Protein AF-A0A7V2TAN4-F1 (afdb_monomer)

Mean predicted aligned error: 6.58 Å

Nearest PDB structures (foldseek):
  8fit-assembly1_A  TM=3.257E-01  e=2.589E-01  synthetic construct
  4rl5-assembly1_A  TM=1.713E-01  e=1.790E-01  Arabidopsis thaliana
  7fdp-assembly1_A  TM=2.657E-01  e=7.153E+00  Photorhabdus akhurstii

Radius of gyration: 27.96 Å; Cα contacts (8 Å, |Δi|>4): 404; chains: 1; bounding box: 64×48×74 Å

Sequence (413 aa):
MNELSGFVEQITRALAEADDTKLCKVVGVIDRHPRRGPLDLLIAPHRARLARLRPPRPLSFTRVLTLPLEPALVPEEEWEPGTYRIPRSHLPRLHAAVKEGIAPELESRIRELLAGRSTADVAAELGAGRLLWPAAASVLDERDKGRAQDHELAISLRLAAHLLAIGERLIQTFWHLPAETIHTLAGSDRRAVIALFEAAATRGREALSLVADLVGARCHSPLAILEPLLAGELPLPPRERRECASRIAGACLEGLRVELAAQLADEEADPQTVADLTVRVIAGLAALGDVSTKLDIDKHAVRKLTRQTAELAEQVTRRVLKGIKQAFDDDSNAVPLRRYERAARAVTKIRLVAPEMTIASKLTDLLRCAEGRYAEAFGAFLGRRRQAGKPAALDEPEVMERLRIIELLFGSP

Structure (mmCIF, N/CA/C/O backbone):
data_AF-A0A7V2TAN4-F1
#
_entry.id   AF-A0A7V2TAN4-F1
#
loop_
_atom_site.group_PDB
_atom_site.id
_atom_site.type_symbol
_atom_site.label_atom_id
_atom_site.label_alt_id
_atom_site.label_comp_id
_atom_site.label_asym_id
_atom_site.label_entity_id
_atom_site.label_seq_id
_atom_site.pdbx_PDB_ins_code
_atom_site.Cartn_x
_atom_site.Cartn_y
_atom_site.Cartn_z
_atom_site.occupancy
_atom_site.B_iso_or_equiv
_atom_site.auth_seq_id
_atom_site.auth_comp_id
_atom_site.auth_asym_id
_atom_site.auth_atom_id
_atom_site.pdbx_PDB_model_num
ATOM 1 N N . MET A 1 1 ? 28.956 -8.793 31.783 1.00 56.44 1 MET A N 1
ATOM 2 C CA . MET A 1 1 ? 28.324 -8.401 30.500 1.00 56.44 1 MET A CA 1
ATOM 3 C C . MET A 1 1 ? 28.732 -9.304 29.335 1.00 56.44 1 MET A C 1
ATOM 5 O O . MET A 1 1 ? 27.848 -9.655 28.569 1.00 56.44 1 MET A O 1
ATOM 9 N N . ASN A 1 2 ? 29.988 -9.763 29.229 1.00 62.88 2 ASN A N 1
ATOM 10 C CA . ASN A 1 2 ? 30.426 -10.631 28.116 1.00 62.88 2 ASN A CA 1
ATOM 11 C C . ASN A 1 2 ? 29.731 -12.008 28.034 1.00 62.88 2 ASN A C 1
ATOM 13 O O . ASN A 1 2 ? 29.446 -12.473 26.936 1.00 62.88 2 ASN A O 1
ATOM 17 N N . GLU A 1 3 ? 29.386 -12.641 29.160 1.00 66.75 3 GLU A N 1
ATOM 18 C CA . GLU A 1 3 ? 28.756 -13.979 29.155 1.00 66.75 3 GLU A CA 1
ATOM 19 C C . GLU A 1 3 ? 27.305 -13.976 28.640 1.00 66.75 3 GLU A C 1
ATOM 21 O O . GLU A 1 3 ? 26.885 -14.894 27.937 1.00 66.75 3 GLU A O 1
ATOM 26 N N . LEU A 1 4 ? 26.549 -12.908 28.922 1.00 67.25 4 LEU A N 1
ATOM 27 C CA . LEU A 1 4 ? 25.181 -12.736 28.417 1.00 67.25 4 LEU A CA 1
ATOM 28 C C . LEU A 1 4 ? 25.158 -12.505 26.900 1.00 67.25 4 LEU A C 1
ATOM 30 O O . LEU A 1 4 ? 24.250 -12.991 26.230 1.00 67.25 4 LEU A O 1
ATOM 34 N N . SER A 1 5 ? 26.168 -11.816 26.358 1.00 73.31 5 SER A N 1
ATOM 35 C CA . SER A 1 5 ? 26.306 -11.613 24.909 1.00 73.31 5 SER A CA 1
ATOM 36 C C . SER A 1 5 ? 26.552 -12.940 24.184 1.00 73.31 5 SER A C 1
ATOM 38 O O . SER A 1 5 ? 25.858 -13.248 23.217 1.00 73.31 5 SER A O 1
ATOM 40 N N . GLY A 1 6 ? 27.460 -13.776 24.704 1.00 77.31 6 GLY A N 1
ATOM 41 C CA . GLY A 1 6 ? 27.759 -15.087 24.119 1.00 77.31 6 GLY A CA 1
ATOM 42 C C . GLY A 1 6 ? 26.565 -16.050 24.133 1.00 77.31 6 GLY A C 1
ATOM 43 O O . GLY A 1 6 ? 26.336 -16.770 23.162 1.00 77.31 6 GLY A O 1
ATOM 44 N N . PHE A 1 7 ? 25.750 -16.022 25.192 1.00 78.75 7 PHE A N 1
ATOM 45 C CA . PHE A 1 7 ? 24.534 -16.837 25.279 1.00 78.75 7 PHE A CA 1
ATOM 46 C C . PHE A 1 7 ? 23.457 -16.405 24.270 1.00 78.75 7 PHE A C 1
ATOM 48 O O . PHE A 1 7 ? 22.847 -17.246 23.608 1.00 78.75 7 PHE A O 1
ATOM 55 N N . VAL A 1 8 ? 23.245 -15.094 24.109 1.00 79.06 8 VAL A N 1
ATOM 56 C CA . VAL A 1 8 ? 22.291 -14.539 23.131 1.00 79.06 8 VAL A CA 1
ATOM 57 C C . VAL A 1 8 ? 22.702 -14.892 21.699 1.00 79.06 8 VAL A C 1
ATOM 59 O O . VAL A 1 8 ? 21.860 -15.313 20.903 1.00 79.06 8 VAL A O 1
ATOM 62 N N . GLU A 1 9 ? 23.991 -14.800 21.373 1.00 79.88 9 GLU A N 1
ATOM 63 C CA . GLU A 1 9 ? 24.519 -15.207 20.065 1.00 79.88 9 GLU A CA 1
ATOM 64 C C . GLU A 1 9 ? 24.360 -16.711 19.812 1.00 79.88 9 GLU A C 1
ATOM 66 O O . GLU A 1 9 ? 23.994 -17.124 18.707 1.00 79.88 9 GLU A O 1
ATOM 71 N N . GLN A 1 10 ? 24.593 -17.544 20.829 1.00 83.69 10 GLN A N 1
ATOM 72 C CA . GLN A 1 10 ? 24.425 -18.992 20.722 1.00 83.69 10 GLN A CA 1
ATOM 73 C C . GLN A 1 10 ? 22.961 -19.378 20.466 1.00 83.69 10 GLN A C 1
ATOM 75 O O . GLN A 1 10 ? 22.691 -20.194 19.584 1.00 83.69 10 GLN A O 1
ATOM 80 N N . ILE A 1 11 ? 22.012 -18.753 21.173 1.00 83.00 11 ILE A N 1
ATOM 81 C CA . ILE A 1 11 ? 20.574 -18.956 20.935 1.00 83.00 11 ILE A CA 1
ATOM 82 C C . ILE A 1 11 ? 20.177 -18.474 19.540 1.00 83.00 11 ILE A C 1
ATOM 84 O O . ILE A 1 11 ? 19.465 -19.183 18.833 1.00 83.00 11 ILE A O 1
ATOM 88 N N . THR A 1 12 ? 20.644 -17.299 19.119 1.00 83.25 12 THR A N 1
ATOM 89 C CA . THR A 1 12 ? 20.307 -16.735 17.801 1.00 83.25 12 THR A CA 1
ATOM 90 C C . THR A 1 12 ? 20.765 -17.661 16.671 1.00 83.25 12 THR A C 1
ATOM 92 O O . THR A 1 12 ? 20.021 -17.916 15.726 1.00 83.25 12 THR A O 1
ATOM 95 N N . ARG A 1 13 ? 21.959 -18.251 16.800 1.00 84.44 13 ARG A N 1
ATOM 96 C CA . ARG A 1 13 ? 22.477 -19.245 15.850 1.00 84.44 13 ARG A CA 1
ATOM 97 C C . ARG A 1 13 ? 21.642 -20.525 15.840 1.00 84.44 13 ARG A C 1
ATOM 99 O O . ARG A 1 13 ? 21.250 -20.990 14.775 1.00 84.44 13 ARG A O 1
ATOM 106 N N . ALA A 1 14 ? 21.294 -21.039 17.019 1.00 86.00 14 ALA A N 1
ATOM 107 C CA . ALA A 1 14 ? 20.437 -22.216 17.138 1.00 86.00 14 ALA A CA 1
ATOM 108 C C . ALA A 1 14 ? 19.040 -21.987 16.526 1.00 86.00 14 ALA A C 1
ATOM 110 O O . ALA A 1 14 ? 18.470 -22.903 15.938 1.00 86.00 14 ALA A O 1
ATOM 111 N N . LEU A 1 15 ? 18.490 -20.769 16.613 1.00 87.88 15 LEU A N 1
ATOM 112 C CA . LEU A 1 15 ? 17.225 -20.399 15.966 1.00 87.88 15 LEU A CA 1
ATOM 113 C C . LEU A 1 15 ? 17.346 -20.239 14.447 1.00 87.88 15 LEU A C 1
ATOM 115 O O . LEU A 1 15 ? 16.388 -20.537 13.730 1.00 87.88 15 LEU A O 1
ATOM 119 N N . ALA A 1 16 ? 18.508 -19.813 13.946 1.00 87.12 16 ALA A N 1
ATOM 120 C CA . ALA A 1 16 ? 18.778 -19.758 12.512 1.00 87.12 16 ALA A CA 1
ATOM 121 C C . ALA A 1 16 ? 18.764 -21.159 11.878 1.00 87.12 16 ALA A C 1
ATOM 123 O O . ALA A 1 16 ? 18.186 -21.336 10.807 1.00 87.12 16 ALA A O 1
ATOM 124 N N . GLU A 1 17 ? 19.339 -22.146 12.570 1.00 89.69 17 GLU A N 1
ATOM 125 C CA . GLU A 1 17 ? 19.435 -23.544 12.125 1.00 89.69 17 GLU A CA 1
ATOM 126 C C . GLU A 1 17 ? 18.187 -24.382 12.452 1.00 89.69 17 GLU A C 1
ATOM 128 O O . GLU A 1 17 ? 17.984 -25.455 11.881 1.00 89.69 17 GLU A O 1
ATOM 133 N N . ALA A 1 18 ? 17.329 -23.913 13.364 1.00 88.56 18 ALA A N 1
ATOM 134 C CA . ALA A 1 18 ? 16.109 -24.615 13.740 1.00 88.56 18 ALA A CA 1
ATOM 135 C C . ALA A 1 18 ? 15.167 -24.791 12.540 1.00 88.56 18 ALA A C 1
ATOM 137 O O . ALA A 1 18 ? 14.961 -23.866 11.751 1.00 88.56 18 ALA A O 1
ATOM 138 N N . ASP A 1 19 ? 14.529 -25.959 12.439 1.00 92.69 19 ASP A N 1
ATOM 139 C CA . ASP A 1 19 ? 13.418 -26.183 11.512 1.00 92.69 19 ASP A CA 1
ATOM 140 C C . ASP A 1 19 ? 12.205 -25.289 11.847 1.00 92.69 19 ASP A C 1
ATOM 142 O O . ASP A 1 19 ? 12.083 -24.743 12.949 1.00 92.69 19 ASP A O 1
ATOM 146 N N . ASP A 1 20 ? 11.299 -25.118 10.879 1.00 91.00 20 ASP A N 1
ATOM 147 C CA . ASP A 1 20 ? 10.144 -24.219 11.018 1.00 91.00 20 ASP A CA 1
ATOM 148 C C . ASP A 1 20 ? 9.251 -24.605 12.205 1.00 91.00 20 ASP A C 1
ATOM 150 O O . ASP A 1 20 ? 8.723 -23.741 12.905 1.00 91.00 20 ASP A O 1
ATOM 154 N N . THR A 1 21 ? 9.132 -25.904 12.494 1.00 89.06 21 THR A N 1
ATOM 155 C CA . THR A 1 21 ? 8.303 -26.405 13.597 1.00 89.06 21 THR A CA 1
ATOM 156 C C . THR A 1 21 ? 8.875 -25.993 14.952 1.00 89.06 21 THR A C 1
ATOM 158 O O . THR A 1 21 ? 8.136 -25.531 15.827 1.00 89.06 21 THR A O 1
ATOM 161 N N . LYS A 1 22 ? 10.190 -26.130 15.146 1.00 90.81 22 LYS A N 1
ATOM 162 C CA . LYS A 1 22 ? 10.885 -25.687 16.362 1.00 90.81 22 LYS A CA 1
ATOM 163 C C . LYS A 1 22 ? 10.826 -24.177 16.514 1.00 90.81 22 LYS A C 1
ATOM 165 O O . LYS A 1 22 ? 10.521 -23.702 17.607 1.00 90.81 22 LYS A O 1
ATOM 170 N N . LEU A 1 23 ? 11.045 -23.433 15.431 1.00 90.12 23 LEU A N 1
ATOM 171 C CA . LEU A 1 23 ? 10.967 -21.976 15.452 1.00 90.12 23 LEU A CA 1
ATOM 172 C C . LEU A 1 23 ? 9.568 -21.500 15.888 1.00 90.12 23 LEU A C 1
ATOM 174 O O . LEU A 1 23 ? 9.456 -20.663 16.785 1.00 90.12 23 LEU A O 1
ATOM 178 N N . CYS A 1 24 ? 8.499 -22.095 15.349 1.00 87.69 24 CYS A N 1
ATOM 179 C CA . CYS A 1 24 ? 7.121 -21.815 15.766 1.00 87.69 24 CYS A CA 1
ATOM 180 C C . CYS A 1 24 ? 6.883 -22.111 17.259 1.00 87.69 24 CYS A C 1
ATOM 182 O O . CYS A 1 24 ? 6.254 -21.309 17.955 1.00 87.69 24 CYS A O 1
ATOM 184 N N . LYS A 1 25 ? 7.414 -23.227 17.783 1.00 87.06 25 LYS A N 1
ATOM 185 C CA . LYS A 1 25 ? 7.313 -23.573 19.213 1.00 87.06 25 LYS A CA 1
ATOM 186 C C . LYS A 1 25 ? 8.032 -22.560 20.102 1.00 87.06 25 LYS A C 1
ATOM 188 O O . LYS A 1 25 ? 7.457 -22.134 21.101 1.00 87.06 25 LYS A O 1
ATOM 193 N N . VAL A 1 26 ? 9.250 -22.152 19.735 1.00 88.88 26 VAL A N 1
ATOM 194 C CA . VAL A 1 26 ? 10.021 -21.154 20.495 1.00 88.88 26 VAL A CA 1
ATOM 195 C C . VAL A 1 26 ? 9.283 -19.821 20.540 1.00 88.88 26 VAL A C 1
ATOM 197 O O . VAL A 1 26 ? 9.132 -19.251 21.619 1.00 88.88 26 VAL A O 1
ATOM 200 N N . VAL A 1 27 ? 8.747 -19.355 19.408 1.00 88.25 27 VAL A N 1
ATOM 201 C CA . VAL A 1 27 ? 7.931 -18.130 19.374 1.00 88.25 27 VAL A CA 1
ATOM 202 C C . VAL A 1 27 ? 6.718 -18.252 20.295 1.00 88.25 27 VAL A C 1
ATOM 204 O O . VAL A 1 27 ? 6.459 -17.344 21.079 1.00 88.25 27 VAL A O 1
ATOM 207 N N . GLY A 1 28 ? 6.031 -19.397 20.287 1.00 85.81 28 GLY A N 1
ATOM 208 C CA . GLY A 1 28 ? 4.913 -19.651 21.197 1.00 85.81 28 GLY A CA 1
ATOM 209 C C . GLY A 1 28 ? 5.293 -19.644 22.686 1.00 85.81 28 GLY A C 1
ATOM 210 O O . GLY A 1 28 ? 4.447 -19.337 23.526 1.00 85.81 28 GLY A O 1
ATOM 211 N N . VAL A 1 29 ? 6.539 -19.975 23.042 1.00 87.00 29 VAL A N 1
ATOM 212 C CA . VAL A 1 29 ? 7.053 -19.854 24.419 1.00 87.00 29 VAL A CA 1
ATOM 213 C C . VAL A 1 29 ? 7.367 -18.395 24.750 1.00 87.00 29 VAL A C 1
ATOM 215 O O . VAL A 1 29 ? 6.915 -17.899 25.782 1.00 87.00 29 VAL A O 1
ATOM 218 N N . ILE A 1 30 ? 8.077 -17.692 23.863 1.00 87.25 30 ILE A N 1
ATOM 219 C CA . ILE A 1 30 ? 8.438 -16.278 24.046 1.00 87.25 30 ILE A CA 1
ATOM 220 C C . ILE A 1 30 ? 7.186 -15.406 24.196 1.00 87.25 30 ILE A C 1
ATOM 222 O O . ILE A 1 30 ? 7.133 -14.553 25.080 1.00 87.25 30 ILE A O 1
ATOM 226 N N . ASP A 1 31 ? 6.145 -15.660 23.400 1.00 84.75 31 ASP A N 1
ATOM 227 C CA . ASP A 1 31 ? 4.895 -14.896 23.446 1.00 84.75 31 ASP A CA 1
ATOM 228 C C . ASP A 1 31 ? 4.121 -15.048 24.765 1.00 84.75 31 ASP A C 1
ATOM 230 O O . ASP A 1 31 ? 3.325 -14.172 25.103 1.00 84.75 31 ASP A O 1
ATOM 234 N N . ARG A 1 32 ? 4.342 -16.132 25.521 1.00 83.31 32 ARG A N 1
ATOM 235 C CA . ARG A 1 32 ? 3.743 -16.338 26.853 1.00 83.31 32 ARG A CA 1
ATOM 236 C C . ARG A 1 32 ? 4.607 -15.783 27.983 1.00 83.31 32 ARG A C 1
ATOM 238 O O . ARG A 1 32 ? 4.170 -15.771 29.132 1.00 83.31 32 ARG A O 1
ATOM 245 N N . HIS A 1 33 ? 5.832 -15.355 27.688 1.00 85.06 33 HIS A N 1
ATOM 246 C CA . HIS A 1 33 ? 6.774 -14.941 28.714 1.00 85.06 33 HIS A CA 1
ATOM 247 C C . HIS A 1 33 ? 6.429 -13.537 29.254 1.00 85.06 33 HIS A C 1
ATOM 249 O O . HIS A 1 33 ? 6.303 -12.597 28.464 1.00 85.06 33 HIS A O 1
ATOM 255 N N . PRO A 1 34 ? 6.353 -13.331 30.587 1.00 75.31 34 PRO A N 1
ATOM 256 C CA . PRO A 1 34 ? 6.020 -12.028 31.179 1.00 75.31 34 PRO A CA 1
ATOM 257 C C . PRO A 1 34 ? 6.976 -10.893 30.785 1.00 75.31 34 PRO A C 1
ATOM 259 O O . PRO A 1 34 ? 6.587 -9.731 30.729 1.00 75.31 34 PRO A O 1
ATOM 262 N N . ARG A 1 35 ? 8.239 -11.224 30.484 1.00 80.56 35 ARG A N 1
ATOM 263 C CA . ARG A 1 35 ? 9.267 -10.280 30.013 1.00 80.56 35 ARG A CA 1
ATOM 264 C C . ARG A 1 35 ? 9.533 -10.457 28.518 1.00 80.56 35 ARG A C 1
ATOM 266 O O . ARG A 1 35 ? 10.638 -10.826 28.132 1.00 80.56 35 ARG A O 1
ATOM 273 N N . ARG A 1 36 ? 8.514 -10.249 27.682 1.00 80.19 36 ARG A N 1
ATOM 274 C CA . ARG A 1 36 ? 8.616 -10.403 26.218 1.00 80.19 36 ARG A CA 1
ATOM 275 C C . ARG A 1 36 ? 9.605 -9.422 25.574 1.00 80.19 36 ARG A C 1
ATOM 277 O O . ARG A 1 36 ? 10.316 -9.816 24.664 1.00 80.19 36 ARG A O 1
ATOM 284 N N . GLY A 1 37 ? 9.698 -8.184 26.071 1.00 79.00 37 GLY A N 1
ATOM 285 C CA . GLY A 1 37 ? 10.502 -7.112 25.454 1.00 79.00 37 GLY A CA 1
ATOM 286 C C . GLY A 1 37 ? 11.950 -7.507 25.116 1.00 79.00 37 GLY A C 1
ATOM 287 O O . GLY A 1 37 ? 12.309 -7.497 23.944 1.00 79.00 37 GLY A O 1
ATOM 288 N N . PRO A 1 38 ? 12.773 -7.931 26.092 1.00 79.81 38 PRO A N 1
ATOM 289 C CA . PRO A 1 38 ? 14.137 -8.390 25.815 1.00 79.81 38 PRO A CA 1
ATOM 290 C C . PRO A 1 38 ? 14.211 -9.635 24.915 1.00 79.81 38 PRO A C 1
ATOM 292 O O . PRO A 1 38 ? 15.172 -9.798 24.172 1.00 79.81 38 PRO A O 1
ATOM 295 N N . LEU A 1 39 ? 13.197 -10.508 24.954 1.00 83.88 39 LEU A N 1
ATOM 296 C CA . LEU A 1 39 ? 13.141 -11.718 24.128 1.00 83.88 39 LEU A CA 1
ATOM 297 C C . LEU A 1 39 ? 12.758 -11.425 22.669 1.00 83.88 39 LEU A C 1
ATOM 299 O O . LEU A 1 39 ? 13.116 -12.201 21.786 1.00 83.88 39 LEU A O 1
ATOM 303 N N . ASP A 1 40 ? 12.099 -10.298 22.385 1.00 82.38 40 ASP A N 1
ATOM 304 C CA . ASP A 1 40 ? 11.806 -9.873 21.010 1.00 82.38 40 ASP A CA 1
ATOM 305 C C . ASP A 1 40 ? 13.093 -9.593 20.210 1.00 82.38 40 ASP A C 1
ATOM 307 O O . ASP A 1 40 ? 13.082 -9.725 18.983 1.00 82.38 40 ASP A O 1
ATOM 311 N N . LEU A 1 41 ? 14.215 -9.289 20.881 1.00 83.25 41 LEU A N 1
ATOM 312 C CA . LEU A 1 41 ? 15.533 -9.158 20.246 1.00 83.25 41 LEU A CA 1
ATOM 313 C C . LEU A 1 41 ? 16.037 -10.491 19.673 1.00 83.25 41 LEU A C 1
ATOM 315 O O . LEU A 1 41 ? 16.649 -10.493 18.611 1.00 83.25 41 LEU A O 1
ATOM 319 N N . LEU A 1 42 ? 15.716 -11.624 20.312 1.00 86.81 42 LEU A N 1
ATOM 320 C CA . LEU A 1 42 ? 16.057 -12.965 19.808 1.00 86.81 42 LEU A CA 1
ATOM 321 C C . LEU A 1 42 ? 15.257 -13.322 18.550 1.00 86.81 42 LEU A C 1
ATOM 323 O O . LEU A 1 42 ? 15.704 -14.094 17.708 1.00 86.81 42 LEU A O 1
ATOM 327 N N . ILE A 1 43 ? 14.054 -12.763 18.425 1.00 87.56 43 ILE A N 1
ATOM 328 C CA . ILE A 1 43 ? 13.154 -13.006 17.297 1.00 87.56 43 ILE A CA 1
ATOM 329 C C . ILE A 1 43 ? 13.444 -12.051 16.131 1.00 87.56 43 ILE A C 1
ATOM 331 O O . ILE A 1 43 ? 13.165 -12.392 14.978 1.00 87.56 43 ILE A O 1
ATOM 335 N N . ALA A 1 44 ? 13.987 -10.861 16.406 1.00 85.94 44 ALA A N 1
ATOM 336 C CA . ALA A 1 44 ? 14.173 -9.800 15.419 1.00 85.94 44 ALA A CA 1
ATOM 337 C C . ALA A 1 44 ? 14.871 -10.260 14.117 1.00 85.94 44 ALA A C 1
ATOM 339 O O . ALA A 1 44 ? 14.310 -9.986 13.050 1.00 85.94 44 ALA A O 1
ATOM 340 N N . PRO A 1 45 ? 15.974 -11.041 14.152 1.00 89.31 45 PRO A N 1
ATOM 341 C CA . PRO A 1 45 ? 16.640 -11.536 12.941 1.00 89.31 45 PRO A CA 1
ATOM 342 C C . PRO A 1 45 ? 15.783 -12.495 12.099 1.00 89.31 45 PRO A C 1
ATOM 344 O O . PRO A 1 45 ? 16.008 -12.662 10.903 1.00 89.31 45 PRO A O 1
ATOM 347 N N . HIS A 1 46 ? 14.775 -13.127 12.704 1.00 88.75 46 HIS A N 1
ATOM 348 C CA . HIS A 1 46 ? 13.937 -14.145 12.068 1.00 88.75 46 HIS A CA 1
ATOM 349 C C . HIS A 1 46 ? 12.566 -13.618 11.625 1.00 88.75 46 HIS A C 1
ATOM 351 O O . HIS A 1 46 ? 11.748 -14.396 11.129 1.00 88.75 46 HIS A O 1
ATOM 357 N N . ARG A 1 47 ? 12.292 -12.311 11.755 1.00 85.50 47 ARG A N 1
ATOM 358 C CA . ARG A 1 47 ? 10.985 -11.711 11.420 1.00 85.50 47 ARG A CA 1
ATOM 359 C C . ARG A 1 47 ? 10.528 -12.022 9.995 1.00 85.50 47 ARG A C 1
ATOM 361 O O . ARG A 1 47 ? 9.374 -12.391 9.817 1.00 85.50 47 ARG A O 1
ATOM 368 N N . ALA A 1 48 ? 11.422 -11.974 9.004 1.00 81.31 48 ALA A N 1
ATOM 369 C CA . ALA A 1 48 ? 11.084 -12.298 7.613 1.00 81.31 48 ALA A CA 1
ATOM 370 C C . ALA A 1 48 ? 10.677 -13.773 7.422 1.00 81.31 48 ALA A C 1
ATOM 372 O O . ALA A 1 48 ? 9.779 -14.095 6.645 1.00 81.31 48 ALA A O 1
ATOM 373 N N . ARG A 1 49 ? 11.313 -14.700 8.152 1.00 88.81 49 ARG A N 1
ATOM 374 C CA . ARG A 1 49 ? 10.928 -16.120 8.152 1.00 88.81 49 ARG A CA 1
ATOM 375 C C . ARG A 1 49 ? 9.591 -16.316 8.866 1.00 88.81 49 ARG A C 1
ATOM 377 O O . ARG A 1 49 ? 8.700 -16.953 8.321 1.00 88.81 49 ARG A O 1
ATOM 384 N N . LEU A 1 50 ? 9.408 -15.696 10.027 1.00 86.81 50 LEU A N 1
ATOM 385 C CA . LEU A 1 50 ? 8.165 -15.775 10.798 1.00 86.81 50 LEU A CA 1
ATOM 386 C C . LEU A 1 50 ? 6.966 -15.130 10.101 1.00 86.81 50 LEU A C 1
ATOM 388 O O . LEU A 1 50 ? 5.855 -15.630 10.244 1.00 86.81 50 LEU A O 1
ATOM 392 N N . ALA A 1 51 ? 7.179 -14.069 9.323 1.00 82.38 51 ALA A N 1
ATOM 393 C CA . ALA A 1 51 ? 6.145 -13.453 8.494 1.00 82.38 51 ALA A CA 1
ATOM 394 C C . ALA A 1 51 ? 5.598 -14.429 7.438 1.00 82.38 51 ALA A C 1
ATOM 396 O O . ALA A 1 51 ? 4.408 -14.391 7.124 1.00 82.38 51 ALA A O 1
ATOM 397 N N . ARG A 1 52 ? 6.450 -15.338 6.936 1.00 82.56 52 ARG A N 1
ATOM 398 C CA . ARG A 1 52 ? 6.054 -16.422 6.026 1.00 82.56 52 ARG A CA 1
ATOM 399 C C . ARG A 1 52 ? 5.367 -17.571 6.764 1.00 82.56 52 ARG A C 1
ATOM 401 O O . ARG A 1 52 ? 4.337 -18.043 6.305 1.00 82.56 52 ARG A O 1
ATOM 408 N N . LEU A 1 53 ? 5.913 -17.992 7.909 1.00 86.25 53 LEU A N 1
ATOM 409 C CA . LEU A 1 53 ? 5.391 -19.133 8.676 1.00 86.25 53 LEU A CA 1
ATOM 410 C C . LEU A 1 53 ? 4.077 -18.851 9.401 1.00 86.25 53 LEU A C 1
ATOM 412 O O . LEU A 1 53 ? 3.310 -19.780 9.631 1.00 86.25 53 LEU A O 1
ATOM 416 N N . ARG A 1 54 ? 3.840 -17.594 9.795 1.00 85.62 54 ARG A N 1
ATOM 417 C CA . ARG A 1 54 ? 2.650 -17.147 10.536 1.00 85.62 54 ARG A CA 1
ATOM 418 C C . ARG A 1 54 ? 2.280 -18.099 11.691 1.00 85.62 54 ARG A C 1
ATOM 420 O O . ARG A 1 54 ? 1.161 -18.610 11.720 1.00 85.62 54 ARG A O 1
ATOM 427 N N . PRO A 1 55 ? 3.205 -18.365 12.640 1.00 88.50 55 PRO A N 1
ATOM 428 C CA . PRO A 1 55 ? 2.922 -19.274 13.746 1.00 88.50 55 PRO A CA 1
ATOM 429 C C . PRO A 1 55 ? 1.676 -18.829 14.522 1.00 88.50 55 PRO A C 1
ATOM 431 O O . PRO A 1 55 ? 1.527 -17.627 14.764 1.00 88.50 55 PRO A O 1
ATOM 434 N N . PRO A 1 56 ? 0.822 -19.765 14.973 1.00 88.38 56 PRO A N 1
ATOM 435 C CA . PRO A 1 56 ? -0.311 -19.432 15.823 1.00 88.38 56 PRO A CA 1
ATOM 436 C C . PRO A 1 56 ? 0.197 -18.836 17.137 1.00 88.38 56 PRO A C 1
ATOM 438 O O . PRO A 1 56 ? 0.935 -19.482 17.886 1.00 88.38 56 PRO A O 1
ATOM 441 N N . ARG A 1 57 ? -0.192 -17.593 17.422 1.00 89.31 57 ARG A N 1
ATOM 442 C CA . ARG A 1 57 ? 0.202 -16.886 18.646 1.00 89.31 57 ARG A CA 1
ATOM 443 C C . ARG A 1 57 ? -0.922 -16.966 19.671 1.00 89.31 57 ARG A C 1
ATOM 445 O O . ARG A 1 57 ? -2.080 -16.892 19.273 1.00 89.31 57 ARG A O 1
ATOM 452 N N . PRO A 1 58 ? -0.636 -17.091 20.977 1.00 91.50 58 PRO A N 1
ATOM 453 C CA . PRO A 1 58 ? -1.672 -17.025 22.005 1.00 91.50 58 PRO A CA 1
ATOM 454 C C . PRO A 1 58 ? -2.487 -15.731 21.890 1.00 91.50 58 PRO A C 1
ATOM 456 O O . PRO A 1 58 ? -1.909 -14.649 21.734 1.00 91.50 58 PRO A O 1
ATOM 459 N N . LEU A 1 59 ? -3.815 -15.820 21.972 1.00 94.12 59 LEU A N 1
ATOM 460 C CA . LEU A 1 59 ? -4.638 -14.616 22.039 1.00 94.12 59 LEU A CA 1
ATOM 461 C C . LEU A 1 59 ? -4.498 -13.970 23.418 1.00 94.12 59 LEU A C 1
ATOM 463 O O . LEU A 1 59 ? -4.400 -14.641 24.443 1.00 94.12 59 LEU A O 1
ATOM 467 N N . SER A 1 60 ? -4.473 -12.643 23.436 1.00 94.81 60 SER A N 1
ATOM 468 C CA . SER A 1 60 ? -4.460 -11.847 24.658 1.00 94.81 60 SER A CA 1
ATOM 469 C C . SER A 1 60 ? -5.383 -10.651 24.491 1.00 94.81 60 SER A C 1
ATOM 471 O O . SER A 1 60 ? -5.643 -10.213 23.369 1.00 94.81 60 SER A O 1
ATOM 473 N N . PHE A 1 61 ? -5.834 -10.090 25.614 1.00 96.50 61 PHE A N 1
ATOM 474 C CA . PHE A 1 61 ? -6.669 -8.891 25.624 1.00 96.50 61 PHE A CA 1
ATOM 475 C C . PHE A 1 61 ? -6.063 -7.762 24.772 1.00 96.50 61 PHE A C 1
ATOM 477 O O . PHE A 1 61 ? -6.731 -7.195 23.915 1.00 96.50 61 PHE A O 1
ATOM 484 N N . THR A 1 62 ? -4.769 -7.472 24.953 1.00 95.94 62 THR A N 1
ATOM 485 C CA . THR A 1 62 ? -4.084 -6.395 24.222 1.00 95.94 62 THR A CA 1
ATOM 486 C C . THR A 1 62 ? -3.891 -6.710 22.742 1.00 95.94 62 THR A C 1
ATOM 488 O O . THR A 1 62 ? -3.925 -5.791 21.930 1.00 95.94 62 THR A O 1
ATOM 491 N N . ARG A 1 63 ? -3.717 -7.984 22.365 1.00 95.19 63 ARG A N 1
ATOM 492 C CA . ARG A 1 63 ? -3.598 -8.392 20.958 1.00 95.19 63 ARG A CA 1
ATOM 493 C C . ARG A 1 63 ? -4.917 -8.198 20.220 1.00 95.19 63 ARG A C 1
ATOM 495 O O . ARG A 1 63 ? -4.927 -7.534 19.193 1.00 95.19 63 ARG A O 1
ATOM 502 N N . VAL A 1 64 ? -6.019 -8.668 20.804 1.00 97.62 64 VAL A N 1
ATOM 503 C CA . VAL A 1 64 ? -7.358 -8.444 20.242 1.00 97.62 64 VAL A CA 1
ATOM 504 C C . VAL A 1 64 ? -7.665 -6.949 20.180 1.00 97.62 64 VAL A C 1
ATOM 506 O O . VAL A 1 64 ? -8.121 -6.474 19.147 1.00 97.62 64 VAL A O 1
ATOM 509 N N . LEU A 1 65 ? -7.344 -6.179 21.227 1.00 98.38 65 LEU A N 1
ATOM 510 C CA . LEU A 1 65 ? -7.524 -4.721 21.231 1.00 98.38 65 LEU A CA 1
ATOM 511 C C . LEU A 1 65 ? -6.743 -4.017 20.110 1.00 98.38 65 LEU A C 1
ATOM 513 O O . LEU A 1 65 ? -7.234 -3.055 19.533 1.00 98.38 65 LEU A O 1
ATOM 517 N N . THR A 1 66 ? -5.526 -4.475 19.813 1.00 97.88 66 THR A N 1
ATOM 518 C CA . THR A 1 66 ? -4.643 -3.826 18.830 1.00 97.88 66 THR A CA 1
ATOM 519 C C . THR A 1 66 ? -5.012 -4.176 17.394 1.00 97.88 66 THR A C 1
ATOM 521 O O . THR A 1 66 ? -4.675 -3.417 16.494 1.00 97.88 66 THR A O 1
ATOM 524 N N . LEU A 1 67 ? -5.718 -5.286 17.169 1.00 96.62 67 LEU A N 1
ATOM 525 C CA . LEU A 1 67 ? -5.950 -5.828 15.834 1.00 96.62 67 LEU A CA 1
ATOM 526 C C . LEU A 1 67 ? -6.553 -4.797 14.850 1.00 96.62 67 LEU A C 1
ATOM 528 O O . LEU A 1 67 ? -5.956 -4.600 13.793 1.00 96.62 67 LEU A O 1
ATOM 532 N N . PRO A 1 68 ? -7.636 -4.048 15.170 1.00 98.25 68 PRO A N 1
ATOM 533 C CA . PRO A 1 68 ? -8.169 -3.017 14.265 1.00 98.25 68 PRO A CA 1
ATOM 534 C C . PRO A 1 68 ? -7.227 -1.831 14.034 1.00 98.25 68 PRO A C 1
ATOM 536 O O . PRO A 1 68 ? -7.404 -1.075 13.084 1.00 98.25 68 PRO A O 1
ATOM 539 N N . LEU A 1 69 ? -6.244 -1.641 14.913 1.00 98.38 69 LEU A N 1
ATOM 540 C CA . LEU A 1 69 ? -5.293 -0.538 14.843 1.00 98.38 69 LEU A CA 1
ATOM 541 C C . LEU A 1 69 ? -4.099 -0.874 13.952 1.00 98.38 69 LEU A C 1
ATOM 543 O O . LEU A 1 69 ? -3.470 0.050 13.448 1.00 98.38 69 LEU A O 1
ATOM 547 N N . GLU A 1 70 ? -3.786 -2.161 13.749 1.00 96.19 70 GLU A N 1
ATOM 548 C CA . GLU A 1 70 ? -2.571 -2.610 13.057 1.00 96.19 70 GLU A CA 1
ATOM 549 C C . GLU A 1 70 ? -2.297 -1.898 11.725 1.00 96.19 70 GLU A C 1
ATOM 551 O O . GLU A 1 70 ? -1.159 -1.457 11.546 1.00 96.19 70 GLU A O 1
ATOM 556 N N . PRO A 1 71 ? -3.287 -1.691 10.832 1.00 95.06 71 PRO A N 1
ATOM 557 C CA . PRO A 1 71 ? -3.053 -0.990 9.570 1.00 95.06 71 PRO A CA 1
ATOM 558 C C . PRO A 1 71 ? -2.608 0.471 9.733 1.00 95.06 71 PRO A C 1
ATOM 560 O O . PRO A 1 71 ? -1.974 1.020 8.838 1.00 95.06 71 PRO A O 1
ATOM 563 N N . ALA A 1 72 ? -2.947 1.114 10.853 1.00 97.00 72 ALA A N 1
ATOM 564 C CA . ALA A 1 72 ? -2.605 2.507 11.133 1.00 97.00 72 ALA A CA 1
ATOM 565 C C . ALA A 1 72 ? -1.279 2.666 11.894 1.00 97.00 72 ALA A C 1
ATOM 567 O O . ALA A 1 72 ? -0.837 3.798 12.098 1.00 97.00 72 ALA A O 1
ATOM 568 N N . LEU A 1 73 ? -0.656 1.568 12.340 1.00 96.69 73 LEU A N 1
ATOM 569 C CA . LEU A 1 73 ? 0.532 1.616 13.188 1.00 96.69 73 LEU A CA 1
ATOM 570 C C . LEU A 1 73 ? 1.823 1.826 12.394 1.00 96.69 73 LEU A C 1
ATOM 572 O O . LEU A 1 73 ? 2.211 0.980 11.583 1.00 96.69 73 LEU A O 1
ATOM 576 N N . VAL A 1 74 ? 2.567 2.872 12.748 1.00 95.12 74 VAL A N 1
ATOM 577 C CA . VAL A 1 74 ? 3.881 3.206 12.169 1.00 95.12 74 VAL A CA 1
ATOM 578 C C . VAL A 1 74 ? 4.982 3.218 13.235 1.00 95.12 74 VAL A C 1
ATOM 580 O O . VAL A 1 74 ? 4.683 3.312 14.432 1.00 95.12 74 VAL A O 1
ATOM 583 N N . PRO A 1 75 ? 6.256 3.016 12.854 1.00 93.88 75 PRO A N 1
ATOM 584 C CA . PRO A 1 75 ? 7.392 3.390 13.695 1.00 93.88 75 PRO A CA 1
ATOM 585 C C . PRO A 1 75 ? 7.323 4.870 14.092 1.00 93.88 75 PRO A C 1
ATOM 587 O O . PRO A 1 75 ? 6.669 5.661 13.417 1.00 93.88 75 PRO A O 1
ATOM 590 N N . GLU A 1 76 ? 7.981 5.233 15.192 1.00 92.12 76 GLU A N 1
ATOM 591 C CA . GLU A 1 76 ? 7.999 6.623 15.675 1.00 92.12 76 GLU A CA 1
ATOM 592 C C . GLU A 1 76 ? 8.618 7.557 14.629 1.00 92.12 76 GLU A C 1
ATOM 594 O O . GLU A 1 76 ? 8.141 8.658 14.396 1.00 92.12 76 GLU A O 1
ATOM 599 N N . GLU A 1 77 ? 9.657 7.073 13.955 1.00 92.38 77 GLU A N 1
ATOM 600 C CA . GLU A 1 77 ? 10.472 7.822 13.005 1.00 92.38 77 GLU A CA 1
ATOM 601 C C . GLU A 1 77 ? 9.738 8.121 11.689 1.00 92.38 77 GLU A C 1
ATOM 603 O O . GLU A 1 77 ? 10.139 9.011 10.946 1.00 92.38 77 GLU A O 1
ATOM 608 N N . GLU A 1 78 ? 8.676 7.366 11.398 1.00 91.12 78 GLU A N 1
ATOM 609 C CA . GLU A 1 78 ? 7.822 7.530 10.215 1.00 91.12 78 GLU A CA 1
ATOM 610 C C . GLU A 1 78 ? 6.535 8.303 10.537 1.00 91.12 78 GLU A C 1
ATOM 612 O O . GLU A 1 78 ? 5.703 8.527 9.655 1.00 91.12 78 GLU A O 1
ATOM 617 N N . TRP A 1 79 ? 6.317 8.659 11.806 1.00 94.38 79 TRP A N 1
ATOM 618 C CA . TRP A 1 79 ? 5.118 9.370 12.213 1.00 94.38 79 TRP A CA 1
ATOM 619 C C . TRP A 1 79 ? 5.266 10.872 11.980 1.00 94.38 79 TRP A C 1
ATOM 621 O O . TRP A 1 79 ? 6.208 11.507 12.447 1.00 94.38 79 TRP A O 1
ATOM 631 N N . GLU A 1 80 ? 4.281 11.451 11.296 1.00 89.50 80 GLU A N 1
ATOM 632 C CA . GLU A 1 80 ? 4.189 12.892 11.081 1.00 89.50 80 GLU A CA 1
ATOM 633 C C . GLU A 1 80 ? 2.878 13.438 11.673 1.00 89.50 80 GLU A C 1
ATOM 635 O O . GLU A 1 80 ? 1.804 12.849 11.457 1.00 89.50 80 GLU A O 1
ATOM 640 N N . PRO A 1 81 ? 2.918 14.581 12.383 1.00 85.12 81 PRO A N 1
ATOM 641 C CA . PRO A 1 81 ? 1.716 15.238 12.876 1.00 85.12 81 PRO A CA 1
ATOM 642 C C . PRO A 1 81 ? 0.706 15.527 11.758 1.00 85.12 81 PRO A C 1
ATOM 644 O O . PRO A 1 81 ? 1.050 16.008 10.682 1.00 85.12 81 PRO A O 1
ATOM 647 N N . GLY A 1 82 ? -0.573 15.254 12.026 1.00 83.44 82 GLY A N 1
ATOM 648 C CA . GLY A 1 82 ? -1.660 15.455 11.060 1.00 83.44 82 GLY A CA 1
ATOM 649 C C . GLY A 1 82 ? -1.878 14.293 10.085 1.00 83.44 82 GLY A C 1
ATOM 650 O O . GLY A 1 82 ? -2.849 14.317 9.327 1.00 83.44 82 GLY A O 1
ATOM 651 N N . THR A 1 83 ? -1.041 13.253 10.128 1.00 88.31 83 THR A N 1
ATOM 652 C CA . THR A 1 83 ? -1.293 12.011 9.387 1.00 88.31 83 THR A CA 1
ATOM 653 C C . THR A 1 83 ? -2.328 11.128 10.086 1.00 88.31 83 THR A C 1
ATOM 655 O O . THR A 1 83 ? -2.522 11.172 11.301 1.00 88.31 83 THR A O 1
ATOM 658 N N . TYR A 1 84 ? -2.985 10.264 9.311 1.00 93.12 84 TYR A N 1
ATOM 659 C CA . TYR A 1 84 ? -3.893 9.227 9.813 1.00 93.12 84 TYR A CA 1
ATOM 660 C C . TYR A 1 84 ? -3.122 7.981 10.280 1.00 93.12 84 TYR A C 1
ATOM 662 O O . TYR A 1 84 ? -3.451 6.845 9.923 1.00 93.12 84 TYR A O 1
ATOM 670 N N . ARG A 1 85 ? -2.043 8.200 11.038 1.00 95.56 85 ARG A N 1
ATOM 671 C CA . ARG A 1 85 ? -1.155 7.160 11.564 1.00 95.56 85 ARG A CA 1
ATOM 672 C C . ARG A 1 85 ? -1.010 7.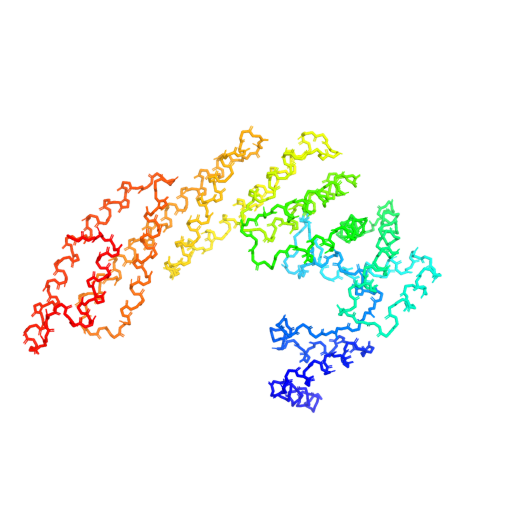287 13.073 1.00 95.56 85 ARG A C 1
ATOM 674 O O . ARG A 1 85 ? -1.099 8.375 13.636 1.00 95.56 85 ARG A O 1
ATOM 681 N N . ILE A 1 86 ? -0.805 6.144 13.716 1.00 96.88 86 ILE A N 1
ATOM 682 C CA . ILE A 1 86 ? -0.629 6.010 15.160 1.00 96.88 86 ILE A CA 1
ATOM 683 C C . ILE A 1 86 ? 0.791 5.483 15.390 1.00 96.88 86 ILE A C 1
ATOM 685 O O . ILE A 1 86 ? 1.100 4.376 14.935 1.00 96.88 86 ILE A O 1
ATOM 689 N N . PRO A 1 87 ? 1.669 6.217 16.086 1.00 96.75 87 PRO A N 1
ATOM 690 C CA . PRO A 1 87 ? 2.995 5.708 16.375 1.00 96.75 87 PRO A CA 1
ATOM 691 C C . PRO A 1 87 ? 2.890 4.562 17.387 1.00 96.75 87 PRO A C 1
ATOM 693 O O . PRO A 1 87 ? 2.110 4.595 18.346 1.00 96.75 87 PRO A O 1
ATOM 696 N N . ARG A 1 88 ? 3.678 3.502 17.187 1.00 95.75 88 ARG A N 1
ATOM 697 C CA . ARG A 1 88 ? 3.648 2.310 18.059 1.00 95.75 88 ARG A CA 1
ATOM 698 C C . ARG A 1 88 ? 3.981 2.626 19.519 1.00 95.75 88 ARG A C 1
ATOM 700 O O . ARG A 1 88 ? 3.517 1.906 20.405 1.00 95.75 88 ARG A O 1
ATOM 707 N N . SER A 1 89 ? 4.742 3.689 19.771 1.00 95.00 89 SER A N 1
ATOM 708 C CA . SER A 1 89 ? 5.071 4.195 21.109 1.00 95.00 89 SER A CA 1
ATOM 709 C C . SER A 1 89 ? 3.828 4.578 21.929 1.00 95.00 89 SER A C 1
ATOM 711 O O . SER A 1 89 ? 3.863 4.511 23.159 1.00 95.00 89 SER A O 1
ATOM 713 N N . HIS A 1 90 ? 2.705 4.903 21.276 1.00 95.81 90 HIS A N 1
ATOM 714 C CA . HIS A 1 90 ? 1.454 5.283 21.936 1.00 95.81 90 HIS A CA 1
ATOM 715 C C . HIS A 1 90 ? 0.615 4.082 22.395 1.00 95.81 90 HIS A C 1
ATOM 717 O O . HIS A 1 90 ? -0.240 4.232 23.275 1.00 95.81 90 HIS A O 1
ATOM 723 N N . LEU A 1 91 ? 0.866 2.873 21.873 1.00 96.50 91 LEU A N 1
ATOM 724 C CA . LEU A 1 91 ? 0.080 1.679 22.212 1.00 96.50 91 LEU A CA 1
ATOM 725 C C . LEU A 1 91 ? 0.033 1.360 23.715 1.00 96.50 91 LEU A C 1
ATOM 727 O O . LEU A 1 91 ? -1.063 1.086 24.201 1.00 96.50 91 LEU A O 1
ATOM 731 N N . PRO A 1 92 ? 1.139 1.405 24.487 1.00 95.25 92 PRO A N 1
ATOM 732 C CA . PRO A 1 92 ? 1.082 1.123 25.920 1.00 95.25 92 PRO A CA 1
ATOM 733 C C . PRO A 1 92 ? 0.143 2.067 26.680 1.00 95.25 92 PRO A C 1
ATOM 735 O O . PRO A 1 92 ? -0.617 1.612 27.535 1.00 95.25 92 PRO A O 1
ATOM 738 N N . ARG A 1 93 ? 0.153 3.365 26.343 1.00 95.81 93 ARG A N 1
ATOM 739 C CA . ARG A 1 93 ? -0.730 4.368 26.962 1.00 95.81 93 ARG A CA 1
ATOM 740 C C . ARG A 1 93 ? -2.187 4.154 26.558 1.00 95.81 93 ARG A C 1
ATOM 742 O O . ARG A 1 93 ? -3.066 4.215 27.411 1.00 95.81 93 ARG A O 1
ATOM 749 N N . LEU A 1 94 ? -2.437 3.826 25.291 1.00 96.62 94 LEU A N 1
ATOM 750 C CA . LEU A 1 94 ? -3.764 3.456 24.795 1.00 96.62 94 LEU A CA 1
ATOM 751 C C . LEU A 1 94 ? -4.303 2.209 25.510 1.00 96.62 94 LEU A C 1
ATOM 753 O O . LEU A 1 94 ? -5.439 2.201 25.978 1.00 96.62 94 LEU A O 1
ATOM 757 N N . HIS A 1 95 ? -3.488 1.158 25.642 1.00 97.56 95 HIS A N 1
ATOM 758 C CA . HIS A 1 95 ? -3.875 -0.074 26.336 1.00 97.56 95 HIS A CA 1
ATOM 759 C C . HIS A 1 95 ? -4.194 0.179 27.808 1.00 97.56 95 HIS A C 1
ATOM 761 O O . HIS A 1 95 ? -5.168 -0.381 28.308 1.00 97.56 95 HIS A O 1
ATOM 767 N N . ALA A 1 96 ? -3.393 0.999 28.494 1.00 96.62 96 ALA A N 1
ATOM 768 C CA . ALA A 1 96 ? -3.658 1.399 29.874 1.00 96.62 96 ALA A CA 1
ATOM 769 C C . ALA A 1 96 ? -4.981 2.170 29.980 1.00 96.62 96 ALA A C 1
ATOM 771 O O . ALA A 1 96 ? -5.835 1.804 30.782 1.00 96.62 96 ALA A O 1
ATOM 772 N N . ALA A 1 97 ? -5.198 3.146 29.093 1.00 96.19 97 ALA A N 1
ATOM 773 C CA . ALA A 1 97 ? -6.412 3.951 29.071 1.00 96.19 97 ALA A CA 1
ATOM 774 C C . ALA A 1 97 ? -7.686 3.112 28.905 1.00 96.19 97 ALA A C 1
ATOM 776 O O . ALA A 1 97 ? -8.662 3.326 29.623 1.00 96.19 97 ALA A O 1
ATOM 777 N N . VAL A 1 98 ? -7.661 2.134 27.993 1.00 97.94 98 VAL A N 1
ATOM 778 C CA . VAL A 1 98 ? -8.781 1.207 27.793 1.00 97.94 98 VAL A CA 1
ATOM 779 C C . VAL A 1 98 ? -8.979 0.327 29.024 1.00 97.94 98 VAL A C 1
ATOM 781 O O . VAL A 1 98 ? -10.096 0.245 29.517 1.00 97.94 98 VAL A O 1
ATOM 784 N N . LYS A 1 99 ? -7.919 -0.296 29.555 1.00 97.25 99 LYS A N 1
ATOM 785 C CA . LYS A 1 99 ? -8.017 -1.178 30.734 1.00 97.25 99 LYS A CA 1
ATOM 786 C C . LYS A 1 99 ? -8.577 -0.475 31.967 1.00 97.25 99 LYS A C 1
ATOM 788 O O . LYS A 1 99 ? -9.360 -1.067 32.691 1.00 97.25 99 LYS A O 1
ATOM 793 N N . GLU A 1 100 ? -8.179 0.771 32.194 1.00 96.88 100 GLU A N 1
ATOM 794 C CA . GLU A 1 100 ? -8.674 1.583 33.309 1.00 96.88 100 GLU A CA 1
ATOM 795 C C . GLU A 1 100 ? -10.143 1.991 33.140 1.00 96.88 100 GLU A C 1
ATOM 797 O O . GLU A 1 100 ? -10.816 2.246 34.134 1.00 96.88 100 GLU A O 1
ATOM 802 N N . GLY A 1 101 ? -10.629 2.112 31.899 1.00 97.06 101 GLY A N 1
ATOM 803 C CA . GLY A 1 101 ? -11.976 2.611 31.617 1.00 97.06 101 GLY A CA 1
ATOM 804 C C . GLY A 1 101 ? -13.030 1.539 31.337 1.00 97.06 101 GLY A C 1
ATOM 805 O O . GLY A 1 101 ? -14.218 1.837 31.437 1.00 97.06 101 GLY A O 1
ATOM 806 N N . ILE A 1 102 ? -12.643 0.314 30.969 1.00 97.94 102 ILE A N 1
ATOM 807 C CA . ILE A 1 102 ? -13.616 -0.763 30.741 1.00 97.94 102 ILE A CA 1
ATOM 808 C C . ILE A 1 102 ? -14.103 -1.374 32.058 1.00 97.94 102 ILE A C 1
ATOM 810 O O . ILE A 1 102 ? -13.378 -1.431 33.049 1.00 97.94 102 ILE A O 1
ATOM 814 N N . ALA A 1 103 ? -15.333 -1.891 32.047 1.00 97.94 103 ALA A N 1
ATOM 815 C CA . ALA A 1 103 ? -15.887 -2.609 33.189 1.00 97.94 103 ALA A CA 1
ATOM 816 C C . ALA A 1 103 ? -15.050 -3.872 33.509 1.00 97.94 103 ALA A C 1
ATOM 818 O O . ALA A 1 103 ? -14.782 -4.660 32.589 1.00 97.94 103 ALA A O 1
ATOM 819 N N . PRO A 1 104 ? -14.671 -4.114 34.780 1.00 97.62 104 PRO A N 1
ATOM 820 C CA . PRO A 1 104 ? -13.889 -5.290 35.171 1.00 97.62 104 PRO A CA 1
ATOM 821 C C . PRO A 1 104 ? -14.529 -6.625 34.761 1.00 97.62 104 PRO A C 1
ATOM 823 O O . PRO A 1 104 ? -13.834 -7.564 34.371 1.00 97.62 104 PRO A O 1
ATOM 826 N N . GLU A 1 105 ? -15.860 -6.707 34.785 1.00 98.06 105 GLU A N 1
ATOM 827 C CA . GLU A 1 105 ? -16.622 -7.902 34.412 1.00 98.06 105 GLU A CA 1
ATOM 828 C C . GLU A 1 105 ? -16.480 -8.206 32.917 1.00 98.06 105 GLU A C 1
ATOM 830 O O . GLU A 1 105 ? -16.331 -9.363 32.514 1.00 98.06 105 GLU A O 1
ATOM 835 N N . LEU A 1 106 ? -16.480 -7.159 32.085 1.00 98.12 106 LEU A N 1
ATOM 836 C CA . LEU A 1 106 ? -16.243 -7.284 30.652 1.00 98.12 106 LEU A CA 1
ATOM 837 C C . LEU A 1 106 ? -14.806 -7.743 30.383 1.00 98.12 106 LEU A C 1
ATOM 839 O O . LEU A 1 106 ? -14.598 -8.623 29.546 1.00 98.12 106 LEU A O 1
ATOM 843 N N . GLU A 1 107 ? -13.824 -7.198 31.108 1.00 97.75 107 GLU A N 1
ATOM 844 C CA . GLU A 1 107 ? -12.433 -7.635 30.984 1.00 97.75 107 GLU A CA 1
ATOM 845 C C . GLU A 1 107 ? -12.268 -9.120 31.337 1.00 97.75 107 GLU A C 1
ATOM 847 O O . GLU A 1 107 ? -11.653 -9.862 30.564 1.00 97.75 107 GLU A O 1
ATOM 852 N N . SER A 1 108 ? -12.838 -9.571 32.464 1.00 97.62 108 SER A N 1
ATOM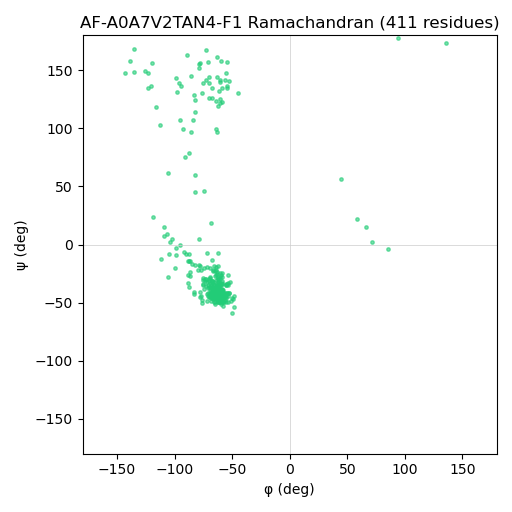 853 C CA . SER A 1 108 ? -12.794 -10.983 32.879 1.00 97.62 108 SER A CA 1
ATOM 854 C C . SER A 1 108 ? -13.402 -11.885 31.813 1.00 97.62 108 SER A C 1
ATOM 856 O O . SER A 1 108 ? -12.753 -12.823 31.349 1.00 97.62 108 SER A O 1
ATOM 858 N N . ARG A 1 109 ? -14.598 -11.532 31.327 1.00 98.06 109 ARG A N 1
ATOM 859 C CA . ARG A 1 109 ? -15.295 -12.285 30.281 1.00 98.06 109 ARG A CA 1
ATOM 860 C C . ARG A 1 109 ? -14.472 -12.398 28.998 1.00 98.06 109 ARG A C 1
ATOM 862 O O . ARG A 1 109 ? -14.418 -13.464 28.389 1.00 98.06 109 ARG A O 1
ATOM 869 N N . ILE A 1 110 ? -13.817 -11.317 28.569 1.00 98.12 110 ILE A N 1
ATOM 870 C CA . ILE A 1 110 ? -12.935 -11.352 27.396 1.00 98.12 110 ILE A CA 1
ATOM 871 C C . ILE A 1 110 ? -11.743 -12.275 27.661 1.00 98.12 110 ILE A C 1
ATOM 873 O O . ILE A 1 110 ? -11.418 -13.105 26.818 1.00 98.12 110 ILE A O 1
ATOM 877 N N . ARG A 1 111 ? -11.093 -12.179 28.826 1.00 97.06 111 ARG A N 1
ATOM 878 C CA . ARG A 1 111 ? -9.953 -13.048 29.165 1.00 97.06 111 ARG A CA 1
ATOM 879 C C . ARG A 1 111 ? -10.342 -14.528 29.186 1.00 97.06 111 ARG A C 1
ATOM 881 O O . ARG A 1 111 ? -9.569 -15.345 28.695 1.00 97.06 111 ARG A O 1
ATOM 888 N N . GLU A 1 112 ? -11.529 -14.859 29.682 1.00 97.56 112 GLU A N 1
ATOM 889 C CA . GLU A 1 112 ? -12.086 -16.216 29.650 1.00 97.56 112 GLU A CA 1
ATOM 890 C C . GLU A 1 112 ? -12.305 -16.715 28.216 1.00 97.56 112 GLU A C 1
ATOM 892 O O . GLU A 1 112 ? -11.886 -17.824 27.888 1.00 97.56 112 GLU A O 1
ATOM 897 N N . LEU A 1 113 ? -12.873 -15.886 27.328 1.00 97.19 113 LEU A N 1
ATOM 898 C CA . LEU A 1 113 ? -13.041 -16.228 25.906 1.00 97.19 113 LEU A CA 1
ATOM 899 C C . LEU A 1 113 ? -11.704 -16.499 25.201 1.00 97.19 113 LEU A C 1
ATOM 901 O O . LEU A 1 113 ? -11.635 -17.338 24.302 1.00 97.19 113 LEU A O 1
ATOM 905 N N . LEU A 1 114 ? -10.645 -15.793 25.601 1.00 97.00 114 LEU A N 1
ATOM 906 C CA . LEU A 1 114 ? -9.313 -15.910 25.007 1.00 97.00 114 LEU A CA 1
ATOM 907 C C . LEU A 1 114 ? -8.451 -17.009 25.643 1.00 97.00 114 LEU A C 1
ATOM 909 O O . LEU A 1 114 ? -7.425 -17.387 25.071 1.00 97.00 114 LEU A O 1
ATOM 913 N N . ALA A 1 115 ? -8.839 -17.534 26.807 1.00 95.50 115 ALA A N 1
ATOM 914 C CA . ALA A 1 115 ? -8.048 -18.502 27.553 1.00 95.50 115 ALA A CA 1
ATOM 915 C C . ALA A 1 115 ? -7.780 -19.768 26.720 1.00 95.50 115 ALA A C 1
ATOM 917 O O . ALA A 1 115 ? -8.690 -20.431 26.226 1.00 95.50 115 ALA A O 1
ATOM 918 N N . GLY A 1 116 ? -6.497 -20.094 26.538 1.00 93.06 116 GLY A N 1
ATOM 919 C CA . GLY A 1 116 ? -6.059 -21.251 25.749 1.00 93.06 116 GLY A CA 1
ATOM 920 C C . GLY A 1 116 ? -6.240 -21.118 24.230 1.00 93.06 116 GLY A C 1
ATOM 921 O O . GLY A 1 116 ? -5.905 -22.055 23.507 1.00 93.06 116 GLY A O 1
ATOM 922 N N . ARG A 1 117 ? -6.732 -19.978 23.726 1.00 95.75 117 ARG A N 1
ATOM 923 C CA . ARG A 1 117 ? -6.951 -19.734 22.293 1.00 95.75 117 ARG A CA 1
ATOM 924 C C . ARG A 1 117 ? -5.718 -19.143 21.614 1.00 95.75 117 ARG A C 1
ATOM 926 O O . ARG A 1 117 ? -4.797 -18.634 22.258 1.00 95.75 117 ARG A O 1
ATOM 933 N N . SER A 1 118 ? -5.694 -19.216 20.286 1.00 94.25 118 SER A N 1
ATOM 934 C CA . SER A 1 118 ? -4.607 -18.680 19.461 1.00 94.25 118 SER A CA 1
ATOM 935 C C . SER A 1 118 ? -5.148 -17.914 18.259 1.00 94.25 118 SER A C 1
ATOM 937 O O . SER A 1 118 ? -6.326 -18.037 17.948 1.00 94.25 118 SER A O 1
ATOM 939 N N . THR A 1 119 ? -4.294 -17.171 17.560 1.00 91.38 119 THR A N 1
ATOM 940 C CA . THR A 1 119 ? -4.632 -16.437 16.325 1.00 91.38 119 THR A CA 1
ATOM 941 C C . THR A 1 119 ? -5.083 -17.340 15.170 1.00 91.38 119 THR A C 1
ATOM 943 O O . THR A 1 119 ? -5.507 -16.841 14.138 1.00 91.38 119 THR A O 1
ATOM 946 N N . ALA A 1 120 ? -4.989 -18.668 15.305 1.00 91.00 120 ALA A N 1
ATOM 947 C CA . ALA A 1 120 ? -5.631 -19.595 14.373 1.00 91.00 120 ALA A CA 1
ATOM 948 C C . ALA A 1 120 ? -7.146 -19.745 14.631 1.00 91.00 120 ALA A C 1
ATOM 950 O O . ALA A 1 120 ? -7.876 -20.199 13.753 1.00 91.00 120 ALA A O 1
ATOM 951 N N . ASP A 1 121 ? -7.629 -19.372 15.820 1.00 95.25 121 ASP A N 1
ATOM 952 C CA . ASP A 1 121 ? -9.045 -19.400 16.194 1.00 95.25 121 ASP A CA 1
ATOM 953 C C . ASP A 1 121 ? -9.709 -18.055 15.861 1.00 95.25 121 ASP A C 1
ATOM 955 O O . ASP A 1 121 ? -9.976 -17.214 16.723 1.00 95.25 121 ASP A O 1
ATOM 959 N N . VAL A 1 122 ? -9.961 -17.862 14.565 1.00 93.88 122 VAL A N 1
ATOM 960 C CA . VAL A 1 122 ? -10.584 -16.655 13.995 1.00 93.88 122 VAL A CA 1
ATOM 961 C C . VAL A 1 122 ? -11.937 -16.350 14.653 1.00 93.88 122 VAL A C 1
ATOM 963 O O . VAL A 1 122 ? -12.295 -15.189 14.861 1.00 93.88 122 VAL A O 1
ATOM 966 N N . ALA A 1 123 ? -12.695 -17.390 15.016 1.00 95.69 123 ALA A N 1
ATOM 967 C CA . ALA A 1 123 ? -13.999 -17.240 15.652 1.00 95.69 123 ALA A CA 1
ATOM 968 C C . ALA A 1 123 ? -13.876 -16.693 17.081 1.00 95.69 123 ALA A C 1
ATOM 970 O O . ALA A 1 123 ? -14.638 -15.794 17.450 1.00 95.69 123 ALA A O 1
ATOM 971 N N . ALA A 1 124 ? -12.913 -17.189 17.867 1.00 96.31 124 ALA A N 1
ATOM 972 C CA . ALA A 1 124 ? -12.627 -16.660 19.198 1.00 96.31 124 ALA A CA 1
ATOM 973 C C . ALA A 1 124 ? -12.129 -15.208 19.140 1.00 96.31 124 ALA A C 1
ATOM 975 O O . ALA A 1 124 ? -12.581 -14.377 19.929 1.00 96.31 124 ALA A O 1
ATOM 976 N N . GLU A 1 125 ? -11.253 -14.885 18.184 1.00 95.56 125 GLU A N 1
ATOM 977 C CA . GLU A 1 125 ? -10.723 -13.531 17.995 1.00 95.56 125 GLU A CA 1
ATOM 978 C C . GLU A 1 125 ? -11.828 -12.521 17.651 1.00 95.56 125 GLU A C 1
ATOM 980 O O . GLU A 1 125 ? -11.969 -11.509 18.342 1.00 95.56 125 GLU A O 1
ATOM 985 N N . LEU A 1 126 ? -12.688 -12.826 16.670 1.00 96.94 126 LEU A N 1
ATOM 986 C CA . LEU A 1 126 ? -13.843 -11.979 16.340 1.00 96.94 126 LEU A CA 1
ATOM 987 C C . LEU A 1 126 ? -14.881 -11.934 17.467 1.00 96.94 126 LEU A C 1
ATOM 989 O O . LEU A 1 126 ? -15.487 -10.892 17.706 1.00 96.94 126 LEU A O 1
ATOM 993 N N . GLY A 1 127 ? -15.102 -13.052 18.163 1.00 97.69 127 GLY A N 1
ATOM 994 C CA . GLY A 1 127 ? -16.033 -13.132 19.288 1.00 97.69 127 GLY A CA 1
ATOM 995 C C . GLY A 1 127 ? -15.637 -12.212 20.440 1.00 97.69 127 GLY A C 1
ATOM 996 O O . GLY A 1 127 ? -16.474 -11.461 20.939 1.00 97.69 127 GLY A O 1
ATOM 997 N N . ALA A 1 128 ? -14.359 -12.223 20.820 1.00 98.25 128 ALA A N 1
ATOM 998 C CA . ALA A 1 128 ? -13.815 -11.300 21.808 1.00 98.25 128 ALA A CA 1
ATOM 999 C C . ALA A 1 128 ? -13.800 -9.853 21.291 1.00 98.25 128 ALA A C 1
ATOM 1001 O O . ALA A 1 128 ? -14.182 -8.940 22.022 1.00 98.25 128 ALA A O 1
ATOM 1002 N N . GLY A 1 129 ? -13.415 -9.645 20.028 1.00 98.19 129 GLY A N 1
ATOM 1003 C CA . GLY A 1 129 ? -13.371 -8.330 19.390 1.00 98.19 129 GLY A CA 1
ATOM 1004 C C . GLY A 1 129 ? -14.723 -7.616 19.375 1.00 98.19 129 GLY A C 1
ATOM 1005 O O . GLY A 1 129 ? -14.802 -6.452 19.758 1.00 98.19 129 GLY A O 1
ATOM 1006 N N . ARG A 1 130 ? -15.810 -8.326 19.045 1.00 98.31 130 ARG A N 1
ATOM 1007 C CA . ARG A 1 130 ? -17.184 -7.788 19.077 1.00 98.31 130 ARG A CA 1
ATOM 1008 C C . ARG A 1 130 ? -17.591 -7.203 20.427 1.00 98.31 130 ARG A C 1
ATOM 1010 O O . ARG A 1 130 ? -18.366 -6.253 20.467 1.00 98.31 130 ARG A O 1
ATOM 1017 N N . LEU A 1 131 ? -17.095 -7.780 21.519 1.00 98.44 131 LEU A N 1
ATOM 1018 C CA . LEU A 1 131 ? -17.354 -7.284 22.870 1.00 98.44 131 LEU A CA 1
ATOM 1019 C C . LEU A 1 131 ? -16.394 -6.148 23.240 1.00 98.44 131 LEU A C 1
ATOM 1021 O O . LEU A 1 131 ? -16.803 -5.153 23.833 1.00 98.44 131 LEU A O 1
ATOM 1025 N N . LEU A 1 132 ? -15.114 -6.306 22.896 1.00 98.62 132 LEU A N 1
ATOM 1026 C CA . LEU A 1 132 ? -14.043 -5.413 23.317 1.00 98.62 132 LEU A CA 1
ATOM 1027 C C . LEU A 1 132 ? -14.020 -4.092 22.546 1.00 98.62 132 LEU A C 1
ATOM 1029 O O . LEU A 1 132 ? -13.926 -3.035 23.163 1.00 98.62 132 LEU A O 1
ATOM 1033 N N . TRP A 1 133 ? -14.061 -4.128 21.214 1.00 98.69 133 TRP A N 1
ATOM 1034 C CA . TRP A 1 133 ? -13.759 -2.949 20.402 1.00 98.69 133 TRP A CA 1
ATOM 1035 C C . TRP A 1 133 ? -14.767 -1.808 20.583 1.00 98.69 133 TRP A C 1
ATOM 1037 O O . TRP A 1 133 ? -14.313 -0.690 20.828 1.00 98.69 133 TRP A O 1
ATOM 1047 N N . PRO A 1 134 ? -16.097 -2.039 20.583 1.00 98.62 134 PRO A N 1
ATOM 1048 C CA . PRO A 1 134 ? -17.052 -0.961 20.837 1.00 98.62 134 PRO A CA 1
ATOM 1049 C C . PRO A 1 134 ? -16.906 -0.364 22.243 1.00 98.62 134 PRO A C 1
ATOM 1051 O O . PRO A 1 134 ? -16.961 0.850 22.405 1.00 98.62 134 PRO A O 1
ATOM 1054 N N . ALA A 1 135 ? -16.659 -1.199 23.260 1.00 98.56 135 ALA A N 1
ATOM 1055 C CA . ALA A 1 135 ? -16.452 -0.728 24.628 1.00 98.56 135 ALA A CA 1
ATOM 1056 C C . ALA A 1 135 ? -15.172 0.113 24.753 1.00 98.56 135 ALA A C 1
ATOM 1058 O O . ALA A 1 135 ? -15.182 1.179 25.366 1.00 98.56 135 ALA A O 1
ATOM 1059 N N . ALA A 1 136 ? -14.080 -0.338 24.132 1.00 98.62 136 ALA A N 1
ATOM 1060 C CA . ALA A 1 136 ? -12.824 0.395 24.091 1.00 98.62 136 ALA A CA 1
ATOM 1061 C C . ALA A 1 136 ? -12.964 1.731 23.345 1.00 98.62 136 ALA A C 1
ATOM 1063 O O . ALA A 1 136 ? -12.439 2.737 23.814 1.00 98.62 136 ALA A O 1
ATOM 1064 N N . ALA A 1 137 ? -13.702 1.761 22.230 1.00 98.38 137 ALA A N 1
ATOM 1065 C CA . ALA A 1 137 ? -13.986 2.991 21.496 1.00 98.38 137 ALA A CA 1
ATOM 1066 C C . ALA A 1 137 ? -14.705 4.025 22.375 1.00 98.38 137 ALA A C 1
ATOM 1068 O O . ALA A 1 137 ? -14.247 5.161 22.462 1.00 98.38 137 ALA A O 1
ATOM 1069 N N . SER A 1 138 ? -15.756 3.617 23.096 1.00 98.00 138 SER A N 1
ATOM 1070 C CA . SER A 1 138 ? -16.481 4.501 24.020 1.00 98.00 138 SER A CA 1
ATOM 1071 C C . SER A 1 138 ? -15.586 5.060 25.129 1.00 98.00 138 SER A C 1
ATOM 1073 O O . SER A 1 138 ? -15.666 6.242 25.449 1.00 98.00 138 SER A O 1
ATOM 1075 N N . VAL A 1 139 ? -14.697 4.239 25.701 1.00 97.81 139 VAL A N 1
ATOM 1076 C CA . VAL A 1 139 ? -13.738 4.698 26.723 1.00 97.81 139 VAL A CA 1
ATOM 1077 C C . VAL A 1 139 ? -12.803 5.775 26.172 1.00 97.81 139 VAL A C 1
ATOM 1079 O O . VAL A 1 139 ? -12.527 6.762 26.854 1.00 97.81 139 VAL A O 1
ATOM 1082 N N . LEU A 1 140 ? -12.300 5.590 24.949 1.00 96.88 140 LEU A N 1
ATOM 1083 C CA . LEU A 1 140 ? -11.402 6.555 24.320 1.00 96.88 140 LEU A CA 1
ATOM 1084 C C . LEU A 1 140 ? -12.131 7.847 23.921 1.00 96.88 140 LEU A C 1
ATOM 1086 O O . LEU A 1 140 ? -11.575 8.922 24.134 1.00 96.88 140 LEU A O 1
ATOM 1090 N N . ASP A 1 141 ? -13.376 7.759 23.445 1.00 95.25 141 ASP A N 1
ATOM 1091 C CA . ASP A 1 141 ? -14.228 8.921 23.149 1.00 95.25 141 ASP A CA 1
ATOM 1092 C C . ASP A 1 141 ? -14.467 9.799 24.382 1.00 95.25 141 ASP A C 1
ATOM 1094 O O . ASP A 1 141 ? -14.374 11.024 24.309 1.00 95.25 141 ASP A O 1
ATOM 1098 N N . GLU A 1 142 ? -14.769 9.193 25.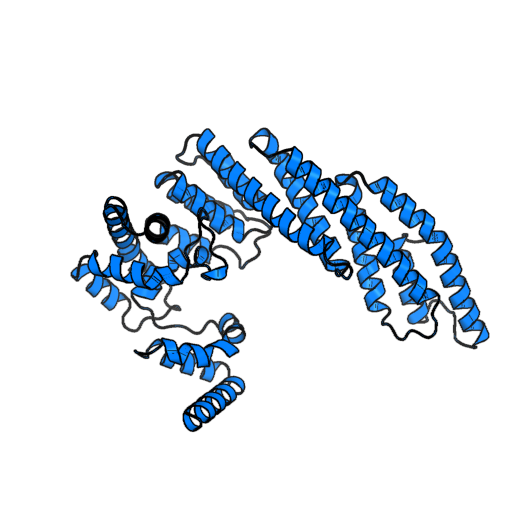533 1.00 94.12 142 GLU A N 1
ATOM 1099 C CA . GLU A 1 142 ? -14.975 9.953 26.771 1.00 94.12 142 GLU A CA 1
ATOM 1100 C C . GLU A 1 142 ? -13.683 10.613 27.264 1.00 94.12 142 GLU A C 1
ATOM 1102 O O . GLU A 1 142 ? -13.713 11.723 27.797 1.00 94.12 142 GLU A O 1
ATOM 1107 N N . ARG A 1 143 ? -12.528 9.971 27.046 1.00 90.62 143 ARG A N 1
ATOM 1108 C CA . ARG A 1 143 ? -11.228 10.565 27.385 1.00 90.62 143 ARG A CA 1
ATOM 1109 C C . ARG A 1 143 ? -10.854 11.729 26.473 1.00 90.62 143 ARG A C 1
ATOM 1111 O O . ARG A 1 143 ? -10.281 12.689 26.978 1.00 90.62 143 ARG A O 1
ATOM 1118 N N . ASP A 1 144 ? -11.186 11.668 25.185 1.00 86.19 144 ASP A N 1
ATOM 1119 C CA . ASP A 1 144 ? -10.919 12.747 24.219 1.00 86.19 144 ASP A CA 1
ATOM 1120 C C . ASP A 1 144 ? -11.697 14.035 24.549 1.00 86.19 144 ASP A C 1
ATOM 1122 O O . ASP A 1 144 ? -11.201 15.143 24.354 1.00 86.19 144 ASP A O 1
ATOM 1126 N N . LYS A 1 145 ? -12.888 13.911 25.155 1.00 84.94 145 LYS A N 1
ATOM 1127 C CA . LYS A 1 145 ? -13.643 15.063 25.688 1.00 84.94 145 LYS A CA 1
ATOM 1128 C C . LYS A 1 145 ? -12.943 15.734 26.877 1.00 84.94 145 LYS A C 1
ATOM 1130 O O . LYS A 1 145 ? -13.206 16.903 27.172 1.00 84.94 145 LYS A O 1
ATOM 1135 N N . GLY A 1 146 ? -12.074 15.009 27.580 1.00 75.81 146 GLY A N 1
ATOM 1136 C CA . GLY A 1 146 ? -11.219 15.555 28.626 1.00 75.81 146 GLY A CA 1
ATOM 1137 C C . GLY A 1 146 ? -10.057 16.341 28.019 1.00 75.81 146 GLY A C 1
ATOM 1138 O O . GLY A 1 146 ? -9.452 15.917 27.043 1.00 75.81 146 GLY A O 1
ATOM 1139 N N . ARG A 1 147 ? -9.699 17.496 28.597 1.00 66.56 147 ARG A N 1
ATOM 1140 C CA . ARG A 1 147 ? -8.514 18.252 28.153 1.00 66.56 147 ARG A CA 1
ATOM 1141 C C . ARG A 1 147 ? -7.247 17.421 28.385 1.00 66.56 147 ARG A C 1
ATOM 1143 O O . ARG A 1 147 ? -6.703 17.419 29.488 1.00 66.56 147 ARG A O 1
ATOM 1150 N N . ALA A 1 148 ? -6.775 16.733 27.351 1.00 67.38 148 ALA A N 1
ATOM 1151 C CA . ALA A 1 148 ? -5.480 16.076 27.367 1.00 67.38 148 ALA A CA 1
ATOM 1152 C C . ALA A 1 148 ? -4.364 17.131 27.410 1.00 67.38 148 ALA A C 1
ATOM 1154 O O . ALA A 1 148 ? -4.394 18.116 26.675 1.00 67.38 148 ALA A O 1
ATOM 1155 N N . GLN A 1 149 ? -3.374 16.920 28.277 1.00 75.50 149 GLN A N 1
ATOM 1156 C CA . GLN A 1 149 ? -2.162 17.749 28.320 1.00 75.50 149 GLN A CA 1
ATOM 1157 C C . GLN A 1 149 ? -1.217 17.445 27.143 1.00 75.50 149 GLN A C 1
ATOM 1159 O O . GLN A 1 149 ? -0.384 18.276 26.798 1.00 75.50 149 GLN A O 1
ATOM 1164 N N . ASP A 1 150 ? -1.371 16.270 26.525 1.00 90.31 150 ASP A N 1
ATOM 1165 C CA . ASP A 1 150 ? -0.559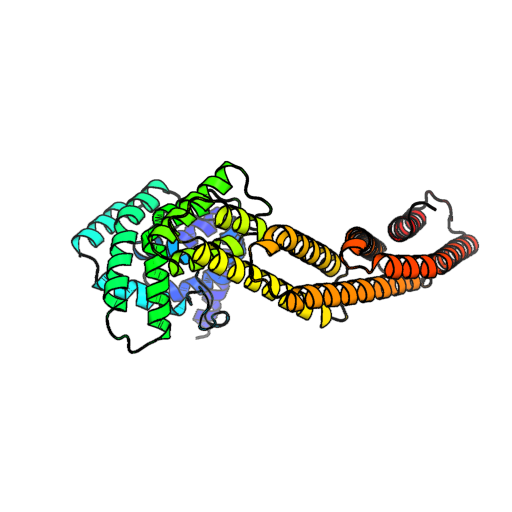 15.757 25.421 1.00 90.31 150 ASP A CA 1
ATOM 1166 C C . ASP A 1 150 ? -1.415 15.687 24.143 1.00 90.31 150 ASP A C 1
ATOM 1168 O O . ASP A 1 150 ? -2.285 14.821 24.001 1.00 90.31 150 ASP A O 1
ATOM 1172 N N . HIS A 1 151 ? -1.212 16.651 23.241 1.00 90.75 151 HIS A N 1
ATOM 1173 C CA . HIS A 1 151 ? -2.012 16.806 22.023 1.00 90.75 151 HIS A CA 1
ATOM 1174 C C . HIS A 1 151 ? -1.806 15.653 21.029 1.00 90.75 151 HIS A C 1
ATOM 1176 O O . HIS A 1 151 ? -2.758 15.208 20.387 1.00 90.75 151 HIS A O 1
ATOM 1182 N N . GLU A 1 152 ? -0.583 15.137 20.921 1.00 92.44 152 GLU A N 1
ATOM 1183 C CA . GLU A 1 152 ? -0.227 14.081 19.968 1.00 92.44 152 GLU A CA 1
ATOM 1184 C C . GLU A 1 152 ? -0.829 12.738 20.386 1.00 92.44 152 GLU A C 1
ATOM 1186 O O . GLU A 1 152 ? -1.423 12.014 19.573 1.00 92.44 152 GLU A O 1
ATOM 1191 N N . LEU A 1 153 ? -0.765 12.440 21.687 1.00 92.38 153 LEU A N 1
ATOM 1192 C CA . LEU A 1 153 ? -1.453 11.287 22.247 1.00 92.38 153 LEU A CA 1
ATOM 1193 C C . LEU A 1 153 ? -2.970 11.405 22.061 1.00 92.38 153 LEU A C 1
ATOM 1195 O O . LEU A 1 153 ? -3.598 10.420 21.677 1.00 92.38 153 LEU A O 1
ATOM 1199 N N . ALA A 1 154 ? -3.559 12.586 22.277 1.00 93.06 154 ALA A N 1
ATOM 1200 C CA . ALA A 1 154 ? -4.996 12.800 22.086 1.00 93.06 154 ALA A CA 1
ATOM 1201 C C . ALA A 1 154 ? -5.439 12.480 20.649 1.00 93.06 154 ALA A C 1
ATOM 1203 O O . ALA A 1 154 ? -6.398 11.732 20.450 1.00 93.06 154 ALA A O 1
ATOM 1204 N N . ILE A 1 155 ? -4.682 12.939 19.642 1.00 93.50 155 ILE A N 1
ATOM 1205 C CA . ILE A 1 155 ? -4.926 12.579 18.237 1.00 93.50 155 ILE A CA 1
ATOM 1206 C C . ILE A 1 155 ? -4.908 11.056 18.065 1.00 93.50 155 ILE A C 1
ATOM 1208 O O . ILE A 1 155 ? -5.832 10.494 17.480 1.00 93.50 155 ILE A O 1
ATOM 1212 N N . SER A 1 156 ? -3.902 10.374 18.611 1.00 95.19 156 SER A N 1
ATOM 1213 C CA . SER A 1 156 ? -3.776 8.917 18.482 1.00 95.19 156 SER A CA 1
ATOM 1214 C C . SER A 1 156 ? -4.916 8.148 19.153 1.00 95.19 156 SER A C 1
ATOM 1216 O O . SER A 1 156 ? -5.411 7.172 18.587 1.00 95.19 156 SER A O 1
ATOM 1218 N N . LEU A 1 157 ? -5.366 8.586 20.334 1.00 95.50 157 LEU A N 1
ATOM 1219 C CA . LEU A 1 157 ? -6.508 7.985 21.028 1.00 95.50 157 LEU A CA 1
ATOM 1220 C C . LEU A 1 157 ? -7.808 8.183 20.238 1.00 95.50 157 LEU A C 1
ATOM 1222 O O . LEU A 1 157 ? -8.576 7.234 20.095 1.00 95.50 157 LEU A O 1
ATOM 1226 N N . ARG A 1 158 ? -8.018 9.371 19.663 1.00 96.12 158 ARG A N 1
ATOM 1227 C CA . ARG A 1 158 ? -9.180 9.683 18.820 1.00 96.12 158 ARG A CA 1
ATOM 1228 C C . ARG A 1 158 ? -9.208 8.854 17.534 1.00 96.12 158 ARG A C 1
ATOM 1230 O O . ARG A 1 158 ? -10.238 8.274 17.195 1.00 96.12 158 ARG A O 1
ATOM 1237 N N . LEU A 1 159 ? -8.070 8.719 16.845 1.00 97.12 159 LEU A N 1
ATOM 1238 C CA . LEU A 1 159 ? -7.952 7.834 15.677 1.00 97.12 159 LEU A CA 1
ATOM 1239 C C . LEU A 1 159 ? -8.232 6.373 16.051 1.00 97.12 159 LEU A C 1
ATOM 1241 O O . LEU A 1 159 ? -8.963 5.680 15.342 1.00 97.12 159 LEU A O 1
ATOM 1245 N N . ALA A 1 160 ? -7.700 5.911 17.185 1.00 97.94 160 ALA A N 1
ATOM 1246 C CA . ALA A 1 160 ? -7.967 4.566 17.671 1.00 97.94 160 ALA A CA 1
ATOM 1247 C C . ALA A 1 160 ? -9.445 4.345 18.011 1.00 97.94 160 ALA A C 1
ATOM 1249 O O . ALA A 1 160 ? -9.983 3.292 17.673 1.00 97.94 160 ALA A O 1
ATOM 1250 N N . ALA A 1 161 ? -10.115 5.326 18.621 1.00 98.25 161 ALA A N 1
ATOM 1251 C CA . ALA A 1 161 ? -11.542 5.253 18.920 1.00 98.25 161 ALA A CA 1
ATOM 1252 C C . ALA A 1 161 ? -12.372 5.033 17.646 1.00 98.25 161 ALA A C 1
ATOM 1254 O O . ALA A 1 161 ? -13.230 4.150 17.613 1.00 98.25 161 ALA A O 1
ATOM 1255 N N . HIS A 1 162 ? -12.062 5.760 16.564 1.00 98.31 162 HIS A N 1
ATOM 1256 C CA . HIS A 1 162 ? -12.716 5.571 15.264 1.00 98.31 162 HIS A CA 1
ATOM 1257 C C . HIS A 1 162 ? -12.534 4.158 14.708 1.00 98.31 162 HIS A C 1
ATOM 1259 O O . HIS A 1 162 ? -13.516 3.549 14.291 1.00 98.31 162 HIS A O 1
ATOM 1265 N N . LEU A 1 163 ? -11.309 3.621 14.722 1.00 98.56 163 LEU A N 1
ATOM 1266 C CA . LEU A 1 163 ? -11.024 2.274 14.204 1.00 98.56 163 LEU A CA 1
ATOM 1267 C C . LEU A 1 163 ? -11.656 1.174 15.055 1.00 98.56 163 LEU A C 1
ATOM 1269 O O . LEU A 1 163 ? -12.184 0.206 14.514 1.00 98.56 163 LEU A O 1
ATOM 1273 N N . LEU A 1 164 ? -11.629 1.325 16.380 1.00 98.62 164 LEU A N 1
ATOM 1274 C CA . LEU A 1 164 ? -12.231 0.374 17.311 1.00 98.62 164 LEU A CA 1
ATOM 1275 C C . LEU A 1 164 ? -13.757 0.350 17.177 1.00 98.62 164 LEU A C 1
ATOM 1277 O O . LEU A 1 164 ? -14.347 -0.730 17.172 1.00 98.62 164 LEU A O 1
ATOM 1281 N N . ALA A 1 165 ? -14.400 1.503 16.973 1.00 98.50 165 ALA A N 1
ATOM 1282 C CA . ALA A 1 165 ? -15.851 1.581 16.796 1.00 98.50 165 ALA A CA 1
ATOM 1283 C C . ALA A 1 165 ? -16.351 0.743 15.604 1.00 98.50 165 ALA A C 1
ATOM 1285 O O . ALA A 1 165 ? -17.450 0.193 15.646 1.00 98.50 165 ALA A O 1
ATOM 1286 N N . ILE A 1 166 ? -15.530 0.605 14.560 1.00 98.44 166 ILE A N 1
ATOM 1287 C CA . ILE A 1 166 ? -15.826 -0.186 13.354 1.00 98.44 166 ILE A CA 1
ATOM 1288 C C . ILE A 1 166 ? -14.980 -1.466 13.261 1.00 98.44 166 ILE A C 1
ATOM 1290 O O . ILE A 1 166 ? -14.899 -2.076 12.190 1.00 98.44 166 ILE A O 1
ATOM 1294 N N . GLY A 1 167 ? -14.345 -1.878 14.364 1.00 98.00 167 GLY A N 1
ATOM 1295 C CA . GLY A 1 167 ? -13.257 -2.856 14.357 1.00 98.00 167 GLY A CA 1
ATOM 1296 C C . GLY A 1 167 ? -13.623 -4.186 13.705 1.00 98.00 167 GLY A C 1
ATOM 1297 O O . GLY A 1 167 ? -12.864 -4.698 12.888 1.00 98.00 167 GLY A O 1
ATOM 1298 N N . GLU A 1 168 ? -14.824 -4.710 13.962 1.00 97.56 168 GLU A N 1
ATOM 1299 C CA . GLU A 1 168 ? -15.267 -5.967 13.346 1.00 97.56 168 GLU A CA 1
ATOM 1300 C C . GLU A 1 168 ? -15.348 -5.868 11.826 1.00 97.56 168 GLU A C 1
ATOM 1302 O O . GLU A 1 168 ? -14.813 -6.727 11.121 1.00 97.56 168 GLU A O 1
ATOM 1307 N N . ARG A 1 169 ? -15.975 -4.805 11.315 1.00 98.00 169 ARG A N 1
ATOM 1308 C CA . ARG A 1 169 ? -16.108 -4.598 9.873 1.00 98.00 169 ARG A CA 1
ATOM 1309 C C . ARG A 1 169 ? -14.742 -4.395 9.230 1.00 98.00 169 ARG A C 1
ATOM 1311 O O . ARG A 1 169 ? -14.497 -4.946 8.157 1.00 98.00 169 ARG A O 1
ATOM 1318 N N . LEU A 1 170 ? -13.862 -3.635 9.883 1.00 98.00 170 LEU A N 1
ATOM 1319 C CA . LEU A 1 170 ? -12.504 -3.384 9.413 1.00 98.00 170 LEU A CA 1
ATOM 1320 C C . LEU A 1 170 ? -11.719 -4.690 9.276 1.00 98.00 170 LEU A C 1
ATOM 1322 O O . LEU A 1 170 ? -11.194 -4.973 8.202 1.00 98.00 170 LEU A O 1
ATOM 1326 N N . ILE A 1 171 ? -11.712 -5.521 10.318 1.00 96.50 171 ILE A N 1
ATOM 1327 C CA . ILE A 1 171 ? -10.973 -6.787 10.331 1.00 96.50 171 ILE A CA 1
ATOM 1328 C C . ILE A 1 171 ? -11.529 -7.790 9.329 1.00 96.50 171 ILE A C 1
ATOM 1330 O O . ILE A 1 171 ? -10.765 -8.342 8.539 1.00 96.50 171 ILE A O 1
ATOM 1334 N N . GLN A 1 172 ? -12.850 -7.970 9.281 1.00 95.94 172 GLN A N 1
ATOM 1335 C CA . GLN A 1 172 ? -13.480 -8.838 8.282 1.00 95.94 172 GLN A CA 1
ATOM 1336 C C . GLN A 1 172 ? -13.130 -8.403 6.858 1.00 95.94 172 GLN A C 1
ATOM 1338 O O . GLN A 1 172 ? -12.804 -9.240 6.020 1.00 95.94 172 GLN A O 1
ATOM 1343 N N . THR A 1 173 ? -13.147 -7.094 6.593 1.00 96.19 173 THR A N 1
ATOM 1344 C CA . THR A 1 173 ? -12.772 -6.555 5.283 1.00 96.19 173 THR A CA 1
ATOM 1345 C C . THR A 1 173 ? -11.301 -6.830 4.994 1.00 96.19 173 THR A C 1
ATOM 1347 O O . THR A 1 173 ? -10.978 -7.369 3.944 1.00 96.19 173 THR A O 1
ATOM 1350 N N . PHE A 1 174 ? -10.396 -6.529 5.926 1.00 94.44 174 PHE A N 1
ATOM 1351 C CA . PHE A 1 174 ? -8.957 -6.666 5.700 1.00 94.44 174 PHE A CA 1
ATOM 1352 C C . PHE A 1 174 ? -8.493 -8.115 5.543 1.00 94.44 174 PHE A C 1
ATOM 1354 O O . PHE A 1 174 ? -7.544 -8.339 4.789 1.00 94.44 174 PHE A O 1
ATOM 1361 N N . TRP A 1 175 ? -9.152 -9.065 6.211 1.00 92.50 175 TRP A N 1
ATOM 1362 C CA . TRP A 1 175 ? -8.927 -10.502 6.035 1.00 92.50 175 TRP A CA 1
ATOM 1363 C C . TRP A 1 175 ? -9.525 -11.055 4.743 1.00 92.50 175 TRP A C 1
ATOM 1365 O O . TRP A 1 175 ? -8.982 -12.008 4.191 1.00 92.50 175 TRP A O 1
ATOM 1375 N N . HIS A 1 176 ? -10.630 -10.475 4.267 1.00 92.88 176 HIS A N 1
ATOM 1376 C CA . HIS A 1 176 ? -11.250 -10.847 2.994 1.00 92.88 176 HIS A CA 1
ATOM 1377 C C . HIS A 1 176 ? -10.465 -10.302 1.792 1.00 92.88 176 HIS A C 1
ATOM 1379 O O . HIS A 1 176 ? -10.384 -10.957 0.756 1.00 92.88 176 HIS A O 1
ATOM 1385 N N . LEU A 1 177 ? -9.873 -9.111 1.925 1.00 91.75 177 LEU A N 1
ATOM 1386 C CA . LEU A 1 177 ? -9.080 -8.491 0.867 1.00 91.75 177 LEU A CA 1
ATOM 1387 C C . LEU A 1 177 ? -7.826 -9.317 0.522 1.00 91.75 177 LEU A C 1
ATOM 1389 O O . LEU A 1 177 ? -7.175 -9.854 1.425 1.00 91.75 177 LEU A O 1
ATOM 1393 N N . PRO A 1 178 ? -7.423 -9.354 -0.763 1.00 87.25 178 PRO A N 1
ATOM 1394 C CA . PRO A 1 178 ? -6.202 -10.032 -1.174 1.00 87.25 178 PRO A CA 1
ATOM 1395 C C . PRO A 1 178 ? -4.970 -9.447 -0.474 1.00 87.25 178 PRO A C 1
ATOM 1397 O O . PRO A 1 178 ? -4.965 -8.306 0.004 1.00 87.25 178 PRO A O 1
ATOM 1400 N N . ALA A 1 179 ? -3.904 -10.247 -0.409 1.00 81.75 179 ALA A N 1
ATOM 1401 C CA . ALA A 1 179 ? -2.618 -9.774 0.088 1.00 81.75 179 ALA A CA 1
ATOM 1402 C C . ALA A 1 179 ? -2.160 -8.531 -0.699 1.00 81.75 179 ALA A C 1
ATOM 1404 O O . ALA A 1 179 ? -2.464 -8.385 -1.882 1.00 81.75 179 ALA A O 1
ATOM 1405 N N . GLU A 1 180 ? -1.454 -7.625 -0.027 1.00 77.69 180 GLU A N 1
ATOM 1406 C CA . GLU A 1 180 ? -0.898 -6.428 -0.664 1.00 77.69 180 GLU A CA 1
ATOM 1407 C C . GLU A 1 180 ? 0.096 -6.814 -1.775 1.00 77.69 180 GLU A C 1
ATOM 1409 O O . GLU A 1 180 ? 0.860 -7.765 -1.611 1.00 77.69 180 GLU A O 1
ATOM 1414 N N . THR A 1 181 ? 0.144 -6.120 -2.917 1.00 82.06 181 THR A N 1
ATOM 1415 C CA . THR A 1 181 ? -0.587 -4.902 -3.330 1.00 82.06 181 THR A CA 1
ATOM 1416 C C . THR A 1 181 ? -1.867 -5.215 -4.133 1.00 82.06 181 THR A C 1
ATOM 1418 O O . THR A 1 181 ? -1.848 -6.027 -5.055 1.00 82.06 181 THR A O 1
ATOM 1421 N N . ILE A 1 182 ? -2.983 -4.532 -3.843 1.00 86.19 182 ILE A N 1
ATOM 1422 C CA . ILE A 1 182 ? -4.277 -4.732 -4.522 1.00 86.19 182 ILE A CA 1
ATOM 1423 C C . ILE A 1 182 ? -4.316 -3.947 -5.841 1.00 86.19 182 ILE A C 1
ATOM 1425 O O . ILE A 1 182 ? -4.333 -2.716 -5.838 1.00 86.19 182 ILE A O 1
ATOM 1429 N N . HIS A 1 183 ? -4.368 -4.639 -6.982 1.00 82.88 183 HIS A N 1
ATOM 1430 C CA . HIS A 1 183 ? -4.449 -3.988 -8.299 1.00 82.88 183 HIS A CA 1
ATOM 1431 C C . HIS A 1 183 ? -5.873 -3.58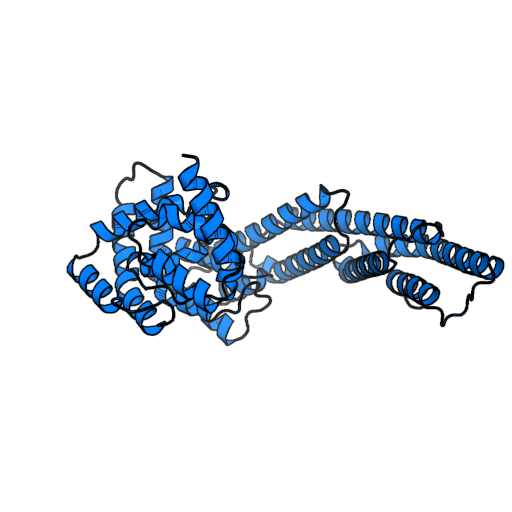4 -8.691 1.00 82.88 183 HIS A C 1
ATOM 1433 O O . HIS A 1 183 ? -6.079 -2.512 -9.253 1.00 82.88 183 HIS A O 1
ATOM 1439 N N . THR A 1 184 ? -6.855 -4.441 -8.404 1.00 84.19 184 THR A N 1
ATOM 1440 C CA . THR A 1 184 ? -8.275 -4.215 -8.705 1.00 84.19 184 THR A CA 1
ATOM 1441 C C . THR A 1 184 ? -9.135 -4.787 -7.580 1.00 84.19 184 THR A C 1
ATOM 1443 O O . THR A 1 184 ? -8.756 -5.782 -6.963 1.00 84.19 184 THR A O 1
ATOM 1446 N N . LEU A 1 185 ? -10.284 -4.163 -7.301 1.00 87.38 185 LEU A N 1
ATOM 1447 C CA . LEU A 1 185 ? -11.285 -4.712 -6.383 1.00 87.38 185 LEU A CA 1
ATOM 1448 C C . LEU A 1 185 ? -12.349 -5.464 -7.186 1.00 87.38 185 LEU A C 1
ATOM 1450 O O . LEU A 1 185 ? -13.183 -4.850 -7.855 1.00 87.38 185 LEU A O 1
ATOM 1454 N N . ALA A 1 186 ? -12.330 -6.793 -7.108 1.00 88.69 186 ALA A N 1
ATOM 1455 C CA . ALA A 1 186 ? -13.371 -7.634 -7.691 1.00 88.69 186 ALA A CA 1
ATOM 1456 C C . ALA A 1 186 ? -14.680 -7.543 -6.880 1.00 88.69 186 ALA A C 1
ATOM 1458 O O . ALA A 1 186 ? -14.706 -7.027 -5.765 1.00 88.69 186 ALA A O 1
ATOM 1459 N N . GLY A 1 187 ? -15.791 -8.046 -7.428 1.00 88.50 187 GLY A N 1
ATOM 1460 C CA . GLY A 1 187 ? -17.146 -7.789 -6.915 1.00 88.50 187 GLY A CA 1
ATOM 1461 C C . GLY A 1 187 ? -17.355 -7.994 -5.405 1.00 88.50 187 GLY A C 1
ATOM 1462 O O . GLY A 1 187 ? -17.945 -7.130 -4.759 1.00 88.50 187 GLY A O 1
ATOM 1463 N N . SER A 1 188 ? -16.884 -9.102 -4.822 1.00 92.62 188 SER A N 1
ATOM 1464 C CA . SER A 1 188 ? -16.977 -9.345 -3.369 1.00 92.62 188 SER A CA 1
ATOM 1465 C C . SER A 1 188 ? -16.157 -8.352 -2.551 1.00 92.62 188 SER A C 1
ATOM 1467 O O . SER A 1 188 ? -16.637 -7.834 -1.546 1.00 92.62 188 SER A O 1
ATOM 1469 N N . ASP A 1 189 ? -14.952 -8.055 -3.017 1.00 93.19 189 ASP A N 1
ATOM 1470 C CA . ASP A 1 189 ? -13.963 -7.233 -2.324 1.00 93.19 189 ASP A CA 1
ATOM 1471 C C . ASP A 1 189 ? -14.415 -5.776 -2.331 1.00 93.19 189 ASP A C 1
ATOM 1473 O O . ASP A 1 189 ? -14.404 -5.094 -1.308 1.00 93.19 189 ASP A O 1
ATOM 1477 N N . ARG A 1 190 ? -14.938 -5.333 -3.478 1.00 92.75 190 ARG A N 1
ATOM 1478 C CA . ARG A 1 190 ? -15.567 -4.027 -3.642 1.00 92.75 190 ARG A CA 1
ATOM 1479 C C . ARG A 1 190 ? -16.754 -3.856 -2.696 1.00 92.75 190 ARG A C 1
ATOM 1481 O O . ARG A 1 190 ? -16.858 -2.814 -2.058 1.00 92.75 190 ARG A O 1
ATOM 1488 N N . ARG A 1 191 ? -17.626 -4.864 -2.560 1.00 93.44 191 ARG A N 1
ATOM 1489 C CA . ARG A 1 191 ? -18.746 -4.813 -1.599 1.00 93.44 191 ARG A CA 1
ATOM 1490 C C . ARG A 1 191 ? -18.261 -4.727 -0.153 1.00 93.44 191 ARG A C 1
ATOM 1492 O O . ARG A 1 191 ? -18.831 -3.961 0.616 1.00 93.44 191 ARG A O 1
ATOM 1499 N N . ALA A 1 192 ? -17.212 -5.467 0.206 1.00 94.75 192 ALA A N 1
ATOM 1500 C CA . ALA A 1 192 ? -16.632 -5.406 1.547 1.00 94.75 192 ALA A CA 1
ATOM 1501 C C . ALA A 1 192 ? -16.068 -4.007 1.858 1.00 94.75 192 ALA A C 1
ATOM 1503 O O . ALA A 1 192 ? -16.358 -3.450 2.915 1.00 94.75 192 ALA A O 1
ATOM 1504 N N . VAL A 1 193 ? -15.344 -3.398 0.911 1.00 95.31 193 VAL A N 1
ATOM 1505 C CA . VAL A 1 193 ? -14.821 -2.027 1.048 1.00 95.31 193 VAL A CA 1
ATOM 1506 C C . VAL A 1 193 ? -15.945 -0.992 1.140 1.00 95.31 193 VAL A C 1
ATOM 1508 O O . VAL A 1 193 ? -15.868 -0.104 1.983 1.00 95.31 193 VAL A O 1
ATOM 1511 N N . ILE A 1 194 ? -17.011 -1.117 0.340 1.00 94.75 194 ILE A N 1
ATOM 1512 C CA . ILE A 1 194 ? -18.183 -0.227 0.430 1.00 94.75 194 ILE A CA 1
ATOM 1513 C C . ILE A 1 194 ? -18.827 -0.325 1.816 1.00 94.75 194 ILE A C 1
ATOM 1515 O O . ILE A 1 194 ? -19.001 0.700 2.468 1.00 94.75 194 ILE A O 1
ATOM 1519 N N . ALA A 1 195 ? -19.094 -1.537 2.310 1.00 95.50 195 ALA A N 1
ATOM 1520 C CA . ALA A 1 195 ? -19.684 -1.737 3.636 1.00 95.50 195 ALA A CA 1
ATOM 1521 C C . ALA A 1 195 ? -18.793 -1.186 4.767 1.00 95.50 195 ALA A C 1
ATOM 1523 O O . ALA A 1 195 ? -19.283 -0.693 5.785 1.00 95.50 195 ALA A O 1
ATOM 1524 N N . LEU A 1 196 ? -17.470 -1.253 4.600 1.00 97.06 196 LEU A N 1
ATOM 1525 C CA . LEU A 1 196 ? -16.521 -0.631 5.518 1.00 97.06 196 LEU A CA 1
ATOM 1526 C C . LEU A 1 196 ? -16.582 0.904 5.453 1.00 97.06 196 LEU A C 1
ATOM 1528 O O . LEU A 1 196 ? -16.601 1.555 6.498 1.00 97.06 196 LEU A O 1
ATOM 1532 N N . PHE A 1 197 ? -16.660 1.491 4.257 1.00 96.75 197 PHE A N 1
ATOM 1533 C CA . PHE A 1 197 ? -16.844 2.934 4.093 1.00 96.75 197 PHE A CA 1
ATOM 1534 C C . PHE A 1 197 ? -18.186 3.415 4.647 1.00 96.75 197 PHE A C 1
ATOM 1536 O O . PHE A 1 197 ? -18.219 4.481 5.247 1.00 96.75 197 PHE A O 1
ATOM 1543 N N . GLU A 1 198 ? -19.268 2.646 4.526 1.00 96.44 198 GLU A N 1
ATOM 1544 C CA . GLU A 1 198 ? -20.572 2.964 5.130 1.00 96.44 198 GLU A CA 1
ATOM 1545 C C . GLU A 1 198 ? -20.494 3.008 6.661 1.00 96.44 198 GLU A C 1
ATOM 1547 O O . GLU A 1 198 ? -20.959 3.967 7.285 1.00 96.44 198 GLU A O 1
ATOM 1552 N N . ALA A 1 199 ? -19.846 2.010 7.273 1.00 96.94 199 ALA A N 1
ATOM 1553 C CA . ALA A 1 199 ? -19.627 1.976 8.717 1.00 96.94 199 ALA A CA 1
ATOM 1554 C C . ALA A 1 199 ? -18.779 3.172 9.188 1.00 96.94 199 ALA A C 1
ATOM 1556 O O . ALA A 1 199 ? -19.122 3.840 10.164 1.00 96.94 199 ALA A O 1
ATOM 1557 N N . ALA A 1 200 ? -17.704 3.486 8.461 1.00 97.31 200 ALA A N 1
ATOM 1558 C CA . ALA A 1 200 ? -16.837 4.621 8.764 1.00 97.31 200 ALA A CA 1
ATOM 1559 C C . ALA A 1 200 ? -17.548 5.971 8.559 1.00 97.31 200 ALA A C 1
ATOM 1561 O O . ALA A 1 200 ? -17.428 6.872 9.381 1.00 97.31 200 ALA A O 1
ATOM 1562 N N . ALA A 1 201 ? -18.342 6.102 7.497 1.00 96.19 201 ALA A N 1
ATOM 1563 C CA . ALA A 1 201 ? -19.139 7.287 7.199 1.00 96.19 201 ALA A CA 1
ATOM 1564 C C . ALA A 1 201 ? -20.200 7.555 8.275 1.00 96.19 201 ALA A C 1
ATOM 1566 O O . ALA A 1 201 ? -20.357 8.698 8.692 1.00 96.19 201 ALA A O 1
ATOM 1567 N N . THR A 1 202 ? -20.857 6.503 8.779 1.00 96.56 202 THR A N 1
ATOM 1568 C CA . THR A 1 202 ? -21.810 6.593 9.903 1.00 96.56 202 THR A CA 1
ATOM 1569 C C . THR A 1 202 ? -21.142 7.142 11.162 1.00 96.56 202 THR A C 1
ATOM 1571 O O . THR A 1 202 ? -21.755 7.877 11.933 1.00 96.56 202 THR A O 1
ATOM 1574 N N . ARG A 1 203 ? -19.865 6.803 11.366 1.00 95.81 203 ARG A N 1
ATOM 1575 C CA . ARG A 1 203 ? -19.062 7.303 12.482 1.00 95.81 203 ARG A CA 1
ATOM 1576 C C . ARG A 1 203 ? -18.609 8.754 12.284 1.00 95.81 203 ARG A C 1
ATOM 1578 O O . ARG A 1 203 ? -18.444 9.479 13.261 1.00 95.81 203 ARG A O 1
ATOM 1585 N N . GLY A 1 204 ? -18.434 9.180 11.037 1.00 95.12 204 GLY A N 1
ATOM 1586 C CA . GLY A 1 204 ? -18.201 10.567 10.653 1.00 95.12 204 GLY A CA 1
ATOM 1587 C C . GLY A 1 204 ? -17.092 10.734 9.619 1.00 95.12 204 GLY A C 1
ATOM 1588 O O . GLY A 1 204 ? -16.362 9.803 9.271 1.00 95.12 204 GLY A O 1
ATOM 1589 N N . ARG A 1 205 ? -16.930 11.971 9.142 1.00 94.88 205 ARG A N 1
ATOM 1590 C CA . ARG A 1 205 ? -15.951 12.345 8.107 1.00 94.88 205 ARG A CA 1
ATOM 1591 C C . ARG A 1 205 ? -14.520 11.903 8.420 1.00 94.88 205 ARG A C 1
ATOM 1593 O O . ARG A 1 205 ? -13.798 11.475 7.517 1.00 94.88 205 ARG A O 1
ATOM 1600 N N . GLU A 1 206 ? -14.088 12.049 9.669 1.00 94.75 206 GLU A N 1
ATOM 1601 C CA . GLU A 1 206 ? -12.723 11.706 10.074 1.00 94.75 206 GLU A CA 1
ATOM 1602 C C . GLU A 1 206 ? -12.479 10.196 10.028 1.00 94.75 206 GLU A C 1
ATOM 1604 O O . GLU A 1 206 ? -11.475 9.766 9.466 1.00 94.75 206 GLU A O 1
ATOM 1609 N N . ALA A 1 207 ? -13.423 9.392 10.525 1.00 96.81 207 ALA A N 1
ATOM 1610 C CA . ALA A 1 207 ? -13.350 7.937 10.446 1.00 96.81 207 ALA A CA 1
ATOM 1611 C C . ALA A 1 207 ? -13.328 7.454 8.990 1.00 96.81 207 ALA A C 1
ATOM 1613 O O . ALA A 1 207 ? -12.491 6.624 8.636 1.00 96.81 207 ALA A O 1
ATOM 1614 N N . LEU A 1 208 ? -14.182 8.013 8.121 1.00 96.19 208 LEU A N 1
ATOM 1615 C CA . LEU A 1 208 ? -14.136 7.715 6.686 1.00 96.19 208 LEU A CA 1
ATOM 1616 C C . LEU A 1 208 ? -12.776 8.073 6.079 1.00 96.19 208 LEU A C 1
ATOM 1618 O O . LEU A 1 208 ? -12.217 7.293 5.312 1.00 96.19 208 LEU A O 1
ATOM 1622 N N . SER A 1 209 ? -12.232 9.234 6.444 1.00 94.12 209 SER A N 1
ATOM 1623 C CA . SER A 1 209 ? -10.939 9.700 5.948 1.00 94.12 209 SER A CA 1
ATOM 1624 C C . SER A 1 209 ? -9.796 8.772 6.352 1.00 94.12 209 SER A C 1
ATOM 1626 O O . SER A 1 209 ? -8.995 8.387 5.498 1.00 94.12 209 SER A O 1
ATOM 1628 N N . LEU A 1 210 ? -9.763 8.381 7.623 1.00 95.81 210 LEU A N 1
ATOM 1629 C CA . LEU A 1 210 ? -8.819 7.418 8.170 1.00 95.81 210 LEU A CA 1
ATOM 1630 C C . LEU A 1 210 ? -8.921 6.074 7.441 1.00 95.81 210 LEU A C 1
ATOM 1632 O O . LEU A 1 210 ? -7.936 5.584 6.907 1.00 95.81 210 LEU A O 1
ATOM 1636 N N . VAL A 1 211 ? -10.116 5.497 7.346 1.00 96.88 211 VAL A N 1
ATOM 1637 C CA . VAL A 1 211 ? -10.320 4.187 6.712 1.00 96.88 211 VAL A CA 1
ATOM 1638 C C . VAL A 1 211 ? -9.958 4.200 5.233 1.00 96.88 211 VAL A C 1
ATOM 1640 O O . VAL A 1 211 ? -9.310 3.277 4.749 1.00 96.88 211 VAL A O 1
ATOM 1643 N N . ALA A 1 212 ? -10.353 5.238 4.503 1.00 94.56 212 ALA A N 1
ATOM 1644 C CA . ALA A 1 212 ? -10.047 5.338 3.087 1.00 94.56 212 ALA A CA 1
ATOM 1645 C C . ALA A 1 212 ? -8.542 5.527 2.833 1.00 94.56 212 ALA A C 1
ATOM 1647 O O . ALA A 1 212 ? -8.024 5.005 1.848 1.00 94.56 212 ALA A O 1
ATOM 1648 N N . ASP A 1 213 ? -7.830 6.184 3.751 1.00 92.75 213 ASP A N 1
ATOM 1649 C CA . ASP A 1 213 ? -6.368 6.250 3.743 1.00 92.75 213 ASP A CA 1
ATOM 1650 C C . ASP A 1 213 ? -5.729 4.865 3.966 1.00 92.75 213 ASP A C 1
ATOM 1652 O O . ASP A 1 213 ? -4.857 4.453 3.201 1.00 92.75 213 ASP A O 1
ATOM 1656 N N . LEU A 1 214 ? -6.230 4.095 4.941 1.00 94.12 214 LEU A N 1
ATOM 1657 C CA . LEU A 1 214 ? -5.755 2.734 5.229 1.00 94.12 214 LEU A CA 1
ATOM 1658 C C . LEU A 1 214 ? -5.990 1.761 4.068 1.00 94.12 214 LEU A C 1
ATOM 1660 O O . LEU A 1 214 ? -5.103 0.986 3.720 1.00 94.12 214 LEU A O 1
ATOM 1664 N N . VAL A 1 215 ? -7.176 1.785 3.453 1.00 93.94 215 VAL A N 1
ATOM 1665 C CA . VAL A 1 215 ? -7.459 0.945 2.277 1.00 93.94 215 VAL A CA 1
ATOM 1666 C C . VAL A 1 215 ? -6.636 1.425 1.077 1.00 93.94 215 VAL A C 1
ATOM 1668 O O . VAL A 1 215 ? -6.118 0.601 0.323 1.00 93.94 215 VAL A O 1
ATOM 1671 N N . GLY A 1 216 ? -6.459 2.741 0.924 1.00 90.94 216 GLY A N 1
ATOM 1672 C CA . GLY A 1 216 ? -5.641 3.341 -0.130 1.00 90.94 216 GLY A CA 1
ATOM 1673 C C . GLY A 1 216 ? -4.187 2.895 -0.086 1.00 90.94 216 GLY A C 1
ATOM 1674 O O . GLY A 1 216 ? -3.644 2.536 -1.126 1.00 90.94 216 GLY A O 1
ATOM 1675 N N . ALA A 1 217 ? -3.596 2.802 1.107 1.00 88.69 217 ALA A N 1
ATOM 1676 C CA . ALA A 1 217 ? -2.233 2.307 1.296 1.00 88.69 217 ALA A CA 1
ATOM 1677 C C . ALA A 1 217 ? -2.030 0.856 0.808 1.00 88.69 217 ALA A C 1
ATOM 1679 O O . ALA A 1 217 ? -0.918 0.479 0.448 1.00 88.69 217 ALA A O 1
ATOM 1680 N N . ARG A 1 218 ? -3.099 0.046 0.743 1.00 89.44 218 A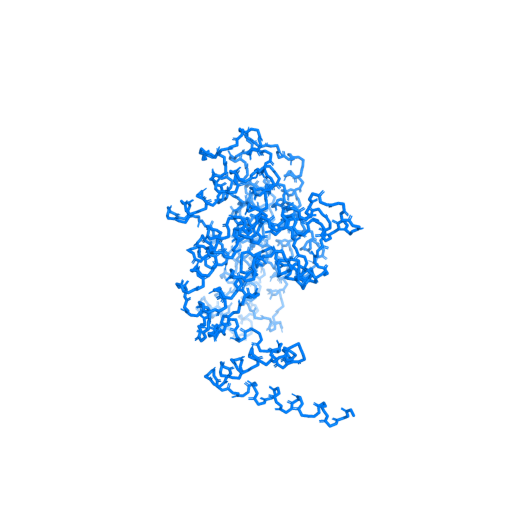RG A N 1
ATOM 1681 C CA . ARG A 1 218 ? -3.054 -1.334 0.223 1.00 89.44 218 ARG A CA 1
ATOM 1682 C C . ARG A 1 218 ? -3.237 -1.422 -1.291 1.00 89.44 218 ARG A C 1
ATOM 1684 O O . ARG A 1 218 ? -3.004 -2.485 -1.871 1.00 89.44 218 ARG A O 1
ATOM 1691 N N . CYS A 1 219 ? -3.687 -0.348 -1.934 1.00 88.12 219 CYS A N 1
ATOM 1692 C CA . CYS A 1 219 ? -4.051 -0.340 -3.345 1.00 88.12 219 CYS A CA 1
ATOM 1693 C C . CYS A 1 219 ? -2.903 0.172 -4.219 1.00 88.12 219 CYS A C 1
ATOM 1695 O O . CYS A 1 219 ? -2.252 1.162 -3.911 1.00 88.12 219 CYS A O 1
ATOM 1697 N N . HIS A 1 220 ? -2.695 -0.475 -5.366 1.00 83.62 220 HIS A N 1
ATOM 1698 C CA . HIS A 1 220 ? -1.738 -0.014 -6.372 1.00 83.62 220 HIS A CA 1
ATOM 1699 C C . HIS A 1 220 ? -2.237 1.243 -7.094 1.00 83.62 220 HIS A C 1
ATOM 1701 O O . HIS A 1 220 ? -1.444 2.077 -7.521 1.00 83.62 220 HIS A O 1
ATOM 1707 N N . SER A 1 221 ? -3.559 1.350 -7.261 1.00 83.50 221 SER A N 1
ATOM 1708 C CA . SER A 1 221 ? -4.222 2.456 -7.945 1.00 83.50 221 SER A CA 1
ATOM 1709 C C . SER A 1 221 ? -5.238 3.118 -7.016 1.00 83.50 221 SER A C 1
ATOM 1711 O O . SER A 1 221 ? -6.050 2.409 -6.410 1.00 83.50 221 SER A O 1
ATOM 1713 N N . PRO A 1 222 ? -5.271 4.460 -6.940 1.00 82.62 222 PRO A N 1
ATOM 1714 C CA . PRO A 1 222 ? -6.259 5.169 -6.136 1.00 82.62 222 PRO A CA 1
ATOM 1715 C C . PRO A 1 222 ? -7.687 4.937 -6.652 1.00 82.62 222 PRO A C 1
ATOM 1717 O O . PRO A 1 222 ? -8.631 4.971 -5.867 1.00 82.62 222 PRO A O 1
ATOM 1720 N N . LEU A 1 223 ? -7.879 4.632 -7.943 1.00 83.69 223 LEU A N 1
ATOM 1721 C CA . LEU A 1 223 ? -9.216 4.393 -8.503 1.00 83.69 223 LEU A CA 1
ATOM 1722 C C . LEU A 1 223 ? -9.965 3.254 -7.821 1.00 83.69 223 LEU A C 1
ATOM 1724 O O . LEU A 1 223 ? -11.185 3.342 -7.675 1.00 83.69 223 LEU A O 1
ATOM 1728 N N . ALA A 1 224 ? -9.234 2.231 -7.368 1.00 86.56 224 ALA A N 1
ATOM 1729 C CA . ALA A 1 224 ? -9.811 1.093 -6.669 1.00 86.56 224 ALA A CA 1
ATOM 1730 C C . ALA A 1 224 ? -10.669 1.540 -5.475 1.00 86.56 224 ALA A C 1
ATOM 1732 O O . ALA A 1 224 ? -11.692 0.924 -5.198 1.00 86.56 224 ALA A O 1
ATOM 1733 N N . ILE A 1 225 ? -10.302 2.641 -4.813 1.00 89.25 225 ILE A N 1
ATOM 1734 C CA . ILE A 1 225 ? -11.028 3.174 -3.657 1.00 89.25 225 ILE A CA 1
ATOM 1735 C C . ILE A 1 225 ? -11.846 4.430 -3.967 1.00 89.25 225 ILE A C 1
ATOM 1737 O O . ILE A 1 225 ? -12.880 4.645 -3.333 1.00 89.25 225 ILE A O 1
ATOM 1741 N N . LEU A 1 226 ? -11.440 5.240 -4.952 1.00 89.75 226 LEU A N 1
ATOM 1742 C CA . LEU A 1 226 ? -12.160 6.465 -5.314 1.00 89.75 226 LEU A CA 1
ATOM 1743 C C . LEU A 1 226 ? -13.539 6.163 -5.903 1.00 89.75 226 LEU A C 1
ATOM 1745 O O . LEU A 1 226 ? -14.502 6.857 -5.581 1.00 89.75 226 LEU A O 1
ATOM 1749 N N . GLU A 1 227 ? -13.661 5.127 -6.735 1.00 88.06 227 GLU A N 1
ATOM 1750 C CA . GLU A 1 227 ? -14.946 4.781 -7.343 1.00 88.06 227 GLU A CA 1
ATOM 1751 C C . GLU A 1 227 ? -15.980 4.334 -6.285 1.00 88.06 227 GLU A C 1
ATOM 1753 O O . GLU A 1 227 ? -17.053 4.939 -6.244 1.00 88.06 227 GLU A O 1
ATOM 1758 N N . PRO A 1 228 ? -15.691 3.383 -5.368 1.00 88.12 228 PRO A N 1
ATOM 1759 C CA . PRO A 1 228 ? -16.575 3.076 -4.238 1.00 88.12 228 PRO A CA 1
ATOM 1760 C C . PRO A 1 228 ? -16.968 4.295 -3.394 1.00 88.12 228 PRO A C 1
ATOM 1762 O O . PRO A 1 228 ? -18.133 4.442 -3.026 1.00 88.12 228 PRO A O 1
ATOM 1765 N N . LEU A 1 229 ? -16.010 5.183 -3.117 1.00 89.44 229 LEU A N 1
ATOM 1766 C CA . LEU A 1 229 ? -16.211 6.364 -2.277 1.00 89.44 229 LEU A CA 1
ATOM 1767 C C . LEU A 1 229 ? -17.157 7.394 -2.923 1.00 89.44 229 LEU A C 1
ATOM 1769 O O . LEU A 1 229 ? -17.964 8.029 -2.239 1.00 89.44 229 LEU A O 1
ATOM 1773 N N . LEU A 1 230 ? -17.066 7.555 -4.247 1.00 89.06 230 LEU A N 1
ATOM 1774 C CA . LEU A 1 230 ? -17.858 8.519 -5.014 1.00 89.06 230 LEU A CA 1
ATOM 1775 C C . LEU A 1 230 ? -19.204 7.964 -5.492 1.00 89.06 230 LEU A C 1
ATOM 1777 O O . LEU A 1 230 ? -20.158 8.733 -5.606 1.00 89.06 230 LEU A O 1
ATOM 1781 N N . ALA A 1 231 ? -19.279 6.669 -5.804 1.00 85.00 231 ALA A N 1
ATOM 1782 C CA . ALA A 1 231 ? -20.468 6.044 -6.380 1.00 85.00 231 ALA A CA 1
ATOM 1783 C C . ALA A 1 231 ? -21.465 5.532 -5.328 1.00 85.00 231 ALA A C 1
ATOM 1785 O O . ALA A 1 231 ? -22.650 5.437 -5.631 1.00 85.00 231 ALA A O 1
ATOM 1786 N N . GLY A 1 232 ? -21.010 5.197 -4.116 1.00 74.81 232 GLY A N 1
ATOM 1787 C CA . GLY A 1 232 ? -21.867 4.598 -3.090 1.00 74.81 232 GLY A CA 1
ATOM 1788 C C . GLY A 1 232 ? -22.901 5.557 -2.491 1.00 74.81 232 GLY A C 1
ATOM 1789 O O . GLY A 1 232 ? -22.710 6.775 -2.469 1.00 74.81 232 GLY A O 1
ATOM 1790 N N . GLU A 1 233 ? -23.974 5.005 -1.928 1.00 85.94 233 GLU A N 1
ATOM 1791 C CA . GLU A 1 233 ? -24.919 5.716 -1.055 1.00 85.94 233 GLU A CA 1
ATOM 1792 C C . GLU A 1 233 ? -24.367 5.781 0.375 1.00 85.94 233 GLU A C 1
ATOM 1794 O O . GLU A 1 233 ? -24.942 5.262 1.325 1.00 85.94 233 GLU A O 1
ATOM 1799 N N . LEU A 1 234 ? -23.195 6.397 0.540 1.00 91.00 234 LEU A N 1
ATOM 1800 C CA . LEU A 1 234 ? -22.629 6.573 1.875 1.00 91.00 234 LEU A CA 1
ATOM 1801 C C . LEU A 1 234 ? -23.457 7.611 2.658 1.00 91.00 234 LEU A C 1
ATOM 1803 O O . LEU A 1 234 ? -23.862 8.618 2.064 1.00 91.00 234 LEU A O 1
ATOM 1807 N N . PRO A 1 235 ? -23.636 7.439 3.983 1.00 92.94 235 PRO A N 1
ATOM 1808 C CA . PRO A 1 235 ? -24.402 8.338 4.853 1.00 92.94 235 PRO A CA 1
ATOM 1809 C C . PRO A 1 235 ? -23.655 9.651 5.159 1.00 92.94 235 PRO A C 1
ATOM 1811 O O . PRO A 1 235 ? -23.577 10.091 6.301 1.00 92.94 235 PRO A O 1
ATOM 1814 N N . LEU A 1 236 ? -23.083 10.286 4.134 1.00 91.06 236 LEU A N 1
ATOM 1815 C CA . LEU A 1 236 ? -22.442 11.594 4.209 1.00 91.06 236 LEU A CA 1
ATOM 1816 C C . LEU A 1 236 ? -22.855 12.476 3.026 1.00 91.06 236 LEU A C 1
ATOM 1818 O O . LEU A 1 236 ? -23.038 11.979 1.902 1.00 91.06 236 LEU A O 1
ATOM 1822 N N . PRO A 1 237 ? -22.917 13.805 3.229 1.00 92.69 237 PRO A N 1
ATOM 1823 C CA . PRO A 1 237 ? -23.154 14.745 2.147 1.00 92.69 237 PRO A CA 1
ATOM 1824 C C . PRO A 1 237 ? -22.167 14.529 0.984 1.00 92.69 237 PRO A C 1
ATOM 1826 O O . PRO A 1 237 ? -20.973 14.317 1.219 1.00 92.69 237 PRO A O 1
ATOM 1829 N N . PRO A 1 238 ? -22.603 14.633 -0.288 1.00 91.38 238 PRO A N 1
ATOM 1830 C CA . PRO A 1 238 ? -21.725 14.462 -1.451 1.00 91.38 238 PRO A CA 1
ATOM 1831 C C . PRO A 1 238 ? -20.456 15.322 -1.416 1.00 91.38 238 PRO A C 1
ATOM 1833 O O . PRO A 1 238 ? -19.413 14.900 -1.910 1.00 91.38 238 PRO A O 1
ATOM 1836 N N . ARG A 1 239 ? -20.530 16.515 -0.813 1.00 92.00 239 ARG A N 1
ATOM 1837 C CA . ARG A 1 239 ? -19.382 17.408 -0.625 1.00 92.00 239 ARG A CA 1
ATOM 1838 C C . ARG A 1 239 ? -18.288 16.764 0.227 1.00 92.00 239 ARG A C 1
ATOM 1840 O O . ARG A 1 239 ? -17.142 16.734 -0.199 1.00 92.00 239 ARG A O 1
ATOM 1847 N N . GLU A 1 240 ? -18.637 16.202 1.380 1.00 91.88 240 GLU A N 1
ATOM 1848 C CA . GLU A 1 240 ? -17.663 15.580 2.286 1.00 91.88 240 GLU A CA 1
ATOM 1849 C C . GLU A 1 240 ? -17.016 14.341 1.663 1.00 91.88 240 GLU A C 1
ATOM 1851 O O . GLU A 1 240 ? -15.819 14.107 1.822 1.00 91.88 240 GLU A O 1
ATOM 1856 N N . ARG A 1 241 ? -17.787 13.585 0.872 1.00 92.00 241 ARG A N 1
ATOM 1857 C CA . ARG A 1 241 ? -17.277 12.435 0.112 1.00 92.00 241 ARG A CA 1
ATOM 1858 C C . ARG A 1 241 ? -16.251 12.863 -0.932 1.00 92.00 241 ARG A C 1
ATOM 1860 O O . ARG A 1 241 ? -15.194 12.247 -1.034 1.00 92.00 241 ARG A O 1
ATOM 1867 N N . ARG A 1 242 ? -16.525 13.950 -1.664 1.00 91.94 242 ARG A N 1
ATOM 1868 C CA . ARG A 1 242 ? -15.580 14.539 -2.627 1.00 91.94 242 ARG A CA 1
ATOM 1869 C C . ARG A 1 242 ? -14.341 15.110 -1.950 1.00 91.94 242 ARG A C 1
ATOM 1871 O O . ARG A 1 242 ? -13.253 14.922 -2.476 1.00 91.94 242 ARG A O 1
ATOM 1878 N N . GLU A 1 243 ? -14.478 15.767 -0.799 1.00 91.69 243 GLU A N 1
ATOM 1879 C CA . GLU A 1 243 ? -13.335 16.268 -0.022 1.00 91.69 243 GLU A CA 1
ATOM 1880 C C . GLU A 1 243 ? -12.435 15.106 0.434 1.00 91.69 243 GLU A C 1
ATOM 1882 O O . GLU A 1 243 ? -11.222 15.145 0.230 1.00 91.69 243 GLU A O 1
ATOM 1887 N N . CYS A 1 244 ? -13.023 14.023 0.959 1.00 91.19 244 CYS A N 1
ATOM 1888 C CA . CYS A 1 244 ? -12.285 12.812 1.323 1.00 91.19 244 CYS A CA 1
ATOM 1889 C C . CYS A 1 244 ? -11.581 12.184 0.110 1.00 91.19 244 CYS A C 1
ATOM 1891 O O . CYS A 1 244 ? -10.393 11.873 0.175 1.00 91.19 244 CYS A O 1
ATOM 1893 N N . ALA A 1 245 ? -12.294 12.040 -1.009 1.00 92.00 245 ALA A N 1
ATOM 1894 C CA . ALA A 1 245 ? -11.752 11.506 -2.254 1.00 92.00 245 ALA A CA 1
ATOM 1895 C C . ALA A 1 245 ? -10.613 12.375 -2.820 1.00 92.00 245 ALA A C 1
ATOM 1897 O O . ALA A 1 245 ? -9.594 11.847 -3.257 1.00 92.00 245 ALA A O 1
ATOM 1898 N N . SER A 1 246 ? -10.749 13.702 -2.754 1.00 91.81 246 SER A N 1
ATOM 1899 C CA . SER A 1 246 ? -9.728 14.648 -3.222 1.00 91.81 246 SER A CA 1
ATOM 1900 C C . SER A 1 246 ? -8.469 14.571 -2.359 1.00 91.81 246 SER A C 1
ATOM 1902 O O . SER A 1 246 ? -7.367 14.540 -2.896 1.00 91.81 246 SER A O 1
ATOM 1904 N N . ARG A 1 247 ? -8.612 14.435 -1.033 1.00 90.06 247 ARG A N 1
ATOM 1905 C CA . ARG A 1 247 ? -7.476 14.233 -0.120 1.00 90.06 247 ARG A CA 1
ATOM 1906 C C . ARG A 1 247 ? -6.704 12.951 -0.440 1.00 90.06 247 ARG A C 1
ATOM 1908 O O . ARG A 1 247 ? -5.481 12.977 -0.488 1.00 90.06 247 ARG A O 1
ATOM 1915 N N . ILE A 1 248 ? -7.408 11.847 -0.686 1.00 89.25 248 ILE A N 1
ATOM 1916 C CA . ILE A 1 248 ? -6.795 10.562 -1.062 1.00 89.25 248 ILE A CA 1
ATOM 1917 C C . ILE A 1 248 ? -6.065 10.679 -2.400 1.00 89.25 248 ILE A C 1
ATOM 1919 O O . ILE A 1 248 ? -4.928 10.229 -2.525 1.00 89.25 248 ILE A O 1
ATOM 1923 N N . ALA A 1 249 ? -6.703 11.301 -3.394 1.00 90.75 249 ALA A N 1
ATOM 1924 C CA . ALA A 1 249 ? -6.079 11.557 -4.686 1.00 90.75 249 ALA A CA 1
ATOM 1925 C C . ALA A 1 249 ? -4.808 12.407 -4.528 1.00 90.75 249 ALA A C 1
ATOM 1927 O O . ALA A 1 249 ? -3.775 12.070 -5.102 1.00 90.75 249 ALA A O 1
ATOM 1928 N N . GLY A 1 250 ? -4.859 13.456 -3.700 1.00 90.12 250 GLY A N 1
ATOM 1929 C CA . GLY A 1 250 ? -3.711 14.298 -3.369 1.00 90.12 250 GLY A CA 1
ATOM 1930 C C . GLY A 1 250 ? -2.574 13.523 -2.702 1.00 90.12 250 GLY A C 1
ATOM 1931 O O . GLY A 1 250 ? -1.440 13.611 -3.158 1.00 90.12 250 GLY A O 1
ATOM 1932 N N . ALA A 1 251 ? -2.873 12.707 -1.687 1.00 87.38 251 ALA A N 1
ATOM 1933 C CA . ALA A 1 251 ? -1.879 11.867 -1.015 1.00 87.38 251 ALA A CA 1
ATOM 1934 C C . ALA A 1 251 ? -1.230 10.853 -1.977 1.00 87.38 251 ALA A C 1
ATOM 1936 O O . ALA A 1 251 ? -0.021 10.637 -1.935 1.00 87.38 251 ALA A O 1
ATOM 1937 N N . CYS A 1 252 ? -2.012 10.271 -2.892 1.00 87.75 252 CYS A N 1
ATOM 1938 C CA . CYS A 1 252 ? -1.492 9.371 -3.920 1.00 87.75 252 CYS A CA 1
ATOM 1939 C C . CYS A 1 252 ? -0.555 10.093 -4.903 1.00 87.75 252 CYS A C 1
ATOM 1941 O O . CYS A 1 252 ? 0.538 9.599 -5.185 1.00 87.75 252 CYS A O 1
ATOM 1943 N N . LEU A 1 253 ? -0.949 11.274 -5.392 1.00 90.38 253 LEU A N 1
ATOM 1944 C CA . LEU A 1 253 ? -0.106 12.103 -6.260 1.00 90.38 253 LEU A CA 1
ATOM 1945 C C . LEU A 1 253 ? 1.198 12.503 -5.570 1.00 90.38 253 LEU A C 1
ATOM 1947 O O . LEU A 1 253 ? 2.257 12.481 -6.194 1.00 90.38 253 LEU A O 1
ATOM 1951 N N . GLU A 1 254 ? 1.119 12.844 -4.288 1.00 90.12 254 GLU A N 1
ATOM 1952 C CA . GLU A 1 254 ? 2.276 13.215 -3.486 1.00 90.12 254 GLU A CA 1
ATOM 1953 C C . GLU A 1 254 ? 3.230 12.030 -3.285 1.00 90.12 254 GLU A C 1
ATOM 1955 O O . GLU A 1 254 ? 4.429 12.169 -3.520 1.00 90.12 254 GLU A O 1
ATOM 1960 N N . GLY A 1 255 ? 2.711 10.836 -2.983 1.00 88.56 255 GLY A N 1
ATOM 1961 C CA . GLY A 1 255 ? 3.521 9.616 -2.908 1.00 88.56 255 GLY A CA 1
ATOM 1962 C C . GLY A 1 255 ? 4.248 9.305 -4.223 1.00 88.56 255 GLY A C 1
ATOM 1963 O O . GLY A 1 255 ? 5.455 9.062 -4.223 1.00 88.56 255 GLY A O 1
ATOM 1964 N N . LEU A 1 256 ? 3.547 9.404 -5.360 1.00 90.62 256 LEU A N 1
ATOM 1965 C CA . LEU A 1 256 ? 4.158 9.244 -6.687 1.00 90.62 256 LEU A CA 1
ATOM 1966 C C . LEU A 1 256 ? 5.233 10.305 -6.958 1.00 90.62 256 LEU A C 1
ATOM 1968 O O . LEU A 1 256 ? 6.260 10.003 -7.566 1.00 90.62 256 LEU A O 1
ATOM 1972 N N . ARG A 1 257 ? 5.019 11.544 -6.503 1.00 92.94 257 ARG A N 1
ATOM 1973 C CA . ARG A 1 257 ? 5.982 12.640 -6.646 1.00 92.94 257 ARG A CA 1
ATOM 1974 C C . ARG A 1 257 ? 7.249 12.396 -5.833 1.00 92.94 257 ARG A C 1
ATOM 1976 O O . ARG A 1 257 ? 8.335 12.641 -6.354 1.00 92.94 257 ARG A O 1
ATOM 1983 N N . VAL A 1 258 ? 7.123 11.943 -4.586 1.00 91.50 258 VAL A N 1
ATOM 1984 C CA . VAL A 1 258 ? 8.265 11.616 -3.718 1.00 91.50 258 VAL A CA 1
ATOM 1985 C C . VAL A 1 258 ? 9.090 10.488 -4.332 1.00 91.50 258 VAL A C 1
ATOM 1987 O O . VAL A 1 258 ? 10.307 10.619 -4.461 1.00 91.50 258 VAL A O 1
ATOM 1990 N N . GLU A 1 259 ? 8.437 9.423 -4.796 1.00 92.12 259 GLU A N 1
ATOM 1991 C CA . GLU A 1 259 ? 9.123 8.298 -5.433 1.00 92.12 259 GLU A CA 1
ATOM 1992 C C . GLU A 1 259 ? 9.831 8.711 -6.733 1.00 92.12 259 GLU A C 1
ATOM 1994 O O . GLU A 1 259 ? 10.988 8.354 -6.961 1.00 92.12 259 GLU A O 1
ATOM 1999 N N . LEU A 1 260 ? 9.180 9.532 -7.560 1.00 93.25 260 LEU A N 1
ATOM 2000 C CA . LEU A 1 260 ? 9.782 10.079 -8.773 1.00 93.25 260 LEU A CA 1
ATOM 2001 C C . LEU A 1 260 ? 10.971 10.996 -8.478 1.00 93.25 260 LEU A C 1
ATOM 2003 O O . LEU A 1 260 ? 11.978 10.926 -9.178 1.00 93.25 260 LEU A O 1
ATOM 2007 N N . ALA A 1 261 ? 10.875 11.838 -7.449 1.00 92.81 261 ALA A N 1
ATOM 2008 C CA . ALA A 1 261 ? 11.972 12.704 -7.035 1.00 92.81 261 ALA A CA 1
ATOM 2009 C C . ALA A 1 261 ? 13.191 11.891 -6.574 1.00 92.81 261 ALA A C 1
ATOM 2011 O O . ALA A 1 261 ? 14.314 12.244 -6.926 1.00 92.81 261 ALA A O 1
ATOM 2012 N N . ALA A 1 262 ? 12.973 10.781 -5.861 1.00 92.69 262 ALA A N 1
ATOM 2013 C CA . ALA A 1 262 ? 14.044 9.866 -5.476 1.00 92.69 262 ALA A CA 1
ATOM 2014 C C . ALA A 1 262 ? 14.734 9.243 -6.703 1.00 92.69 262 ALA A C 1
ATOM 2016 O O . ALA A 1 262 ? 15.958 9.217 -6.760 1.00 92.69 262 ALA A O 1
ATOM 2017 N N . GLN A 1 263 ? 13.969 8.812 -7.715 1.00 93.56 263 GLN A N 1
ATOM 2018 C CA . GLN A 1 263 ? 14.541 8.263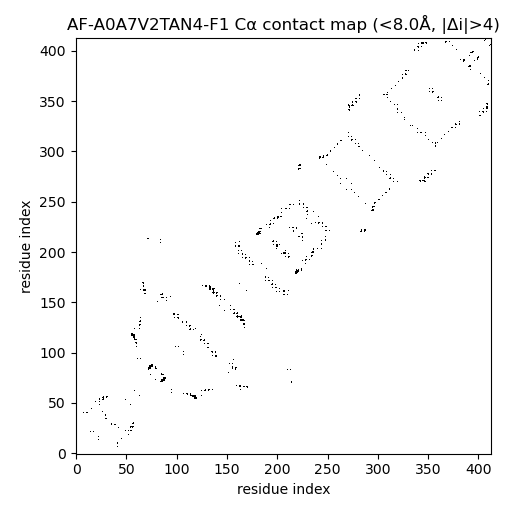 -8.955 1.00 93.56 263 GLN A CA 1
ATOM 2019 C C . GLN A 1 263 ? 15.248 9.319 -9.818 1.00 93.56 263 GLN A C 1
ATOM 2021 O O . GLN A 1 263 ? 16.235 9.010 -10.472 1.00 93.56 263 GLN A O 1
ATOM 2026 N N . LEU A 1 264 ? 14.767 10.565 -9.825 1.00 89.81 264 LEU A N 1
ATOM 2027 C CA . LEU A 1 264 ? 15.427 11.678 -10.519 1.00 89.81 264 LEU A CA 1
ATOM 2028 C C . LEU A 1 264 ? 16.769 12.061 -9.883 1.00 89.81 264 LEU A C 1
ATOM 2030 O O . LEU A 1 264 ? 17.656 12.534 -10.588 1.00 89.81 264 LEU A O 1
ATOM 2034 N N . ALA A 1 265 ? 16.908 11.886 -8.567 1.00 92.00 265 ALA A N 1
ATOM 2035 C CA . ALA A 1 265 ? 18.150 12.149 -7.845 1.00 92.00 265 ALA A CA 1
ATOM 2036 C C . ALA A 1 265 ? 19.194 11.025 -8.006 1.00 92.00 265 ALA A C 1
ATOM 2038 O O . ALA A 1 265 ? 20.370 11.249 -7.730 1.00 92.00 265 ALA A O 1
ATOM 2039 N N . ASP A 1 266 ? 18.777 9.835 -8.446 1.00 93.38 266 ASP A N 1
ATOM 2040 C CA . ASP A 1 266 ? 19.643 8.673 -8.636 1.00 93.38 266 ASP A CA 1
ATOM 2041 C C . ASP A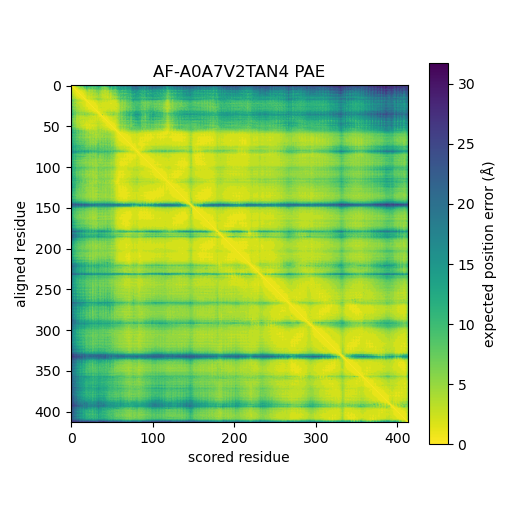 1 266 ? 20.170 8.595 -10.083 1.00 93.38 266 ASP A C 1
ATOM 2043 O O . ASP A 1 266 ? 19.503 8.113 -11.003 1.00 93.38 266 ASP A O 1
ATOM 2047 N N . GLU A 1 267 ? 21.413 9.042 -10.292 1.00 90.62 267 GLU A N 1
ATOM 2048 C CA . GLU A 1 267 ? 22.087 8.974 -11.598 1.00 90.62 267 GLU A CA 1
ATOM 2049 C C . GLU A 1 267 ? 22.292 7.537 -12.109 1.00 90.62 267 GLU A C 1
ATOM 2051 O O . GLU A 1 267 ? 22.479 7.332 -13.317 1.00 90.62 267 GLU A O 1
ATOM 2056 N N . GLU A 1 268 ? 22.218 6.535 -11.227 1.00 92.56 268 GLU A N 1
ATOM 2057 C CA . GLU A 1 268 ? 22.396 5.112 -11.518 1.00 92.56 268 GLU A CA 1
ATOM 2058 C C . GLU A 1 268 ? 21.082 4.315 -11.495 1.00 92.56 268 GLU A C 1
ATOM 2060 O O . GLU A 1 268 ? 21.112 3.096 -11.676 1.00 92.56 268 GLU A O 1
ATOM 2065 N N . ALA A 1 269 ? 19.929 4.995 -11.409 1.00 91.88 269 ALA A N 1
ATOM 2066 C CA . ALA A 1 269 ? 18.609 4.371 -11.298 1.00 91.88 269 ALA A CA 1
ATOM 2067 C C . ALA A 1 269 ? 18.417 3.197 -12.273 1.00 91.88 269 ALA A C 1
ATOM 2069 O O . ALA A 1 269 ? 18.659 3.338 -13.475 1.00 91.88 269 ALA A O 1
ATOM 2070 N N . ASP A 1 270 ? 17.955 2.038 -11.801 1.00 95.44 270 ASP A N 1
ATOM 2071 C CA . ASP A 1 270 ? 17.731 0.875 -12.670 1.00 95.44 270 ASP A CA 1
ATOM 2072 C C . ASP A 1 270 ? 16.687 1.208 -13.757 1.00 95.44 270 ASP A C 1
ATOM 2074 O O . ASP A 1 270 ? 15.567 1.613 -13.424 1.00 95.44 270 ASP A O 1
ATOM 2078 N N . PRO A 1 271 ? 16.987 1.024 -15.062 1.00 96.12 271 PRO A N 1
ATOM 2079 C CA . PRO A 1 271 ? 16.036 1.327 -16.128 1.00 96.12 271 PRO A CA 1
ATOM 2080 C C . PRO A 1 271 ? 14.683 0.630 -15.963 1.00 96.12 271 PRO A C 1
ATOM 2082 O O . PRO A 1 271 ? 13.658 1.213 -16.313 1.00 96.12 271 PRO A O 1
ATOM 2085 N N . GLN A 1 272 ? 14.666 -0.593 -15.418 1.00 96.19 272 GLN A N 1
ATOM 2086 C CA . GLN A 1 272 ? 13.420 -1.323 -15.190 1.00 96.19 272 GLN A CA 1
ATOM 2087 C C . GLN A 1 272 ? 12.570 -0.658 -14.103 1.00 96.19 272 GLN A C 1
ATOM 2089 O O . GLN A 1 272 ? 11.384 -0.438 -14.337 1.00 96.19 272 GLN A O 1
ATOM 2094 N N . THR A 1 273 ? 13.172 -0.277 -12.971 1.00 94.69 273 THR A N 1
ATOM 2095 C CA . THR A 1 273 ? 12.493 0.481 -11.908 1.00 94.69 273 THR A CA 1
ATOM 2096 C C . THR A 1 273 ? 11.881 1.769 -12.451 1.00 94.69 273 THR A C 1
ATOM 2098 O O . THR A 1 273 ? 10.714 2.057 -12.187 1.00 94.69 273 THR A O 1
ATOM 2101 N N . VAL A 1 274 ? 12.625 2.512 -13.279 1.00 95.56 274 VAL A N 1
ATOM 2102 C CA . VAL A 1 274 ? 12.111 3.739 -13.902 1.00 95.56 274 VAL A CA 1
ATOM 2103 C C . VAL A 1 274 ? 10.955 3.446 -14.853 1.00 95.56 274 VAL A C 1
ATOM 2105 O O . VAL A 1 274 ? 9.934 4.120 -14.772 1.00 95.56 274 VAL A O 1
ATOM 2108 N N . ALA A 1 275 ? 11.056 2.428 -15.711 1.00 96.12 275 ALA A N 1
ATOM 2109 C CA . ALA A 1 275 ? 9.967 2.063 -16.615 1.00 96.12 275 ALA A CA 1
ATOM 2110 C C . ALA A 1 275 ? 8.701 1.609 -15.865 1.00 96.12 275 ALA A C 1
ATOM 2112 O O . ALA A 1 275 ? 7.586 1.947 -16.268 1.00 96.12 275 ALA A O 1
ATOM 2113 N N . ASP A 1 276 ? 8.854 0.865 -14.769 1.00 94.12 276 ASP A N 1
ATOM 2114 C CA . ASP A 1 276 ? 7.747 0.439 -13.912 1.00 94.12 276 ASP A CA 1
ATOM 2115 C C . ASP A 1 276 ? 7.087 1.642 -13.223 1.00 94.12 276 ASP A C 1
ATOM 2117 O O . ASP A 1 276 ? 5.857 1.760 -13.235 1.00 94.12 276 ASP A O 1
ATOM 2121 N N . LEU A 1 277 ? 7.891 2.579 -12.708 1.00 93.94 277 LEU A N 1
ATOM 2122 C CA . LEU A 1 277 ? 7.403 3.831 -12.137 1.00 93.94 277 LEU A CA 1
ATOM 2123 C C . LEU A 1 277 ? 6.695 4.699 -13.183 1.00 93.94 277 LEU A C 1
ATOM 2125 O O . LEU A 1 277 ? 5.595 5.167 -12.908 1.00 93.94 277 LEU A O 1
ATOM 2129 N N . THR A 1 278 ? 7.264 4.876 -14.380 1.00 95.31 278 THR A N 1
ATOM 2130 C CA . THR A 1 278 ? 6.639 5.631 -15.478 1.00 95.31 278 THR A CA 1
ATOM 2131 C C . THR A 1 278 ? 5.257 5.070 -15.798 1.00 95.31 278 THR A C 1
ATOM 2133 O O . THR A 1 278 ? 4.284 5.820 -15.821 1.00 95.31 278 THR A O 1
ATOM 2136 N N . VAL A 1 279 ? 5.135 3.751 -15.979 1.00 94.06 279 VAL A N 1
ATOM 2137 C CA . VAL A 1 279 ? 3.835 3.121 -16.254 1.00 94.06 279 VAL A CA 1
ATOM 2138 C C . VAL A 1 279 ? 2.856 3.334 -15.103 1.00 94.06 279 VAL A C 1
ATOM 2140 O O . VAL A 1 279 ? 1.703 3.674 -15.357 1.00 94.06 279 VAL A O 1
ATOM 2143 N N . ARG A 1 280 ? 3.296 3.191 -13.848 1.00 91.19 280 ARG A N 1
ATOM 2144 C CA . ARG A 1 280 ? 2.430 3.411 -12.683 1.00 91.19 280 ARG A CA 1
ATOM 2145 C C . ARG A 1 280 ? 1.974 4.866 -12.560 1.00 91.19 280 ARG A C 1
ATOM 2147 O O . ARG A 1 280 ? 0.798 5.089 -12.294 1.00 91.19 280 ARG A O 1
ATOM 2154 N N . VAL A 1 281 ? 2.858 5.845 -12.774 1.00 93.25 281 VAL A N 1
ATOM 2155 C CA . VAL A 1 281 ? 2.492 7.271 -12.742 1.00 93.25 281 VAL A CA 1
ATOM 2156 C C . VAL A 1 281 ? 1.448 7.562 -13.813 1.00 93.25 281 VAL A C 1
ATOM 2158 O O . VAL A 1 281 ? 0.412 8.138 -13.503 1.00 93.25 281 VAL A O 1
ATOM 2161 N N . ILE A 1 282 ? 1.666 7.114 -15.051 1.00 93.75 282 ILE A N 1
ATOM 2162 C CA . ILE A 1 282 ? 0.725 7.356 -16.150 1.00 93.75 282 ILE A CA 1
ATOM 2163 C C . ILE A 1 282 ? -0.608 6.653 -15.929 1.00 93.75 282 ILE A C 1
ATOM 2165 O O . ILE A 1 282 ? -1.652 7.285 -16.078 1.00 93.75 282 ILE A O 1
ATOM 2169 N N . ALA A 1 283 ? -0.591 5.395 -15.489 1.00 90.19 283 ALA A N 1
ATOM 2170 C CA . ALA A 1 283 ? -1.811 4.692 -15.117 1.00 90.19 283 ALA A CA 1
ATOM 2171 C C . ALA A 1 283 ? -2.561 5.431 -13.998 1.00 90.19 283 ALA A C 1
ATOM 2173 O O . ALA A 1 283 ? -3.770 5.602 -14.098 1.00 90.19 283 ALA A O 1
ATOM 2174 N N . GLY A 1 284 ? -1.855 5.921 -12.972 1.00 89.44 284 GLY A N 1
ATOM 2175 C CA . GLY A 1 284 ? -2.429 6.707 -11.878 1.00 89.44 284 GLY A CA 1
ATOM 2176 C C . GLY A 1 284 ? -3.010 8.051 -12.328 1.00 89.44 284 GLY A C 1
ATOM 2177 O O . GLY A 1 284 ? -4.082 8.443 -11.873 1.00 89.44 284 GLY A O 1
ATOM 2178 N N . LEU A 1 285 ? -2.349 8.747 -13.253 1.00 91.31 285 LEU A N 1
ATOM 2179 C CA . LEU A 1 285 ? -2.826 10.019 -13.796 1.00 91.31 285 LEU A CA 1
ATOM 2180 C C . LEU A 1 285 ? -4.044 9.850 -14.705 1.00 91.31 285 LEU A C 1
ATOM 2182 O O . LEU A 1 285 ? -5.003 10.605 -14.557 1.00 91.31 285 LEU A O 1
ATOM 2186 N N . ALA A 1 286 ? -4.038 8.855 -15.595 1.00 89.56 286 ALA A N 1
ATOM 2187 C CA . ALA A 1 286 ? -5.194 8.519 -16.428 1.00 89.56 286 ALA A CA 1
ATOM 2188 C C . ALA A 1 286 ? -6.399 8.155 -15.551 1.00 89.56 286 ALA A C 1
ATOM 2190 O O . ALA A 1 286 ? -7.484 8.715 -15.693 1.00 89.56 286 ALA A O 1
ATOM 2191 N N . ALA A 1 287 ? -6.144 7.314 -14.549 1.00 86.62 287 ALA A N 1
ATOM 2192 C CA . ALA A 1 287 ? -7.103 6.902 -13.543 1.00 86.62 287 ALA A CA 1
ATOM 2193 C C . ALA A 1 287 ? -7.738 8.098 -12.804 1.00 86.62 287 ALA A C 1
ATOM 2195 O O . ALA A 1 287 ? -8.950 8.148 -12.605 1.00 86.62 287 ALA A O 1
ATOM 2196 N N . LEU A 1 288 ? -6.938 9.098 -12.427 1.00 88.25 288 LEU A N 1
ATOM 2197 C CA . LEU A 1 288 ? -7.439 10.328 -11.812 1.00 88.25 288 LEU A C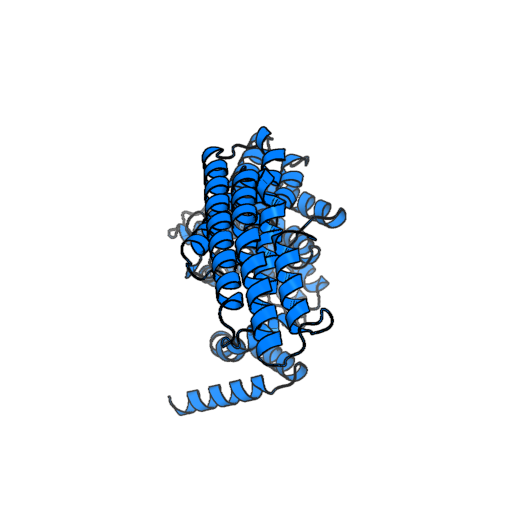A 1
ATOM 2198 C C . LEU A 1 288 ? -8.148 11.254 -12.808 1.00 88.25 288 LEU A C 1
ATOM 2200 O O . LEU A 1 288 ? -9.067 11.965 -12.408 1.00 88.25 288 LEU A O 1
ATOM 2204 N N . GLY A 1 289 ? -7.760 11.242 -14.085 1.00 86.69 289 GLY A N 1
ATOM 2205 C CA . GLY A 1 289 ? -8.400 12.002 -15.159 1.00 86.69 289 GLY A CA 1
ATOM 2206 C C . GLY A 1 289 ? -9.895 11.707 -15.268 1.00 86.69 289 GLY A C 1
ATOM 2207 O O . GLY A 1 289 ? -10.698 12.644 -15.267 1.00 86.69 289 GLY A O 1
ATOM 2208 N N . ASP A 1 290 ? -10.268 10.428 -15.225 1.00 83.75 290 ASP A N 1
ATOM 2209 C CA . ASP A 1 290 ? -11.660 9.969 -15.339 1.00 83.75 290 ASP A CA 1
ATOM 2210 C C . ASP A 1 290 ? -12.562 10.477 -14.201 1.00 83.75 290 ASP A C 1
ATOM 2212 O O . ASP A 1 290 ? -13.745 10.771 -14.398 1.00 83.75 290 ASP A O 1
ATOM 2216 N N . VAL A 1 291 ? -12.003 10.636 -12.997 1.00 84.94 291 VAL A N 1
ATOM 2217 C CA . VAL A 1 291 ? -12.722 11.140 -11.812 1.00 84.94 291 VAL A CA 1
ATOM 2218 C C . VAL A 1 291 ? -12.493 12.628 -11.539 1.00 84.94 291 VAL A C 1
ATOM 2220 O O . VAL A 1 291 ? -13.213 13.211 -10.727 1.00 84.94 291 VAL A O 1
ATOM 2223 N N . SER A 1 292 ? -11.558 13.276 -12.238 1.00 80.69 292 SER A N 1
ATOM 2224 C CA . SER A 1 292 ? -11.133 14.661 -11.982 1.00 80.69 292 SER A CA 1
ATOM 2225 C C . SER A 1 292 ? -12.254 15.692 -12.114 1.00 80.69 292 SER A C 1
ATOM 2227 O O . SER A 1 292 ? -12.241 16.704 -11.425 1.00 80.69 292 SER A O 1
ATOM 2229 N N . THR A 1 293 ? -13.277 15.433 -12.934 1.00 83.75 293 THR A N 1
ATOM 2230 C CA . THR A 1 293 ? -14.452 16.319 -13.055 1.00 83.75 293 THR A CA 1
ATOM 2231 C C . THR A 1 293 ? -15.263 16.419 -11.761 1.00 83.75 293 THR A C 1
ATOM 2233 O O . THR A 1 293 ? -16.029 17.364 -11.577 1.00 83.75 293 THR A O 1
ATOM 2236 N N . LYS A 1 294 ? -15.098 15.450 -10.854 1.00 85.25 294 LYS A N 1
ATOM 2237 C CA . LYS A 1 294 ? -15.804 15.361 -9.572 1.00 85.25 294 LYS A CA 1
ATOM 2238 C C . LYS A 1 294 ? -14.925 15.738 -8.378 1.00 85.25 294 LYS A C 1
ATOM 2240 O O . LYS A 1 294 ? -15.454 15.806 -7.268 1.00 85.25 294 LYS A O 1
ATOM 2245 N N . LEU A 1 295 ? -13.624 15.939 -8.583 1.00 90.19 295 LEU A N 1
ATOM 2246 C CA . LEU A 1 295 ? -12.624 16.080 -7.525 1.00 90.19 295 LEU A CA 1
ATOM 2247 C C . LEU A 1 295 ? -11.867 17.401 -7.647 1.00 90.19 295 LEU A C 1
ATOM 2249 O O . LEU A 1 295 ? -11.618 17.887 -8.748 1.00 90.19 295 LEU A O 1
ATOM 2253 N N . ASP A 1 296 ? -11.463 17.954 -6.507 1.00 89.81 296 ASP A N 1
ATOM 2254 C CA . ASP A 1 296 ? -10.587 19.123 -6.463 1.00 89.81 296 ASP A CA 1
ATOM 2255 C C . ASP A 1 296 ? -9.129 18.651 -6.492 1.00 89.81 296 ASP A C 1
ATOM 2257 O O . ASP A 1 296 ? -8.476 18.481 -5.463 1.00 89.81 296 ASP A O 1
ATOM 2261 N N . ILE A 1 297 ? -8.661 18.303 -7.692 1.00 89.06 297 ILE A N 1
ATOM 2262 C CA . ILE A 1 297 ? -7.283 17.866 -7.926 1.00 89.06 297 ILE A CA 1
ATOM 2263 C C . ILE A 1 297 ? -6.477 19.050 -8.447 1.00 89.06 297 ILE A C 1
ATOM 2265 O O . ILE A 1 297 ? -6.861 19.693 -9.430 1.00 89.06 297 ILE A O 1
ATOM 2269 N N . ASP A 1 298 ? -5.310 19.280 -7.846 1.00 90.75 298 ASP A N 1
ATOM 2270 C CA . ASP A 1 298 ? -4.363 20.278 -8.327 1.00 90.75 298 ASP A CA 1
ATOM 2271 C C . ASP A 1 298 ? -3.843 19.907 -9.730 1.00 90.75 298 ASP A C 1
ATOM 2273 O O . ASP A 1 298 ? -2.931 19.096 -9.924 1.00 90.75 298 ASP A O 1
ATOM 2277 N N . LYS A 1 299 ? -4.429 20.550 -10.744 1.00 90.94 299 LYS A N 1
ATOM 2278 C CA . LYS A 1 299 ? -4.047 20.393 -12.153 1.00 90.94 299 LYS A CA 1
ATOM 2279 C C . LYS A 1 299 ? -2.596 20.801 -12.402 1.00 90.94 299 LYS A C 1
ATOM 2281 O O . LYS A 1 299 ? -1.976 20.282 -13.332 1.00 90.94 299 LYS A O 1
ATOM 2286 N N . HIS A 1 300 ? -2.055 21.737 -11.621 1.00 91.81 300 HIS A N 1
ATOM 2287 C CA . HIS A 1 300 ? -0.655 22.126 -11.727 1.00 91.81 300 HIS A CA 1
ATOM 2288 C C . HIS A 1 300 ? 0.254 20.996 -11.241 1.00 91.81 300 HIS A C 1
ATOM 2290 O O . HIS A 1 300 ? 1.187 20.634 -11.960 1.00 91.81 300 HIS A O 1
ATOM 2296 N N . ALA A 1 301 ? -0.061 20.379 -10.098 1.00 90.81 301 ALA A N 1
ATOM 2297 C CA . ALA A 1 301 ? 0.664 19.214 -9.592 1.00 90.81 301 ALA A CA 1
ATOM 2298 C C . ALA A 1 301 ? 0.653 18.047 -10.594 1.00 90.81 301 ALA A C 1
ATOM 2300 O O . ALA A 1 301 ? 1.711 17.496 -10.897 1.00 90.81 301 ALA A O 1
ATOM 2301 N N . VAL A 1 302 ? -0.502 17.733 -11.195 1.00 93.06 302 VAL A N 1
ATOM 2302 C CA . VAL A 1 302 ? -0.618 16.681 -12.226 1.00 93.06 302 VAL A CA 1
ATOM 2303 C C . VAL A 1 302 ? 0.265 16.972 -13.444 1.00 93.06 302 VAL A C 1
ATOM 2305 O O . VAL A 1 302 ? 1.027 16.109 -13.888 1.00 93.06 302 VAL A O 1
ATOM 2308 N N . ARG A 1 303 ? 0.219 18.201 -13.977 1.00 93.75 303 ARG A N 1
ATOM 2309 C CA . ARG A 1 303 ? 1.066 18.605 -15.117 1.00 93.75 303 ARG A CA 1
ATOM 2310 C C . ARG A 1 303 ? 2.549 18.543 -14.771 1.00 93.75 303 ARG A C 1
ATOM 2312 O O . ARG A 1 303 ? 3.345 18.073 -15.581 1.00 93.75 303 ARG A O 1
ATOM 2319 N N . LYS A 1 304 ? 2.922 19.002 -13.574 1.00 94.31 304 LYS A N 1
ATOM 2320 C CA . LYS A 1 304 ? 4.301 18.957 -13.082 1.00 94.31 304 LYS A CA 1
ATOM 2321 C C . LYS A 1 304 ? 4.800 17.515 -12.983 1.00 94.31 304 LYS A C 1
ATOM 2323 O O . LYS A 1 304 ? 5.868 17.226 -13.513 1.00 94.31 304 LYS A O 1
ATOM 2328 N N . LEU A 1 305 ? 4.010 16.614 -12.396 1.00 94.56 305 LEU A N 1
ATOM 2329 C CA . LEU A 1 305 ? 4.349 15.194 -12.270 1.00 94.56 305 LEU A CA 1
ATOM 2330 C C . LEU A 1 305 ? 4.506 14.521 -13.642 1.00 94.56 305 LEU A C 1
ATOM 2332 O O . LEU A 1 305 ? 5.471 13.792 -13.867 1.00 94.56 305 LEU A O 1
ATOM 2336 N N . THR A 1 306 ? 3.605 14.824 -14.583 1.00 95.75 306 THR A N 1
ATOM 2337 C CA . THR A 1 306 ? 3.687 14.347 -15.976 1.00 95.75 306 THR A CA 1
ATOM 2338 C C . THR A 1 306 ? 4.995 14.792 -16.630 1.00 95.75 306 THR A C 1
ATOM 2340 O O . THR A 1 306 ? 5.712 13.976 -17.204 1.00 95.75 306 THR A O 1
ATOM 2343 N N . ARG A 1 307 ? 5.348 16.079 -16.494 1.00 95.81 307 ARG A N 1
ATOM 2344 C CA . ARG A 1 307 ? 6.581 16.643 -17.060 1.00 95.81 307 ARG A CA 1
ATOM 2345 C C . ARG A 1 307 ? 7.834 16.003 -16.463 1.00 95.81 307 ARG A C 1
ATOM 2347 O O . ARG A 1 307 ? 8.718 15.605 -17.209 1.00 95.81 307 ARG A O 1
ATOM 2354 N N . GLN A 1 308 ? 7.893 15.860 -15.141 1.00 95.81 308 GLN A N 1
ATOM 2355 C CA . GLN A 1 308 ? 9.027 15.232 -14.454 1.00 95.81 308 GLN A CA 1
ATOM 2356 C C . GLN A 1 308 ? 9.187 13.756 -14.842 1.00 95.81 308 GLN A C 1
ATOM 2358 O O . GLN A 1 308 ? 10.302 13.264 -14.996 1.00 95.81 308 GLN A O 1
ATOM 2363 N N . THR A 1 309 ? 8.071 13.052 -15.045 1.00 96.25 309 THR A N 1
ATOM 2364 C CA . THR A 1 309 ? 8.081 11.648 -15.471 1.00 96.25 309 THR A CA 1
ATOM 2365 C C . THR A 1 309 ? 8.604 11.528 -16.899 1.00 96.25 309 THR A C 1
ATOM 2367 O O . THR A 1 309 ? 9.424 10.660 -17.189 1.00 96.25 309 THR A O 1
ATOM 2370 N N . ALA A 1 310 ? 8.183 12.440 -17.776 1.00 96.06 310 ALA A N 1
ATOM 2371 C CA . ALA A 1 310 ? 8.677 12.539 -19.139 1.00 96.06 310 ALA A CA 1
ATOM 2372 C C . ALA A 1 310 ? 10.186 12.850 -19.205 1.00 96.06 310 ALA A C 1
ATOM 2374 O O . ALA A 1 310 ? 10.910 12.213 -19.971 1.00 96.06 310 ALA A O 1
ATOM 2375 N N . GLU A 1 311 ? 10.661 13.790 -18.381 1.00 95.38 311 GLU A N 1
ATOM 2376 C CA . GLU A 1 311 ? 12.083 14.140 -18.243 1.00 95.38 311 GLU A CA 1
ATOM 2377 C C . GLU A 1 311 ? 12.916 12.915 -17.816 1.00 95.38 311 GLU A C 1
ATOM 2379 O O . GLU A 1 311 ? 13.899 12.575 -18.482 1.00 95.38 311 GLU A O 1
ATOM 2384 N N . LEU A 1 312 ? 12.481 12.193 -16.774 1.00 95.56 312 LEU A N 1
ATOM 2385 C CA . LEU A 1 312 ? 13.154 10.981 -16.294 1.00 95.56 312 LEU A CA 1
ATOM 2386 C C . LEU A 1 312 ? 13.180 9.873 -17.363 1.00 95.56 312 LEU A C 1
ATOM 2388 O O . LEU A 1 312 ? 14.225 9.274 -17.628 1.00 95.56 312 LEU A O 1
ATOM 2392 N N . ALA A 1 313 ? 12.036 9.614 -18.001 1.00 96.19 313 ALA A N 1
ATOM 2393 C CA . ALA A 1 313 ? 11.889 8.599 -19.040 1.00 96.19 313 ALA A CA 1
ATOM 2394 C C . ALA A 1 313 ? 12.833 8.849 -20.229 1.00 96.19 313 ALA A C 1
ATOM 2396 O O . ALA A 1 313 ? 13.475 7.924 -20.741 1.00 96.19 313 ALA A O 1
ATOM 2397 N N . GLU A 1 314 ? 12.965 10.107 -20.652 1.00 96.06 314 GLU A N 1
ATOM 2398 C CA . GLU A 1 314 ? 13.899 10.502 -21.701 1.00 96.06 314 GLU A CA 1
ATOM 2399 C C . GLU A 1 314 ? 15.361 10.323 -21.273 1.00 96.06 314 GLU A C 1
ATOM 2401 O O . GLU A 1 314 ? 16.157 9.760 -22.033 1.00 96.06 314 GLU A O 1
ATOM 2406 N N . GLN A 1 315 ? 15.725 10.779 -20.071 1.00 95.38 315 GLN A N 1
ATOM 2407 C CA . GLN A 1 315 ? 17.090 10.685 -19.549 1.00 95.38 315 GLN A CA 1
ATOM 2408 C C . GLN A 1 315 ? 17.551 9.224 -19.462 1.00 95.38 315 GLN A C 1
ATOM 2410 O O . GLN A 1 315 ? 18.628 8.879 -19.963 1.00 95.38 315 GLN A O 1
ATOM 2415 N N . VAL A 1 316 ? 16.706 8.343 -18.916 1.00 96.38 316 VAL A N 1
ATOM 2416 C CA . VAL A 1 316 ? 16.984 6.904 -18.851 1.00 96.38 316 VAL A CA 1
ATOM 2417 C C . VAL A 1 316 ? 17.090 6.298 -20.242 1.00 96.38 316 VAL A C 1
ATOM 2419 O O . VAL A 1 316 ? 18.043 5.562 -20.495 1.00 96.38 316 VAL A O 1
ATOM 2422 N N . THR A 1 317 ? 16.193 6.648 -21.167 1.00 96.94 317 THR A N 1
ATOM 2423 C CA . THR A 1 317 ? 16.256 6.150 -22.550 1.00 96.94 317 THR A CA 1
ATOM 2424 C C . THR A 1 317 ? 17.578 6.533 -23.218 1.00 96.94 317 THR A C 1
ATOM 2426 O O . THR A 1 317 ? 18.259 5.673 -23.775 1.00 96.94 317 THR A O 1
ATOM 2429 N N . ARG A 1 318 ? 18.013 7.796 -23.104 1.00 96.75 318 ARG A N 1
ATOM 2430 C CA . ARG A 1 318 ? 19.307 8.256 -23.641 1.00 96.75 318 ARG A CA 1
ATOM 2431 C C . ARG A 1 318 ? 20.484 7.494 -23.037 1.00 96.75 318 ARG A C 1
ATOM 2433 O O . ARG A 1 318 ? 21.383 7.082 -23.770 1.00 96.75 318 ARG A O 1
ATOM 2440 N N . ARG A 1 319 ? 20.481 7.296 -21.717 1.00 96.19 319 ARG A N 1
ATOM 2441 C CA . ARG A 1 319 ? 21.540 6.572 -21.000 1.00 96.19 319 ARG A CA 1
ATOM 2442 C C . ARG A 1 319 ? 21.601 5.104 -21.423 1.00 96.19 319 ARG A C 1
ATOM 2444 O O . ARG A 1 319 ? 22.689 4.618 -21.717 1.00 96.19 319 ARG A O 1
ATOM 2451 N N . VAL A 1 320 ? 20.456 4.425 -21.524 1.00 96.00 320 VAL A N 1
ATOM 2452 C CA . VAL A 1 320 ? 20.371 3.037 -22.007 1.00 96.00 320 VAL A CA 1
ATOM 2453 C C . VAL A 1 320 ? 20.894 2.934 -23.438 1.00 96.00 320 VAL A C 1
ATOM 2455 O O . VAL A 1 320 ? 21.770 2.115 -23.704 1.00 96.00 320 VAL A O 1
ATOM 2458 N N . LEU A 1 321 ? 20.446 3.816 -24.339 1.00 96.75 321 LEU A N 1
ATOM 2459 C CA . LEU A 1 321 ? 20.920 3.841 -25.726 1.00 96.75 321 LEU A CA 1
ATOM 2460 C C . LEU A 1 321 ? 22.424 4.134 -25.835 1.00 96.75 321 LEU A C 1
ATOM 2462 O O . LEU A 1 321 ? 23.083 3.641 -26.748 1.00 96.75 321 LEU A O 1
ATOM 2466 N N . LYS A 1 322 ? 23.002 4.924 -24.929 1.00 95.31 322 LYS A N 1
ATOM 2467 C CA . LYS A 1 322 ? 24.454 5.137 -24.886 1.00 95.31 322 LYS A CA 1
ATOM 2468 C C . LYS A 1 322 ? 25.184 3.888 -24.385 1.00 95.31 322 LYS A C 1
ATOM 2470 O O . LYS A 1 322 ? 26.133 3.451 -25.030 1.00 95.31 322 LYS A O 1
ATOM 2475 N N . GLY A 1 323 ? 24.727 3.310 -23.274 1.00 93.31 323 GLY A N 1
ATOM 2476 C CA . GLY A 1 323 ? 25.376 2.170 -22.624 1.00 93.31 323 GLY A CA 1
ATOM 2477 C C . GLY A 1 323 ? 25.345 0.892 -23.461 1.00 93.31 323 GLY A C 1
ATOM 2478 O O . GLY A 1 323 ? 26.358 0.205 -23.549 1.00 93.31 323 GLY A O 1
ATOM 2479 N N . ILE A 1 324 ? 24.222 0.595 -24.126 1.00 93.50 324 ILE A N 1
ATOM 2480 C CA . ILE A 1 324 ? 24.142 -0.560 -25.031 1.00 93.50 324 ILE A CA 1
ATOM 2481 C C . ILE A 1 324 ? 25.060 -0.340 -26.244 1.00 93.50 324 ILE A C 1
ATOM 2483 O O . ILE A 1 324 ? 25.790 -1.253 -26.612 1.00 93.50 324 ILE A O 1
ATOM 2487 N N . LYS A 1 325 ? 25.106 0.867 -26.830 1.00 93.50 325 LYS A N 1
ATOM 2488 C CA . LYS A 1 325 ? 26.010 1.142 -27.961 1.00 93.50 325 LYS A CA 1
ATOM 2489 C C . LYS A 1 325 ? 27.479 0.928 -27.575 1.00 93.50 325 LYS A C 1
ATOM 2491 O O . LYS A 1 325 ? 28.202 0.265 -28.307 1.00 93.50 325 LYS A O 1
ATOM 2496 N N . GLN A 1 326 ? 27.904 1.449 -26.423 1.00 91.31 326 GLN A N 1
ATOM 2497 C CA . GLN A 1 326 ? 29.271 1.255 -25.922 1.00 91.31 326 GLN A CA 1
ATOM 2498 C C . GLN A 1 326 ? 29.607 -0.233 -25.757 1.00 91.31 326 GLN A C 1
ATOM 2500 O O . GLN A 1 326 ? 30.667 -0.674 -26.181 1.00 91.31 326 GLN A O 1
ATOM 2505 N N . ALA A 1 327 ? 28.668 -1.032 -25.245 1.00 89.25 327 ALA A N 1
ATOM 2506 C CA . ALA A 1 327 ? 28.840 -2.480 -25.146 1.00 89.25 327 ALA A CA 1
ATOM 2507 C C . ALA A 1 327 ? 28.931 -3.186 -26.509 1.00 89.25 327 ALA A C 1
ATOM 2509 O O . ALA A 1 327 ? 29.525 -4.255 -26.615 1.00 89.25 327 ALA A O 1
ATOM 2510 N N . PHE A 1 328 ? 28.335 -2.611 -27.557 1.00 87.88 328 PHE A N 1
ATOM 2511 C CA . PHE A 1 328 ? 28.466 -3.144 -28.911 1.00 87.88 328 PHE A CA 1
ATOM 2512 C C . PHE A 1 328 ? 29.840 -2.840 -29.521 1.00 87.88 328 PHE A C 1
ATOM 2514 O O . PHE A 1 328 ? 30.367 -3.660 -30.281 1.00 87.88 328 PHE A O 1
ATOM 2521 N N . ASP A 1 329 ? 30.408 -1.685 -29.172 1.00 87.44 329 ASP A N 1
ATOM 2522 C CA . ASP A 1 329 ? 31.732 -1.253 -29.616 1.00 87.44 329 ASP A CA 1
ATOM 2523 C C . ASP A 1 329 ? 32.855 -2.029 -28.890 1.00 87.44 329 ASP A C 1
ATOM 2525 O O . ASP A 1 329 ? 33.831 -2.424 -29.532 1.00 87.44 329 ASP A O 1
ATOM 2529 N N . ASP A 1 330 ? 32.691 -2.313 -27.592 1.00 85.38 330 ASP A N 1
ATOM 2530 C CA . ASP A 1 330 ? 33.690 -2.987 -26.750 1.00 85.38 330 ASP A CA 1
ATOM 2531 C C . ASP A 1 330 ? 33.605 -4.527 -26.829 1.00 85.38 330 ASP A C 1
ATOM 2533 O O . ASP A 1 330 ? 32.867 -5.167 -26.081 1.00 85.38 330 ASP A O 1
ATOM 2537 N N . ASP A 1 331 ? 34.435 -5.157 -27.668 1.00 73.38 331 ASP A N 1
ATOM 2538 C CA . ASP A 1 331 ? 34.580 -6.632 -27.719 1.00 73.38 331 ASP A CA 1
ATOM 2539 C C . ASP A 1 331 ? 35.217 -7.236 -26.447 1.00 73.38 331 ASP A C 1
ATOM 2541 O O . ASP A 1 331 ? 35.194 -8.452 -26.255 1.00 73.38 331 ASP A O 1
ATOM 2545 N N . SER A 1 332 ? 35.814 -6.408 -25.583 1.00 69.00 332 SER A N 1
ATOM 2546 C CA . SER A 1 332 ? 36.510 -6.832 -24.360 1.00 69.00 332 SER A CA 1
ATOM 2547 C C . SER A 1 332 ? 35.600 -6.933 -23.134 1.00 69.00 332 SER A C 1
ATOM 2549 O O . SER A 1 332 ? 35.998 -7.512 -22.120 1.00 69.00 332 SER A O 1
ATOM 2551 N N . ASN A 1 333 ? 34.390 -6.371 -23.196 1.00 60.59 333 ASN A N 1
ATOM 2552 C CA . ASN A 1 333 ? 33.523 -6.263 -22.033 1.00 60.59 333 ASN A CA 1
ATOM 2553 C C . ASN A 1 333 ? 32.730 -7.558 -21.816 1.00 60.59 333 ASN A C 1
ATOM 2555 O O . ASN A 1 333 ? 31.742 -7.830 -22.489 1.00 60.59 333 ASN A O 1
ATOM 2559 N N . ALA A 1 334 ? 33.113 -8.321 -20.789 1.00 62.53 334 ALA A N 1
ATOM 2560 C CA . ALA A 1 334 ? 32.400 -9.505 -20.296 1.00 62.53 334 ALA A CA 1
ATOM 2561 C C . ALA A 1 334 ? 31.039 -9.185 -19.630 1.00 62.53 334 ALA A C 1
ATOM 2563 O O . ALA A 1 334 ? 30.521 -9.981 -18.843 1.00 62.53 334 ALA A O 1
ATOM 2564 N N . VAL A 1 335 ? 30.462 -8.004 -19.885 1.00 71.88 335 VAL A N 1
ATOM 2565 C CA . VAL A 1 335 ? 29.180 -7.607 -19.297 1.00 71.88 335 VAL A CA 1
ATOM 2566 C C . VAL A 1 335 ? 28.081 -8.500 -19.882 1.00 71.88 335 VAL A C 1
ATOM 2568 O O . VAL A 1 335 ? 27.936 -8.560 -21.103 1.00 71.88 335 VAL A O 1
ATOM 2571 N N . PRO A 1 336 ? 27.264 -9.172 -19.051 1.00 84.94 336 PRO A N 1
ATOM 2572 C CA . PRO A 1 336 ? 26.221 -10.055 -19.554 1.00 84.94 336 PRO A CA 1
ATOM 2573 C C . PRO A 1 336 ? 25.207 -9.293 -20.421 1.00 84.94 336 PRO A C 1
ATOM 2575 O O . PRO A 1 336 ? 24.527 -8.390 -19.923 1.00 84.94 336 PRO A O 1
ATOM 2578 N N . LEU A 1 337 ? 25.037 -9.703 -21.685 1.00 88.50 337 LEU A N 1
ATOM 2579 C CA . LEU A 1 337 ? 24.065 -9.123 -22.630 1.00 88.50 337 LEU A CA 1
ATOM 2580 C C . LEU A 1 337 ? 22.632 -9.099 -22.071 1.00 88.50 337 LEU A C 1
ATOM 2582 O O . LEU A 1 337 ? 21.857 -8.193 -22.373 1.00 88.50 337 LEU A O 1
ATOM 2586 N N . ARG A 1 338 ? 22.309 -10.009 -21.143 1.00 90.69 338 ARG A N 1
ATOM 2587 C CA . ARG A 1 338 ? 21.046 -10.021 -20.384 1.00 90.69 338 ARG A CA 1
ATOM 2588 C C . ARG A 1 338 ? 20.731 -8.697 -19.677 1.00 90.69 338 ARG A C 1
ATOM 2590 O O . ARG A 1 338 ? 19.562 -8.322 -19.598 1.00 90.69 338 ARG A O 1
ATOM 2597 N N . ARG A 1 339 ? 21.741 -7.972 -19.172 1.00 92.94 339 ARG A N 1
ATOM 2598 C CA . ARG A 1 339 ? 21.546 -6.647 -18.549 1.00 92.94 339 ARG A CA 1
ATOM 2599 C C . ARG A 1 339 ? 21.032 -5.637 -19.578 1.00 92.94 339 ARG A C 1
ATOM 2601 O O . ARG A 1 339 ? 20.110 -4.880 -19.285 1.00 92.94 339 ARG A O 1
ATOM 2608 N N . TYR A 1 340 ? 21.602 -5.655 -20.779 1.00 94.25 340 TYR A N 1
ATOM 2609 C CA . TYR A 1 340 ? 21.216 -4.778 -21.881 1.00 94.25 340 TYR A CA 1
ATOM 2610 C C . TYR A 1 340 ? 19.867 -5.164 -22.486 1.00 94.25 340 TYR A C 1
ATOM 2612 O O . TYR A 1 340 ? 19.079 -4.275 -22.791 1.00 94.25 340 TYR A O 1
ATOM 2620 N N . GLU A 1 341 ? 19.543 -6.458 -22.561 1.00 95.25 341 GLU A N 1
ATOM 2621 C CA . GLU A 1 341 ? 18.202 -6.912 -22.949 1.00 95.25 341 GLU A CA 1
ATOM 2622 C C . GLU A 1 341 ? 17.136 -6.388 -21.974 1.00 95.25 341 GLU A C 1
ATOM 2624 O O . GLU A 1 341 ? 16.122 -5.832 -22.399 1.00 95.25 341 GLU A O 1
ATOM 2629 N N . ARG A 1 342 ? 17.373 -6.498 -20.658 1.00 95.81 342 ARG A N 1
ATOM 2630 C CA . ARG A 1 342 ? 16.466 -5.944 -19.639 1.00 95.81 342 ARG A CA 1
ATOM 2631 C C . ARG A 1 342 ? 16.308 -4.427 -19.793 1.00 95.81 342 ARG A C 1
ATOM 2633 O O . ARG A 1 342 ? 15.188 -3.927 -19.749 1.00 95.81 342 ARG A O 1
ATOM 2640 N N . ALA A 1 343 ? 17.400 -3.704 -20.030 1.00 96.50 343 ALA A N 1
ATOM 2641 C CA . ALA A 1 343 ? 17.354 -2.262 -20.265 1.00 96.50 343 ALA A CA 1
ATOM 2642 C C . ALA A 1 343 ? 16.599 -1.894 -21.560 1.00 96.50 343 ALA A C 1
ATOM 2644 O O . ALA A 1 343 ? 15.830 -0.935 -21.569 1.00 96.50 343 ALA A O 1
ATOM 2645 N N . ALA A 1 344 ? 16.754 -2.675 -22.633 1.00 97.00 344 ALA A N 1
ATOM 2646 C CA . ALA A 1 344 ? 16.011 -2.489 -23.876 1.00 97.00 344 ALA A CA 1
ATOM 2647 C C . ALA A 1 344 ? 14.503 -2.692 -23.669 1.00 97.00 344 ALA A C 1
ATOM 2649 O O . ALA A 1 344 ? 13.713 -1.850 -24.088 1.00 97.00 344 ALA A O 1
ATOM 2650 N N . ARG A 1 345 ? 14.096 -3.737 -22.930 1.00 97.62 345 ARG A N 1
ATOM 2651 C CA . ARG A 1 345 ? 12.686 -3.961 -22.550 1.00 97.62 345 ARG A CA 1
ATOM 2652 C C . ARG A 1 345 ? 12.105 -2.794 -21.755 1.00 97.62 345 ARG A C 1
ATOM 2654 O O . ARG A 1 345 ? 10.953 -2.424 -21.977 1.00 97.62 345 ARG A O 1
ATOM 2661 N N . ALA A 1 346 ? 12.892 -2.201 -20.859 1.00 97.31 346 ALA A N 1
ATOM 2662 C CA . ALA A 1 346 ? 12.485 -1.014 -20.118 1.00 97.31 346 ALA A CA 1
ATOM 2663 C C . ALA A 1 346 ? 12.216 0.181 -21.054 1.00 97.31 346 ALA A C 1
ATOM 2665 O O . ALA A 1 346 ? 11.181 0.834 -20.928 1.00 97.31 346 ALA A O 1
ATOM 2666 N N . VAL A 1 347 ? 13.077 0.416 -22.053 1.00 97.81 347 VAL A N 1
ATOM 2667 C CA . VAL A 1 347 ? 12.851 1.445 -23.088 1.00 97.81 347 VAL A CA 1
ATOM 2668 C C . VAL A 1 347 ? 11.597 1.144 -23.911 1.00 97.81 347 VAL A C 1
ATOM 2670 O O . VAL A 1 347 ? 10.788 2.046 -24.133 1.00 97.81 347 VAL A O 1
ATOM 2673 N N . THR A 1 348 ? 11.374 -0.112 -24.313 1.00 97.31 348 THR A N 1
ATOM 2674 C CA . THR A 1 348 ? 10.138 -0.514 -25.004 1.00 97.31 348 THR A CA 1
ATOM 2675 C C . THR A 1 348 ? 8.907 -0.201 -24.150 1.00 97.31 348 THR A C 1
ATOM 2677 O O . THR A 1 348 ? 7.936 0.359 -24.654 1.00 97.31 348 THR A O 1
ATOM 2680 N N . LYS A 1 349 ? 8.953 -0.503 -22.847 1.00 97.00 349 LYS A N 1
ATOM 2681 C CA . LYS A 1 349 ? 7.863 -0.225 -21.903 1.00 97.00 349 LYS A CA 1
ATOM 2682 C C . LYS A 1 349 ? 7.595 1.277 -21.756 1.00 97.00 349 LYS A C 1
ATOM 2684 O O . LYS A 1 349 ? 6.438 1.680 -21.804 1.00 97.00 349 LYS A O 1
ATOM 2689 N N . ILE A 1 350 ? 8.640 2.103 -21.662 1.00 97.12 350 ILE A N 1
ATOM 2690 C CA . ILE A 1 350 ? 8.524 3.571 -21.666 1.00 97.12 350 ILE A CA 1
ATOM 2691 C C . ILE A 1 350 ? 7.883 4.063 -22.972 1.00 97.12 350 ILE A C 1
ATOM 2693 O O . ILE A 1 350 ? 6.977 4.895 -22.940 1.00 97.12 350 ILE A O 1
ATOM 2697 N N . ARG A 1 351 ? 8.308 3.525 -24.124 1.00 96.25 351 ARG A N 1
ATOM 2698 C CA . ARG A 1 351 ? 7.766 3.897 -25.440 1.00 96.25 351 ARG A CA 1
ATOM 2699 C C . ARG A 1 351 ? 6.262 3.642 -25.538 1.00 96.25 351 ARG A C 1
ATOM 2701 O O . ARG A 1 351 ? 5.559 4.468 -26.111 1.00 96.25 351 ARG A O 1
ATOM 2708 N N . LEU A 1 352 ? 5.769 2.543 -24.962 1.00 96.25 352 LEU A N 1
ATOM 2709 C CA . LEU A 1 352 ? 4.342 2.198 -24.984 1.00 96.25 352 LEU A CA 1
ATOM 2710 C C . LEU A 1 352 ? 3.456 3.230 -24.270 1.00 96.25 352 LEU A C 1
ATOM 2712 O O . LEU A 1 352 ? 2.315 3.415 -24.675 1.00 96.25 352 LEU A O 1
ATOM 2716 N N . VAL A 1 353 ? 3.973 3.923 -23.250 1.00 96.25 353 VAL A N 1
ATOM 2717 C CA . VAL A 1 353 ? 3.228 4.951 -22.492 1.00 96.25 353 VAL A CA 1
ATOM 2718 C C . VAL A 1 353 ? 3.624 6.389 -22.846 1.00 96.25 353 VAL A C 1
ATOM 2720 O O . VAL A 1 353 ? 3.089 7.345 -22.293 1.00 96.25 353 VAL A O 1
ATOM 2723 N N . ALA A 1 354 ? 4.542 6.570 -23.795 1.00 94.56 354 ALA A N 1
ATOM 2724 C CA . ALA A 1 354 ? 5.006 7.876 -24.252 1.00 94.56 354 ALA A CA 1
ATOM 2725 C C . ALA A 1 354 ? 3.923 8.808 -24.835 1.00 94.56 354 ALA A C 1
ATOM 2727 O O . ALA A 1 354 ? 4.059 10.026 -24.651 1.00 94.56 354 ALA A O 1
ATOM 2728 N N . PRO A 1 355 ? 2.873 8.307 -25.527 1.00 96.00 355 PRO A N 1
ATOM 2729 C CA . PRO A 1 355 ? 1.794 9.160 -26.028 1.00 96.00 355 PRO A CA 1
ATOM 2730 C C . PRO A 1 355 ? 1.089 9.945 -24.917 1.00 96.00 355 PRO A C 1
ATOM 2732 O O . PRO A 1 355 ? 0.886 11.148 -25.065 1.00 96.00 355 PRO A O 1
ATOM 2735 N N . GLU A 1 356 ? 0.842 9.308 -23.769 1.00 92.69 356 GLU A N 1
ATOM 2736 C CA . GLU A 1 356 ? 0.165 9.909 -22.606 1.00 92.69 356 GLU A CA 1
ATOM 2737 C C . GLU A 1 356 ? 0.979 11.036 -21.947 1.00 92.69 356 GLU A C 1
ATOM 2739 O O . GLU A 1 356 ? 0.446 11.909 -21.269 1.00 92.69 356 GLU A O 1
ATOM 2744 N N . MET A 1 357 ? 2.295 11.042 -22.169 1.00 91.56 357 MET A N 1
ATOM 2745 C CA . MET A 1 357 ? 3.225 12.056 -21.666 1.00 91.56 357 MET A CA 1
ATOM 2746 C C . MET A 1 357 ? 3.514 13.169 -22.672 1.00 91.56 357 MET A C 1
ATOM 2748 O O . MET A 1 357 ? 4.314 14.057 -22.381 1.00 91.56 357 MET A O 1
ATOM 2752 N N . THR A 1 358 ? 2.930 13.123 -23.873 1.00 92.31 358 THR A N 1
ATOM 2753 C CA . THR A 1 358 ? 3.237 14.039 -24.989 1.00 92.31 358 THR A CA 1
ATOM 2754 C C . THR A 1 358 ? 4.710 14.030 -25.441 1.00 92.31 358 THR A C 1
ATOM 2756 O O . THR A 1 358 ? 5.164 14.966 -26.094 1.00 92.31 358 THR A O 1
ATOM 2759 N N . ILE A 1 359 ? 5.466 12.957 -25.153 1.00 91.88 359 ILE A N 1
ATOM 2760 C CA . ILE A 1 359 ? 6.878 12.795 -25.575 1.00 91.88 359 ILE A CA 1
ATOM 2761 C C . ILE A 1 359 ? 7.094 11.731 -26.653 1.00 91.88 359 ILE A C 1
ATOM 2763 O O . ILE A 1 359 ? 8.238 11.414 -26.982 1.00 91.88 359 ILE A O 1
ATOM 2767 N N . ALA A 1 360 ? 6.021 11.170 -27.214 1.00 92.44 360 ALA A N 1
ATOM 2768 C CA . ALA A 1 360 ? 6.111 10.117 -28.224 1.00 92.44 360 ALA A CA 1
ATOM 2769 C C . ALA A 1 360 ? 6.996 10.512 -29.421 1.00 92.44 360 ALA A C 1
ATOM 2771 O O . ALA A 1 360 ? 7.858 9.728 -29.819 1.00 92.44 360 ALA A O 1
ATOM 2772 N N . SER A 1 361 ? 6.851 11.733 -29.950 1.00 92.56 361 SER A N 1
ATOM 2773 C CA . SER A 1 361 ? 7.689 12.239 -31.050 1.00 92.56 361 SER A CA 1
ATOM 2774 C C . SER A 1 361 ? 9.160 12.327 -30.648 1.00 92.56 361 SER A C 1
ATOM 2776 O O . SER A 1 361 ? 10.018 11.788 -31.336 1.00 92.56 361 SER A O 1
ATOM 2778 N N . LYS A 1 362 ? 9.446 12.904 -29.476 1.00 93.94 362 LYS A N 1
ATOM 2779 C CA . LYS A 1 362 ? 10.808 13.062 -28.953 1.00 93.94 362 LYS A CA 1
ATOM 2780 C C . LYS A 1 362 ? 11.517 11.722 -28.745 1.00 93.94 362 LYS A C 1
ATOM 2782 O O . LYS A 1 362 ? 12.681 11.584 -29.111 1.00 93.94 362 LYS A O 1
ATOM 2787 N N . LEU A 1 363 ? 10.833 10.723 -28.181 1.00 93.44 363 LEU A N 1
ATOM 2788 C CA . LEU A 1 363 ? 11.396 9.376 -28.025 1.00 93.44 363 LEU A CA 1
ATOM 2789 C C . LEU A 1 363 ? 11.568 8.664 -29.370 1.00 93.44 363 LEU A C 1
ATOM 2791 O O . LEU A 1 363 ? 12.575 7.989 -29.572 1.00 93.44 363 LEU A O 1
ATOM 2795 N N . THR A 1 364 ? 10.627 8.843 -30.299 1.00 94.69 364 THR A N 1
ATOM 2796 C CA . THR A 1 364 ? 10.737 8.299 -31.662 1.00 94.69 364 THR A CA 1
ATOM 2797 C C . THR A 1 364 ? 11.947 8.887 -32.385 1.00 94.69 364 THR A C 1
ATOM 2799 O O . THR A 1 364 ? 12.737 8.143 -32.961 1.00 94.69 364 THR A O 1
ATOM 2802 N N . ASP A 1 365 ? 12.161 10.199 -32.285 1.00 95.38 365 ASP A N 1
ATOM 2803 C CA . ASP A 1 365 ? 13.332 10.877 -32.843 1.00 95.38 365 ASP A CA 1
ATOM 2804 C C . ASP A 1 365 ? 14.635 10.370 -32.223 1.00 95.38 365 ASP A C 1
ATOM 2806 O O . ASP A 1 365 ? 15.618 10.154 -32.933 1.00 95.38 365 ASP A O 1
ATOM 2810 N N . LEU A 1 366 ? 14.646 10.125 -30.909 1.00 95.19 366 LEU A N 1
ATOM 2811 C CA . LEU A 1 366 ? 15.814 9.569 -30.227 1.00 95.19 366 LEU A CA 1
ATOM 2812 C C . LEU A 1 366 ? 16.167 8.165 -30.703 1.00 95.19 366 LEU A C 1
ATOM 2814 O O . LEU A 1 366 ? 17.345 7.888 -30.937 1.00 95.19 366 LEU A O 1
ATOM 2818 N N . LEU A 1 367 ? 15.164 7.301 -30.850 1.00 95.25 367 LEU A N 1
ATOM 2819 C CA . LEU A 1 367 ? 15.349 5.940 -31.342 1.00 95.25 367 LEU A CA 1
ATOM 2820 C C . LEU A 1 367 ? 15.799 5.947 -32.803 1.00 95.25 367 LEU A C 1
ATOM 2822 O O . LEU A 1 367 ? 16.809 5.326 -33.118 1.00 95.25 367 LEU A O 1
ATOM 2826 N N . ARG A 1 368 ? 15.157 6.742 -33.662 1.00 95.25 368 ARG A N 1
ATOM 2827 C CA . ARG A 1 368 ? 15.534 6.897 -35.074 1.00 95.25 368 ARG A CA 1
ATOM 2828 C C . ARG A 1 368 ? 16.978 7.388 -35.246 1.00 95.25 368 ARG A C 1
ATOM 2830 O O . ARG A 1 368 ? 17.732 6.848 -36.046 1.00 95.25 368 ARG A O 1
ATOM 2837 N N . CYS A 1 369 ? 17.411 8.368 -34.451 1.00 94.69 369 CYS A N 1
ATOM 2838 C CA . CYS A 1 369 ? 18.803 8.840 -34.451 1.00 94.69 369 CYS A CA 1
ATOM 2839 C C . CYS A 1 369 ? 19.800 7.809 -33.882 1.00 94.69 369 CYS A C 1
ATOM 2841 O O . CYS A 1 369 ? 21.015 7.932 -34.070 1.00 94.69 369 CYS A O 1
ATOM 2843 N N . ALA A 1 370 ? 19.339 6.831 -33.101 1.00 95.38 370 ALA A N 1
ATOM 2844 C CA . ALA A 1 370 ? 20.177 5.755 -32.581 1.00 95.38 370 ALA A CA 1
ATOM 2845 C C . ALA A 1 370 ? 20.271 4.573 -33.554 1.00 95.38 370 ALA A C 1
ATOM 2847 O O . ALA A 1 370 ? 21.358 4.025 -33.694 1.00 95.38 370 ALA A O 1
ATOM 2848 N N . GLU A 1 371 ? 19.194 4.239 -34.260 1.00 95.69 371 GLU A N 1
ATOM 2849 C CA . GLU A 1 371 ? 19.077 3.074 -35.142 1.00 95.69 371 GLU A CA 1
ATOM 2850 C C . GLU A 1 371 ? 20.259 2.922 -36.111 1.00 95.69 371 GLU A C 1
ATOM 2852 O O . GLU A 1 371 ? 20.953 1.906 -36.080 1.00 95.69 371 GLU A O 1
ATOM 2857 N N . GLY A 1 372 ? 20.586 3.966 -36.883 1.00 92.81 372 GLY A N 1
ATOM 2858 C CA . GLY A 1 372 ? 21.712 3.919 -37.826 1.00 92.81 372 GLY A CA 1
ATOM 2859 C C . GLY A 1 372 ? 23.062 3.632 -37.155 1.00 92.81 372 GLY A C 1
ATOM 2860 O O . GLY A 1 372 ? 23.858 2.844 -37.660 1.00 92.81 372 GLY A O 1
ATOM 2861 N N . ARG A 1 373 ? 23.292 4.192 -35.959 1.00 93.94 373 ARG A N 1
ATOM 2862 C CA . ARG A 1 373 ? 24.524 3.963 -35.180 1.00 93.94 373 ARG A CA 1
ATOM 2863 C C . ARG A 1 373 ? 24.606 2.540 -34.629 1.00 93.94 373 ARG A C 1
ATOM 2865 O O . ARG A 1 373 ? 25.703 2.028 -34.426 1.00 93.94 373 ARG A O 1
ATOM 2872 N N . TYR A 1 374 ? 23.463 1.917 -34.356 1.00 94.06 374 TYR A N 1
ATOM 2873 C CA . TYR A 1 374 ? 23.387 0.531 -33.899 1.00 94.06 374 TYR A CA 1
ATOM 2874 C C . TYR A 1 374 ? 23.573 -0.454 -35.047 1.00 94.06 374 TYR A C 1
ATOM 2876 O O . TYR A 1 374 ? 24.295 -1.434 -34.878 1.00 94.06 374 TYR A O 1
ATOM 2884 N N . ALA A 1 375 ? 22.987 -0.171 -36.212 1.00 92.19 375 ALA A N 1
ATOM 2885 C CA . ALA A 1 375 ? 23.211 -0.952 -37.423 1.00 92.19 375 ALA A CA 1
ATOM 2886 C C . ALA A 1 375 ? 24.701 -0.961 -37.806 1.00 92.19 375 ALA A C 1
ATOM 2888 O O . ALA A 1 375 ? 25.270 -2.022 -38.066 1.00 92.19 375 ALA A O 1
ATOM 2889 N N . GLU A 1 376 ? 25.359 0.201 -37.746 1.00 93.56 376 GLU A N 1
ATOM 2890 C CA . GLU A 1 376 ? 26.802 0.328 -37.972 1.00 93.56 376 GLU A CA 1
ATOM 2891 C C . GLU A 1 376 ? 27.623 -0.462 -36.938 1.00 93.56 376 GLU A C 1
ATOM 2893 O O . GLU A 1 376 ? 28.475 -1.269 -37.313 1.00 93.56 376 GLU A O 1
ATOM 2898 N N . ALA A 1 377 ? 27.336 -0.295 -35.641 1.00 92.44 377 ALA A N 1
ATOM 2899 C CA . ALA A 1 377 ? 28.048 -1.000 -34.572 1.00 92.44 377 ALA A CA 1
ATOM 2900 C C . ALA A 1 377 ? 27.882 -2.528 -34.666 1.00 92.44 377 ALA A C 1
ATOM 2902 O O . ALA A 1 377 ? 28.842 -3.279 -34.479 1.00 92.44 377 ALA A O 1
ATOM 2903 N N . PHE A 1 378 ? 26.681 -3.003 -35.006 1.00 93.19 378 PHE A N 1
ATOM 2904 C CA . PHE A 1 378 ? 26.410 -4.423 -35.221 1.00 93.19 378 PHE A CA 1
ATOM 2905 C C . PHE A 1 378 ? 27.134 -4.965 -36.460 1.00 93.19 378 PHE A C 1
ATOM 2907 O O . PHE A 1 378 ? 27.749 -6.030 -36.395 1.00 93.19 378 PHE A O 1
ATOM 2914 N N . GLY A 1 379 ? 27.149 -4.212 -37.564 1.00 93.31 379 GLY A N 1
ATOM 2915 C CA . GLY A 1 379 ? 27.928 -4.553 -38.756 1.00 93.31 379 GLY A CA 1
ATOM 2916 C C . GLY A 1 379 ? 29.430 -4.652 -38.468 1.00 93.31 379 GLY A C 1
ATOM 2917 O O . GLY A 1 379 ? 30.076 -5.622 -38.873 1.00 93.31 379 GLY A O 1
ATOM 2918 N N . ALA A 1 380 ? 29.977 -3.701 -37.704 1.00 93.12 380 ALA A N 1
ATOM 2919 C CA . ALA A 1 380 ? 31.372 -3.716 -37.268 1.00 93.12 380 ALA A CA 1
ATOM 2920 C C . ALA A 1 380 ? 31.689 -4.941 -36.393 1.00 93.12 380 ALA A C 1
ATOM 2922 O O . ALA A 1 380 ? 32.700 -5.608 -36.614 1.00 93.12 380 ALA A O 1
ATOM 2923 N N . PHE A 1 381 ? 30.804 -5.285 -35.453 1.00 91.56 381 PHE A N 1
ATOM 2924 C CA . PHE A 1 381 ? 30.908 -6.498 -34.639 1.00 91.56 381 PHE A CA 1
ATOM 2925 C C . PHE A 1 381 ? 30.963 -7.773 -35.497 1.00 91.56 381 PHE A C 1
ATOM 2927 O O . PHE A 1 381 ? 31.876 -8.586 -35.336 1.00 91.56 381 PHE A O 1
ATOM 2934 N N . LEU A 1 382 ? 30.051 -7.933 -36.463 1.00 93.06 382 LEU A N 1
ATOM 2935 C CA . LEU A 1 382 ? 30.073 -9.081 -37.380 1.00 93.06 382 LEU A CA 1
ATOM 2936 C C . LEU A 1 382 ? 31.366 -9.124 -38.209 1.00 93.06 382 LEU A C 1
ATOM 2938 O O . LEU A 1 382 ? 31.932 -10.200 -38.416 1.00 93.06 382 LEU A O 1
ATOM 2942 N N . GLY A 1 383 ? 31.860 -7.965 -38.652 1.00 93.06 383 GLY A N 1
ATOM 2943 C CA . GLY A 1 383 ? 33.136 -7.836 -39.357 1.00 93.06 383 GLY A CA 1
ATOM 2944 C C . GLY A 1 383 ? 34.326 -8.321 -38.525 1.00 93.06 383 GLY A C 1
ATOM 2945 O O . GLY A 1 383 ? 35.098 -9.157 -38.998 1.00 93.06 383 GLY A O 1
ATOM 2946 N N . ARG A 1 384 ? 34.438 -7.869 -37.269 1.00 91.25 384 ARG A N 1
ATOM 2947 C CA . ARG A 1 384 ? 35.502 -8.294 -36.341 1.00 91.25 384 ARG A CA 1
ATOM 2948 C C . ARG A 1 384 ? 35.456 -9.792 -36.058 1.00 91.25 384 ARG A C 1
ATOM 2950 O O . ARG A 1 384 ? 36.495 -10.448 -36.078 1.00 91.25 384 ARG A O 1
ATOM 2957 N N . ARG A 1 385 ? 34.262 -10.368 -35.868 1.00 91.38 385 ARG A N 1
ATOM 2958 C CA . ARG A 1 385 ? 34.110 -11.823 -35.687 1.00 91.38 385 ARG A CA 1
ATOM 2959 C C . ARG A 1 385 ? 34.633 -12.611 -36.881 1.00 91.38 385 ARG A C 1
ATOM 2961 O O . ARG A 1 385 ? 35.409 -13.542 -36.680 1.00 91.38 385 ARG A O 1
ATOM 2968 N N . ARG A 1 386 ? 34.271 -12.205 -38.105 1.00 93.25 386 ARG A N 1
ATOM 2969 C CA . ARG A 1 386 ? 34.770 -12.837 -39.340 1.00 93.25 386 ARG A CA 1
ATOM 2970 C C . ARG A 1 386 ? 36.294 -12.760 -39.434 1.00 93.25 386 ARG A C 1
ATOM 2972 O O . ARG A 1 386 ? 36.926 -13.759 -39.757 1.00 93.25 386 ARG A O 1
ATOM 2979 N N . GLN A 1 387 ? 36.883 -11.608 -39.108 1.00 93.12 387 GLN A N 1
ATOM 2980 C CA . GLN A 1 387 ? 38.342 -11.427 -39.086 1.00 93.12 387 GLN A CA 1
ATOM 2981 C C . GLN A 1 387 ? 39.029 -12.311 -38.036 1.00 93.12 387 GLN A C 1
ATOM 2983 O O . GLN A 1 387 ? 40.108 -12.835 -38.288 1.00 93.12 387 GLN A O 1
ATOM 2988 N N . ALA A 1 388 ? 38.388 -12.525 -36.886 1.00 91.00 388 ALA A N 1
ATOM 2989 C CA . ALA A 1 388 ? 38.868 -13.415 -35.832 1.00 91.00 388 ALA A CA 1
ATOM 2990 C C . ALA A 1 388 ? 38.612 -14.912 -36.115 1.00 91.00 388 ALA A C 1
ATOM 2992 O O . ALA A 1 388 ? 38.837 -15.739 -35.232 1.00 91.00 388 ALA A O 1
ATOM 2993 N N . GLY A 1 389 ? 38.090 -15.271 -37.296 1.00 92.19 389 GLY A N 1
ATOM 2994 C CA . GLY A 1 389 ? 37.727 -16.650 -37.641 1.00 92.19 389 GLY A CA 1
ATOM 2995 C C . GLY A 1 389 ? 36.564 -17.214 -36.817 1.00 92.19 389 GLY A C 1
ATOM 2996 O O . GLY A 1 389 ? 36.354 -18.425 -36.800 1.00 92.19 389 GLY A O 1
ATOM 2997 N N . LYS A 1 390 ? 35.811 -16.357 -36.116 1.00 89.75 390 LYS A N 1
ATOM 2998 C CA . LYS A 1 390 ? 34.633 -16.755 -35.344 1.00 89.75 390 LYS A CA 1
ATOM 2999 C C . LYS A 1 390 ? 33.398 -16.793 -36.250 1.00 89.75 390 LYS A C 1
ATOM 3001 O O . LYS A 1 390 ? 33.256 -15.930 -37.123 1.00 89.75 390 LYS A O 1
ATOM 3006 N N . PRO A 1 391 ? 32.464 -17.729 -36.019 1.00 86.62 391 PRO A N 1
ATOM 3007 C CA . PRO A 1 391 ? 31.194 -17.751 -36.731 1.00 86.62 391 PRO A CA 1
ATOM 3008 C C . PRO A 1 391 ? 30.427 -16.439 -36.508 1.00 86.62 391 PRO A C 1
ATOM 3010 O O . PRO A 1 391 ? 30.354 -15.903 -35.397 1.00 86.62 391 PRO A O 1
ATOM 3013 N N . ALA A 1 392 ? 29.898 -15.900 -37.605 1.00 88.06 392 ALA A N 1
ATOM 3014 C CA . ALA A 1 392 ? 29.078 -14.686 -37.668 1.00 88.06 392 ALA A CA 1
ATOM 3015 C C . ALA A 1 392 ? 27.678 -15.000 -38.224 1.00 88.06 392 ALA A C 1
ATOM 3017 O O . ALA A 1 392 ? 27.034 -14.142 -38.830 1.00 88.06 392 ALA A O 1
ATOM 3018 N N . ALA A 1 393 ? 27.269 -16.262 -38.096 1.00 87.50 393 ALA A N 1
ATOM 3019 C CA . ALA A 1 393 ? 25.978 -16.751 -38.533 1.00 87.50 393 ALA A CA 1
ATOM 3020 C C . ALA A 1 393 ? 24.889 -16.366 -37.520 1.00 87.50 393 ALA A C 1
ATOM 3022 O O . ALA A 1 393 ? 25.168 -16.097 -36.351 1.00 87.50 393 ALA A O 1
ATOM 3023 N N . LEU A 1 394 ? 23.649 -16.284 -38.000 1.00 85.44 394 LEU A N 1
ATOM 3024 C CA . LEU A 1 394 ? 22.494 -15.875 -37.196 1.00 85.44 394 LEU A CA 1
ATOM 3025 C C . LEU A 1 394 ? 22.061 -16.944 -36.184 1.00 85.44 394 LEU A C 1
ATOM 3027 O O . LEU A 1 394 ? 21.187 -16.684 -35.381 1.00 85.44 394 LEU A O 1
ATOM 3031 N N . ASP A 1 395 ? 22.628 -18.143 -36.201 1.00 85.31 395 ASP A N 1
ATOM 3032 C CA . ASP A 1 395 ? 22.389 -19.183 -35.197 1.00 85.31 395 ASP A CA 1
ATOM 3033 C C . ASP A 1 395 ? 23.329 -19.075 -33.983 1.00 85.31 395 ASP A C 1
ATOM 3035 O O . ASP A 1 395 ? 23.106 -19.731 -32.965 1.00 85.31 395 ASP A O 1
ATOM 3039 N N . GLU A 1 396 ? 24.339 -18.201 -34.042 1.00 91.62 396 GLU A N 1
ATOM 3040 C CA . GLU A 1 396 ? 25.247 -17.955 -32.925 1.00 91.62 396 GLU A CA 1
ATOM 3041 C C . GLU A 1 396 ? 24.539 -17.216 -31.772 1.00 91.62 396 GLU A C 1
ATOM 3043 O O . GLU A 1 396 ? 24.018 -16.112 -31.981 1.00 91.62 396 GLU A O 1
ATOM 3048 N N . PRO A 1 397 ? 24.572 -17.743 -30.529 1.00 89.81 397 PRO A N 1
ATOM 3049 C CA . PRO A 1 397 ? 23.835 -17.171 -29.400 1.00 89.81 397 PRO A CA 1
ATOM 3050 C C . PRO A 1 397 ? 24.121 -15.686 -29.155 1.00 89.81 397 PRO A C 1
ATOM 3052 O O . PRO A 1 397 ? 23.202 -14.904 -28.938 1.00 89.81 397 PRO A O 1
ATOM 3055 N N . GLU A 1 398 ? 25.386 -15.269 -29.247 1.00 89.62 398 GLU A N 1
ATOM 3056 C CA . GLU A 1 398 ? 25.783 -13.873 -29.022 1.00 89.62 398 GLU A CA 1
ATOM 3057 C C . GLU A 1 398 ? 25.265 -12.931 -30.124 1.00 89.62 398 GLU A C 1
ATOM 3059 O O . GLU A 1 398 ? 24.869 -11.796 -29.848 1.00 89.62 398 GLU A O 1
ATOM 3064 N N . VAL A 1 399 ? 25.244 -13.403 -31.378 1.00 91.94 399 VAL A N 1
ATOM 3065 C CA . VAL A 1 399 ? 24.697 -12.648 -32.515 1.00 91.94 399 VAL A CA 1
ATOM 3066 C C . VAL A 1 399 ? 23.194 -12.461 -32.319 1.00 91.94 399 VAL A C 1
ATOM 3068 O O . VAL A 1 399 ? 22.701 -11.341 -32.455 1.00 91.94 399 VAL A O 1
ATOM 3071 N N . MET A 1 400 ? 22.489 -13.522 -31.919 1.00 93.81 400 MET A N 1
ATOM 3072 C CA . MET A 1 400 ? 21.051 -13.478 -31.650 1.00 93.81 400 MET A CA 1
ATOM 3073 C C . MET A 1 400 ? 20.685 -12.612 -30.452 1.00 93.81 400 MET A C 1
ATOM 3075 O O . MET A 1 400 ? 19.710 -11.870 -30.520 1.00 93.81 400 MET A O 1
ATOM 3079 N N . GLU A 1 401 ? 21.457 -12.650 -29.366 1.00 92.88 401 GLU A N 1
ATOM 3080 C CA . GLU A 1 401 ? 21.215 -11.787 -28.206 1.00 92.88 401 GLU A CA 1
ATOM 3081 C C . GLU A 1 401 ? 21.357 -10.300 -28.573 1.00 92.88 401 GLU A C 1
ATOM 3083 O O . GLU A 1 401 ? 20.514 -9.484 -28.194 1.00 92.88 401 GLU A O 1
ATOM 3088 N N . ARG A 1 402 ? 22.374 -9.939 -29.368 1.00 93.56 402 ARG A N 1
ATOM 3089 C CA . ARG A 1 402 ? 22.553 -8.564 -29.863 1.00 93.56 402 ARG A CA 1
ATOM 3090 C C . ARG A 1 402 ? 21.457 -8.154 -30.848 1.00 93.56 402 ARG A C 1
ATOM 3092 O O . ARG A 1 402 ? 20.941 -7.042 -30.736 1.00 93.56 402 ARG A O 1
ATOM 3099 N N . LEU A 1 403 ? 21.067 -9.043 -31.763 1.00 94.44 403 LEU A N 1
ATOM 3100 C CA . LEU A 1 403 ? 19.964 -8.798 -32.693 1.00 94.44 403 LEU A CA 1
ATOM 3101 C C . LEU A 1 403 ? 18.646 -8.582 -31.940 1.00 94.44 403 LEU A C 1
ATOM 3103 O O . LEU A 1 403 ? 17.952 -7.603 -32.189 1.00 94.44 403 LEU A O 1
ATOM 3107 N N . ARG A 1 404 ? 18.358 -9.409 -30.930 1.00 95.25 404 ARG A N 1
ATOM 3108 C CA . ARG A 1 404 ? 17.177 -9.268 -30.070 1.00 95.25 404 ARG A CA 1
ATOM 3109 C C . ARG A 1 404 ? 17.127 -7.916 -29.359 1.00 95.25 404 ARG A C 1
ATOM 3111 O O . ARG A 1 404 ? 16.056 -7.335 -29.209 1.00 95.25 404 ARG A O 1
ATOM 3118 N N . ILE A 1 405 ? 18.269 -7.402 -28.899 1.00 95.75 405 ILE A N 1
ATOM 3119 C CA . ILE A 1 405 ? 18.348 -6.067 -28.287 1.00 95.75 405 ILE A CA 1
ATOM 3120 C C . ILE A 1 405 ? 17.983 -4.979 -29.308 1.00 95.75 405 ILE A C 1
ATOM 3122 O O . ILE A 1 405 ? 17.212 -4.079 -28.977 1.00 95.75 405 ILE A O 1
ATOM 3126 N N . ILE A 1 406 ? 18.498 -5.074 -30.538 1.00 95.56 406 ILE A N 1
ATOM 3127 C CA . ILE A 1 406 ? 18.153 -4.158 -31.638 1.00 95.56 406 ILE A CA 1
ATOM 3128 C C . ILE A 1 406 ? 16.650 -4.236 -31.932 1.00 95.56 406 ILE A C 1
ATOM 3130 O O . ILE A 1 406 ? 15.988 -3.201 -31.959 1.00 95.56 406 ILE A O 1
ATOM 3134 N N . GLU A 1 407 ? 16.090 -5.441 -32.046 1.00 95.81 407 GLU A N 1
ATOM 3135 C CA . GLU A 1 407 ? 14.659 -5.651 -32.294 1.00 95.81 407 GLU A CA 1
ATOM 3136 C C . GLU A 1 407 ? 13.772 -5.052 -31.194 1.00 95.81 407 GLU A C 1
ATOM 3138 O O . GLU A 1 407 ? 12.761 -4.409 -31.474 1.00 95.81 407 GLU A O 1
ATOM 3143 N N . LEU A 1 408 ? 14.152 -5.209 -29.922 1.00 96.25 408 LEU A N 1
ATOM 3144 C CA . LEU A 1 408 ? 13.417 -4.618 -28.799 1.00 96.25 408 LEU A CA 1
ATOM 3145 C C . LEU A 1 408 ? 13.397 -3.082 -28.861 1.00 96.25 408 LEU A C 1
ATOM 3147 O O . LEU A 1 408 ? 12.378 -2.459 -28.535 1.00 96.25 408 LEU A O 1
ATOM 3151 N N . LEU A 1 409 ? 14.512 -2.469 -29.267 1.00 95.38 409 LEU A N 1
ATOM 3152 C CA . LEU A 1 409 ? 14.661 -1.015 -29.335 1.00 95.38 409 LEU A CA 1
ATOM 3153 C C . LEU A 1 409 ? 13.971 -0.416 -30.564 1.00 95.38 409 LEU A C 1
ATOM 3155 O O . LEU A 1 409 ? 13.256 0.580 -30.435 1.00 95.38 409 LEU A O 1
ATOM 3159 N N . PHE A 1 410 ? 14.150 -1.015 -31.739 1.00 95.31 410 PHE A N 1
ATOM 3160 C CA . PHE A 1 410 ? 13.789 -0.397 -33.020 1.00 95.31 410 PHE A CA 1
ATOM 3161 C C . PHE A 1 410 ? 12.616 -1.091 -33.729 1.00 95.31 410 PHE A C 1
ATOM 3163 O O . PHE A 1 410 ? 11.984 -0.480 -34.582 1.00 95.31 410 PHE A O 1
ATOM 3170 N N . GLY A 1 411 ? 12.221 -2.286 -33.284 1.00 91.38 411 GLY A N 1
ATOM 3171 C CA . GLY A 1 411 ? 11.261 -3.145 -33.981 1.00 91.38 411 GLY A CA 1
ATOM 3172 C C . GLY A 1 411 ? 11.966 -4.155 -34.885 1.00 91.38 411 GLY A C 1
ATOM 3173 O O . GLY A 1 411 ? 13.192 -4.169 -34.972 1.00 91.38 411 GLY A O 1
ATOM 3174 N N . SER A 1 412 ? 11.192 -5.027 -35.534 1.00 77.75 412 SER A N 1
ATOM 3175 C CA . SER A 1 412 ? 11.740 -5.910 -36.566 1.00 77.75 412 SER A CA 1
ATOM 3176 C C . SER A 1 412 ? 12.242 -5.054 -37.739 1.00 77.75 412 SER A C 1
ATOM 3178 O O . SER A 1 412 ? 11.446 -4.249 -38.233 1.00 77.75 412 SER A O 1
ATOM 3180 N N . PRO A 1 413 ? 13.525 -5.174 -38.128 1.00 55.91 413 PRO A N 1
ATOM 3181 C CA . PRO A 1 413 ? 14.093 -4.423 -39.246 1.00 55.91 413 PRO A CA 1
ATOM 3182 C C . PRO A 1 413 ? 13.491 -4.808 -40.602 1.00 55.91 413 PRO A C 1
ATOM 3184 O O . PRO A 1 413 ? 12.920 -5.921 -40.717 1.00 55.91 413 PRO A O 1
#

Solvent-accessible surface area (backbone atoms only — not comparable to full-atom values): 22679 Å² total; per-residue (Å²): 115,71,69,62,53,55,51,52,52,52,50,43,50,53,55,71,73,43,54,72,70,57,45,40,52,52,51,47,51,47,75,70,38,93,69,36,73,78,53,48,63,67,45,56,88,45,45,74,59,45,69,72,65,60,59,66,39,74,48,44,71,68,55,52,67,41,56,51,45,53,83,35,52,36,56,66,91,75,55,57,92,92,54,79,56,31,38,56,83,51,47,66,58,52,53,49,53,32,63,74,57,49,60,68,68,59,52,51,54,41,48,60,63,29,59,96,37,32,69,73,40,58,66,51,48,52,57,41,32,66,62,45,26,48,52,39,13,53,38,32,52,60,51,61,76,41,91,62,92,49,66,69,58,42,52,38,41,50,55,46,18,45,36,23,59,41,20,64,52,49,46,56,32,62,72,68,39,75,72,78,70,34,73,70,61,52,76,71,48,41,50,38,51,41,55,38,45,35,54,23,26,68,74,28,73,66,35,28,42,40,50,51,49,52,55,42,75,39,34,72,35,66,53,62,55,42,50,52,58,69,70,50,91,47,72,56,60,71,64,60,42,31,52,46,44,23,50,51,52,49,54,52,52,48,52,54,46,54,56,49,51,55,50,67,72,37,92,76,55,56,47,49,62,52,26,53,48,47,52,49,52,51,53,46,49,56,52,44,55,79,50,40,91,70,34,78,65,63,63,64,59,53,53,50,50,43,50,54,47,44,53,47,55,50,54,49,43,54,50,46,59,49,54,49,49,52,56,49,69,39,89,81,62,86,66,62,65,68,60,47,41,50,37,23,50,17,45,40,52,41,58,74,54,19,64,87,52,76,40,40,67,61,54,50,51,53,47,60,72,40,48,63,60,48,54,52,35,52,52,50,43,46,50,52,30,50,75,72,72,40,88,71,51,81,85,40,68,71,52,40,55,53,49,51,33,49,32,49,64,75,40,84,130

pLDDT: mean 91.25, std 6.83, range [55.91, 98.69]

Foldseek 3Di:
DVVVVVVLVVLLVVLVPDDLVVVLVVQQVLLPDPPNPVVVVSCVVCVVVCVVSVRWHQDDPLCLLCQLQVLQEDDPVPDDPPDLHAYPVLSVVLVVLLVVQADPVLNVVLCVLRVPDTPVPVVSSLVSLVSRLLSSLVSLVVVLVPPDPDPSSSSNSNSSSLSSNLVSLSNVLVVPDDAAQAAAQPDVNLVSLLVSLQSQVVVHLVSNLSSLLSVLVNYLENLRSLCSLQVDPRPDDNVSSQVSSQVSLVVVLVVLVVVLVVQVVDPPRQLQVLLVSLVSLLVRLVSCVVCVVSHPHDPVSNLVSLQSSLVSLVSLLLVLLVVLLVVLQDPPDPPPLVSSLSSLLSNLSSLVSCVSSVCNVVSVVVLVVSLVSLVVSLVVSLVVCVVVVHDSDCPDPVNVSSVSSSCSRRNDD

Secondary structure (DSSP, 8-state):
-HHHHHHHHHHHHHHHHS-HHHHHHHHHHHTT-TTHHHHHHHHGGGHHHHHHH-PPPBP-HHHHHHGGGGGGEE-GGG--TTSS-EEGGGHHHHHHHHHHHS-HHHHHHHHHHHTT-BTT-HHHHHHHHHHHHHHHHHHHHHHHTS--S-HHHHHHHHHHHHHHHTHHHHHHHHHHSPSSSB----HHHHHHHHHHHHHHHHH-HHHHHHHHHHHHHHBSSTHHHHHHHHHS--SS-HHHHHHHHHHHHHHHHHHHHHHHHHHHH-TT--HHHHHHHHHHHHHHHHHHHHHGGGS---HHHHHHHHHHHHHHHHHHHHHHHHHHHHHHH-TT----HHHHHHHHHHHHHHHHHTGGGT-HHHHHHHHHHHHHHHHHHHHHHHHHHHHTT---STTSHHHHHHHHHHHHHH---